Protein AF-0000000065801139 (afdb_homodimer)

Solvent-accessible surface area (backbone atoms only — not comparable to full-atom values): 31112 Å² total; per-residue (Å²): 131,78,81,72,72,74,62,71,79,53,75,41,52,56,83,49,60,64,67,59,56,49,51,43,27,70,64,25,24,33,31,35,28,40,57,59,39,54,60,68,57,45,52,52,33,53,59,47,43,43,70,64,56,70,70,56,74,75,40,83,67,88,73,74,47,72,51,33,28,30,46,73,48,43,67,43,68,84,55,16,67,52,39,49,72,45,62,74,63,41,61,66,60,52,52,54,46,43,65,66,33,47,36,91,90,69,46,72,41,59,27,50,25,43,46,33,36,40,31,39,26,46,61,15,62,54,37,70,64,43,41,66,39,49,82,46,55,74,57,50,74,50,39,46,82,40,78,75,59,32,43,33,37,41,25,25,66,30,63,28,35,73,56,42,17,16,43,26,33,28,69,39,40,29,62,39,73,75,74,67,60,56,75,36,88,77,28,79,59,43,94,67,69,75,58,26,60,52,70,37,50,54,15,14,25,36,40,33,37,19,54,24,37,30,28,42,29,38,11,73,35,86,73,54,63,27,30,31,42,33,41,32,32,25,35,54,62,44,43,33,37,41,36,44,62,79,70,54,52,64,79,59,52,70,70,39,53,67,68,54,28,37,30,47,58,52,34,41,47,76,43,80,44,99,67,44,74,42,43,36,30,9,52,77,77,34,56,30,19,61,78,71,68,45,78,77,71,127,130,76,80,72,72,76,60,73,78,52,75,40,54,55,84,51,60,65,66,60,56,48,50,42,26,70,65,24,22,32,30,36,27,41,58,59,39,52,60,68,58,46,53,53,33,53,59,48,45,43,70,65,55,70,70,56,73,74,40,84,66,87,73,74,46,73,51,33,28,30,46,74,50,43,66,44,68,83,56,16,68,51,40,49,72,44,62,73,63,41,61,65,61,52,52,53,47,44,65,65,33,48,36,90,89,68,47,72,41,58,26,50,25,43,47,33,37,41,30,38,27,47,61,15,64,55,37,70,65,43,40,65,42,50,82,46,56,72,57,47,76,50,38,47,83,42,79,73,59,32,43,34,37,43,26,24,65,30,63,28,35,72,55,42,17,15,42,25,33,26,70,37,41,30,63,38,73,72,72,69,59,58,76,36,88,79,30,77,59,43,94,67,70,73,57,26,60,52,69,36,48,53,14,14,25,36,40,34,36,20,54,24,38,28,27,42,30,38,10,72,35,88,74,55,62,27,30,32,42,34,41,32,31,25,35,54,61,43,42,33,37,42,36,44,63,80,69,54,52,64,79,58,53,70,71,40,52,64,66,55,27,36,29,46,56,53,35,40,46,75,43,81,44,98,65,46,75,43,42,37,30,8,50,76,78,33,54,31,20,62,79,71,67,46,76,78,71,126

Sequence (596 aa):
MGSATPPRLQKFPATAPADDIYAAFKQDGCVIIEGFVPPDQMARFSQEIQPAMEKIQVQVTNDGNSNDRVKRFSKLVTTSPTFRHEILENDLMHELLQRVFSKPGEGLGYHFNDTMVIEVQPGAPAQRLHRDQELYPWWNSMGPNAPECLVNFFCAVTPFTAENGATRLVPGSNRWPELTLINAAECPQYGNIESAPAIMQPGDCYMMSGKVIHGAGHNATLSDQRRALAFSTIRRELRPVQAFPLWIPMKIARELSPRTQAMFGFRSSTQHCDVDTVHFWGNDGKDIGEHLGLMSSAMGSATPPRLQKFPATAPADDIYAAFKQDGCVIIEGFVPPDQMARFSQEIQPAMEKIQVQVTNDGNSNDRVKRFSKLVTTSPTFRHEILENDLMHELLQRVFSKPGEGLGYHFNDTMVIEVQPGAPAQRLHRDQELYPWWNSMGPNAPECLVNFFCAVTPFTAENGATRLVPGSNRWPELTLINAAECPQYGNIESAPAIMQPGDCYMMSGKVIHGAGHNATLSDQRRALAFSTIRRELRPVQAFPLWIPMKIARELSPRTQAMFGFRSSTQHCDVDTVHFWGNDGKDIGEHLGLMSSA

Nearest PDB structures (foldseek):
  5ybm-assembly1_A  TM=9.740E-01  e=2.732E-53  Penicillium brasilianum
  5ybn-assembly1_A  TM=9.724E-01  e=1.398E-51  Penicillium brasilianum
  5ybo-assembly1_A  TM=9.684E-01  e=4.043E-51  Penicillium brasilianum
  5ybm-assembly1_B  TM=9.754E-01  e=9.695E-51  Penicillium brasilianum
  5ybn-assembly1_B  TM=9.610E-01  e=2.345E-49  Penicillium brasilianum

Radius of gyration: 25.39 Å; Cα contacts (8 Å, |Δi|>4): 1348; chains: 2; bounding box: 57×67×62 Å

pLDDT: mean 91.81, std 11.89, range [28.44, 98.94]

Structure (mmCIF, N/CA/C/O backbone):
data_AF-0000000065801139-model_v1
#
loop_
_entity.id
_entity.type
_entity.pdbx_description
1 polymer 'Multifunctional dioxygenase ausE'
#
loop_
_atom_site.group_PDB
_atom_site.id
_atom_site.type_symbol
_atom_site.label_atom_id
_atom_site.label_alt_id
_atom_site.label_comp_id
_atom_site.label_asym_id
_atom_site.label_entity_id
_atom_site.label_seq_id
_atom_site.pdbx_PDB_ins_code
_atom_site.Cartn_x
_atom_site.Cartn_y
_atom_site.Cartn_z
_atom_site.occupancy
_atom_site.B_iso_or_equiv
_atom_site.auth_seq_id
_atom_site.auth_comp_id
_atom_site.auth_asym_id
_atom_site.auth_atom_id
_atom_site.pdbx_PDB_model_num
ATOM 1 N N . MET A 1 1 ? 32.812 27.031 19.328 1 28.44 1 MET A N 1
ATOM 2 C CA . MET A 1 1 ? 31.438 26.656 19.625 1 28.44 1 MET A CA 1
ATOM 3 C C . MET A 1 1 ? 30.453 27.469 18.797 1 28.44 1 MET A C 1
ATOM 5 O O . MET A 1 1 ? 30.172 28.625 19.094 1 28.44 1 MET A O 1
ATOM 9 N N . GLY A 1 2 ? 30.516 27.469 17.469 1 35.88 2 GLY A N 1
ATOM 10 C CA . GLY A 1 2 ? 29.891 28.406 16.562 1 35.88 2 GLY A CA 1
ATOM 11 C C . GLY A 1 2 ? 28.391 28.516 16.766 1 35.88 2 GLY A C 1
ATOM 12 O O . GLY A 1 2 ? 27.719 27.531 17.062 1 35.88 2 GLY A O 1
ATOM 13 N N . SER A 1 3 ? 27.844 29.625 17.281 1 36.44 3 SER A N 1
ATOM 14 C CA . SER A 1 3 ? 26.453 29.922 17.578 1 36.44 3 SER A CA 1
ATOM 15 C C . SER A 1 3 ? 25.531 29.469 16.453 1 36.44 3 SER A C 1
ATOM 17 O O . SER A 1 3 ? 25.562 30.047 15.359 1 36.44 3 SER A O 1
ATOM 19 N N . ALA A 1 4 ? 25.375 28.141 16.172 1 47.44 4 ALA A N 1
ATOM 20 C CA . ALA A 1 4 ? 24.531 27.641 15.086 1 47.44 4 ALA A CA 1
ATOM 21 C C . ALA A 1 4 ? 23.188 28.359 15.055 1 47.44 4 ALA A C 1
ATOM 23 O O . ALA A 1 4 ? 22.5 28.438 16.062 1 47.44 4 ALA A O 1
ATOM 24 N N . THR A 1 5 ? 23.062 29.422 14.32 1 52.59 5 THR A N 1
ATOM 25 C CA . THR A 1 5 ? 21.781 30.062 14.062 1 52.59 5 THR A CA 1
ATOM 26 C C . THR A 1 5 ? 20.656 29.031 14.055 1 52.59 5 THR A C 1
ATOM 28 O O . THR A 1 5 ? 20.766 27.984 13.406 1 52.59 5 THR A O 1
ATOM 31 N N . PRO A 1 6 ? 19.641 29.312 14.953 1 61.38 6 PRO A N 1
ATOM 32 C CA . PRO A 1 6 ? 18.531 28.375 14.984 1 61.38 6 PRO A CA 1
ATOM 33 C C . PRO A 1 6 ? 17.938 28.094 13.602 1 61.38 6 PRO A C 1
ATOM 35 O O . PRO A 1 6 ? 17.938 28.984 12.742 1 61.38 6 PRO A O 1
ATOM 38 N N . PRO A 1 7 ? 17.656 26.859 13.328 1 74.06 7 PRO A N 1
ATOM 39 C CA . PRO A 1 7 ? 17.062 26.547 12.023 1 74.06 7 PRO A CA 1
ATOM 40 C C . PRO A 1 7 ? 15.828 27.391 11.734 1 74.06 7 PRO A C 1
ATOM 42 O O . PRO A 1 7 ? 15.117 27.797 12.664 1 74.06 7 PRO A O 1
ATOM 45 N N . ARG A 1 8 ? 15.758 27.953 10.586 1 87.19 8 ARG A N 1
ATOM 46 C CA . ARG A 1 8 ? 14.609 28.734 10.148 1 87.19 8 ARG A CA 1
ATOM 47 C C . ARG A 1 8 ? 13.828 28 9.062 1 87.19 8 ARG A C 1
ATOM 49 O O . ARG A 1 8 ? 14.422 27.359 8.195 1 87.19 8 ARG A O 1
ATOM 56 N N . LEU A 1 9 ? 12.5 28.141 9.172 1 96.69 9 LEU A N 1
ATOM 57 C CA . LEU A 1 9 ? 11.617 27.594 8.141 1 96.69 9 LEU A CA 1
ATOM 58 C C . LEU A 1 9 ? 11.383 28.625 7.039 1 96.69 9 LEU A C 1
ATOM 60 O O . LEU A 1 9 ? 10.992 29.766 7.32 1 96.69 9 LEU A O 1
ATOM 64 N N . GLN A 1 10 ? 11.711 28.266 5.836 1 98.06 10 GLN A N 1
ATOM 65 C CA . GLN A 1 10 ? 11.398 29.141 4.715 1 98.06 10 GLN A CA 1
ATOM 66 C C . GLN A 1 10 ? 9.891 29.312 4.555 1 98.06 10 GLN A C 1
ATOM 68 O O . GLN A 1 10 ? 9.125 28.406 4.844 1 98.06 10 GLN A O 1
ATOM 73 N N . LYS A 1 11 ? 9.508 30.547 4.098 1 98.38 11 LYS A N 1
ATOM 74 C CA . LYS A 1 11 ? 8.102 30.891 3.934 1 98.38 11 LYS A CA 1
ATOM 75 C C . LYS A 1 11 ? 7.84 31.5 2.562 1 98.38 11 LYS A C 1
ATOM 77 O O . LYS A 1 11 ? 8.648 32.281 2.07 1 98.38 11 LYS A O 1
ATOM 82 N N . PHE A 1 12 ? 6.77 31.047 1.952 1 98.75 12 PHE A N 1
ATOM 83 C CA . PHE A 1 12 ? 6.277 31.625 0.702 1 98.75 12 PHE A CA 1
ATOM 84 C C . PHE A 1 12 ? 4.77 31.859 0.77 1 98.75 12 PHE A C 1
ATOM 86 O O . PHE A 1 12 ? 4.047 31.078 1.398 1 98.75 12 PHE A O 1
ATOM 93 N N . PRO A 1 13 ? 4.266 32.938 0.161 1 98.69 13 PRO A N 1
ATOM 94 C CA . PRO A 1 13 ? 2.812 33.031 -0.015 1 98.69 13 PRO A CA 1
ATOM 95 C C . PRO A 1 13 ? 2.285 31.953 -0.972 1 98.69 13 PRO A C 1
ATOM 97 O O . PRO A 1 13 ? 3.018 31.484 -1.851 1 98.69 13 PRO A O 1
ATOM 100 N N . ALA A 1 14 ? 1.079 31.578 -0.823 1 98.5 14 ALA A N 1
ATOM 101 C CA . ALA A 1 14 ? 0.46 30.562 -1.683 1 98.5 14 ALA A CA 1
ATOM 102 C C . ALA A 1 14 ? 0.462 31.016 -3.141 1 98.5 14 ALA A C 1
ATOM 104 O O . ALA A 1 14 ? 0.29 30.203 -4.047 1 98.5 14 ALA A O 1
ATOM 105 N N . THR A 1 15 ? 0.668 32.281 -3.365 1 98.19 15 THR A N 1
ATOM 106 C CA . THR A 1 15 ? 0.65 32.844 -4.711 1 98.19 15 THR A CA 1
ATOM 107 C C . THR A 1 15 ? 2.035 32.75 -5.348 1 98.19 15 THR A C 1
ATOM 109 O O . THR A 1 15 ? 2.201 33.094 -6.527 1 98.19 15 THR A O 1
ATOM 112 N N . ALA A 1 16 ? 3.016 32.375 -4.559 1 98.56 16 ALA A N 1
ATOM 113 C CA . ALA A 1 16 ? 4.352 32.219 -5.133 1 98.56 16 ALA A CA 1
ATOM 114 C C . ALA A 1 16 ? 4.371 31.141 -6.195 1 98.56 16 ALA A C 1
ATOM 116 O O . ALA A 1 16 ? 3.537 30.219 -6.176 1 98.56 16 ALA A O 1
ATOM 117 N N . PRO A 1 17 ? 5.34 31.234 -7.152 1 98.06 17 PRO A N 1
ATOM 118 C CA . PRO A 1 17 ? 5.48 30.125 -8.102 1 98.06 17 PRO A CA 1
ATOM 119 C C . PRO A 1 17 ? 5.727 28.781 -7.418 1 98.06 17 PRO A C 1
ATOM 121 O O . PRO A 1 17 ? 6.527 28.703 -6.484 1 98.06 17 PRO A O 1
ATOM 124 N N . ALA A 1 18 ? 5.055 27.766 -7.836 1 98.25 18 ALA A N 1
ATOM 125 C CA . ALA A 1 18 ? 5.215 26.422 -7.277 1 98.25 18 ALA A CA 1
ATOM 126 C C . ALA A 1 18 ? 6.672 25.984 -7.336 1 98.25 18 ALA A C 1
ATOM 128 O O . ALA A 1 18 ? 7.145 25.266 -6.453 1 98.25 18 ALA A O 1
ATOM 129 N N . ASP A 1 19 ? 7.414 26.453 -8.328 1 98.12 19 ASP A N 1
ATOM 130 C CA . ASP A 1 19 ? 8.82 26.109 -8.484 1 98.12 19 ASP A CA 1
ATOM 131 C C . ASP A 1 19 ? 9.633 26.547 -7.266 1 98.12 19 ASP A C 1
ATOM 133 O O . ASP A 1 19 ? 10.5 25.797 -6.793 1 98.12 19 ASP A O 1
ATOM 137 N N . ASP A 1 20 ? 9.312 27.734 -6.789 1 98.69 20 ASP A N 1
ATOM 138 C CA . ASP A 1 20 ? 10.055 28.281 -5.648 1 98.69 20 ASP A CA 1
ATOM 139 C C . ASP A 1 20 ? 9.734 27.5 -4.371 1 98.69 20 ASP A C 1
ATOM 141 O O . ASP A 1 20 ? 10.633 27.156 -3.602 1 98.69 20 ASP A O 1
ATOM 145 N N . ILE A 1 21 ? 8.477 27.266 -4.191 1 98.81 21 ILE A N 1
ATOM 146 C CA . ILE A 1 21 ? 8.031 26.484 -3.031 1 98.81 21 ILE A CA 1
ATOM 147 C C . ILE A 1 21 ? 8.656 25.094 -3.068 1 98.81 21 ILE A C 1
ATOM 149 O O . ILE A 1 21 ? 9.203 24.625 -2.066 1 98.81 21 ILE A O 1
ATOM 153 N N . TYR A 1 22 ? 8.625 24.5 -4.227 1 98.5 22 TYR A N 1
ATOM 154 C CA . TYR A 1 22 ? 9.164 23.156 -4.406 1 98.5 22 TYR A CA 1
ATOM 155 C C . TYR A 1 22 ? 10.672 23.141 -4.176 1 98.5 22 TYR A C 1
ATOM 157 O O . TYR A 1 22 ? 11.203 22.188 -3.594 1 98.5 22 TYR A O 1
ATOM 165 N N . ALA A 1 23 ? 11.367 24.125 -4.629 1 98.31 23 ALA A N 1
ATOM 166 C CA . ALA A 1 23 ? 12.812 24.219 -4.418 1 98.31 23 ALA A CA 1
ATOM 167 C C . ALA A 1 23 ? 13.141 24.266 -2.928 1 98.31 23 ALA A C 1
ATOM 169 O O . ALA A 1 23 ? 14.094 23.625 -2.473 1 98.31 23 ALA A O 1
ATOM 170 N N . ALA A 1 24 ? 12.375 25.078 -2.205 1 98.44 24 ALA A N 1
ATOM 171 C CA . ALA A 1 24 ? 12.57 25.156 -0.76 1 98.44 24 ALA A CA 1
ATOM 172 C C . ALA A 1 24 ? 12.297 23.812 -0.098 1 98.44 24 ALA A C 1
ATOM 174 O O . ALA A 1 24 ? 13.055 23.375 0.78 1 98.44 24 ALA A O 1
ATOM 175 N N . PHE A 1 25 ? 11.281 23.141 -0.51 1 98.56 25 PHE A N 1
ATOM 176 C CA . PHE A 1 25 ? 10.938 21.812 -0.014 1 98.56 25 PHE A CA 1
ATOM 177 C C . PHE A 1 25 ? 12.062 20.828 -0.289 1 98.56 25 PHE A C 1
ATOM 179 O O . PHE A 1 25 ? 12.438 20.047 0.588 1 98.56 25 PHE A O 1
ATOM 186 N N . LYS A 1 26 ? 12.547 20.844 -1.477 1 96.94 26 LYS A N 1
ATOM 187 C CA . LYS A 1 26 ? 13.633 19.938 -1.84 1 96.94 26 LYS A CA 1
ATOM 188 C C . LYS A 1 26 ? 14.859 20.156 -0.965 1 96.94 26 LYS A C 1
ATOM 190 O O . LYS A 1 26 ? 15.531 19.203 -0.568 1 96.94 26 LYS A O 1
ATOM 195 N N . GLN A 1 27 ? 15.109 21.391 -0.696 1 96.56 27 GLN A N 1
ATOM 196 C CA . GLN A 1 27 ? 16.297 21.75 0.058 1 96.56 27 GLN A CA 1
ATOM 197 C C . GLN A 1 27 ? 16.156 21.391 1.534 1 96.56 27 GLN A C 1
ATOM 199 O O . GLN A 1 27 ? 17 20.719 2.105 1 96.56 27 GLN A O 1
ATOM 204 N N . ASP A 1 28 ? 15.031 21.797 2.139 1 97.69 28 ASP A N 1
ATOM 205 C CA . ASP A 1 28 ? 14.906 21.75 3.592 1 97.69 28 ASP A CA 1
ATOM 206 C C . ASP A 1 28 ? 14.016 20.578 4.023 1 97.69 28 ASP A C 1
ATOM 208 O O . ASP A 1 28 ? 13.953 20.25 5.211 1 97.69 28 ASP A O 1
ATOM 212 N N . GLY A 1 29 ? 13.289 19.953 3.115 1 97.94 29 GLY A N 1
ATOM 213 C CA . GLY A 1 29 ? 12.336 18.906 3.428 1 97.94 29 GLY A CA 1
ATOM 214 C C . GLY A 1 29 ? 11.023 19.438 3.967 1 97.94 29 GLY A C 1
ATOM 215 O O . GLY A 1 29 ? 10.078 18.672 4.191 1 97.94 29 GLY A O 1
ATOM 216 N N . CYS A 1 30 ? 10.992 20.781 4.215 1 98.69 30 CYS A N 1
ATOM 217 C CA . CYS A 1 30 ? 9.781 21.422 4.703 1 98.69 30 CYS A CA 1
ATOM 218 C C . CYS A 1 30 ? 9.75 22.891 4.309 1 98.69 30 CYS A C 1
ATOM 220 O O . CYS A 1 30 ? 10.797 23.484 4.035 1 98.69 30 CYS A O 1
ATOM 222 N N . VAL A 1 31 ? 8.57 23.469 4.27 1 98.88 31 VAL A N 1
ATOM 223 C CA . VAL A 1 31 ? 8.367 24.859 3.889 1 98.88 31 VAL A CA 1
ATOM 224 C C . VAL A 1 31 ? 6.988 25.312 4.344 1 98.88 31 VAL A C 1
ATOM 226 O O . VAL A 1 31 ? 6.02 24.562 4.285 1 98.88 31 VAL A O 1
ATOM 229 N N . ILE A 1 32 ? 6.887 26.531 4.809 1 98.88 32 ILE A N 1
ATOM 230 C CA . ILE A 1 32 ? 5.602 27.125 5.176 1 98.88 32 ILE A CA 1
ATOM 231 C C . ILE A 1 32 ? 5.012 27.859 3.977 1 98.88 32 ILE A C 1
ATOM 233 O O . ILE A 1 32 ? 5.715 28.594 3.287 1 98.88 32 ILE A O 1
ATOM 237 N N . ILE A 1 33 ? 3.801 27.625 3.725 1 98.94 33 ILE A N 1
ATOM 238 C CA . ILE A 1 33 ? 3.027 28.297 2.693 1 98.94 33 ILE A CA 1
ATOM 239 C C . ILE A 1 33 ? 1.943 29.156 3.342 1 98.94 33 ILE A C 1
ATOM 241 O O . ILE A 1 33 ? 0.976 28.625 3.896 1 98.94 33 ILE A O 1
ATOM 245 N N . GLU A 1 34 ? 2.043 30.453 3.242 1 98.75 34 GLU A N 1
ATOM 246 C CA . GLU A 1 34 ? 1.09 31.391 3.842 1 98.75 34 GLU A CA 1
ATOM 247 C C . GLU A 1 34 ? -0.163 31.531 2.98 1 98.75 34 GLU A C 1
ATOM 249 O O . GLU A 1 34 ? -0.071 31.641 1.758 1 98.75 34 GLU A O 1
ATOM 254 N N . GLY A 1 35 ? -1.272 31.438 3.637 1 98.56 35 GLY A N 1
ATOM 255 C CA . GLY A 1 35 ? -2.527 31.594 2.918 1 98.56 35 GLY A CA 1
ATOM 256 C C . GLY A 1 35 ? -2.861 30.406 2.035 1 98.56 35 GLY A C 1
ATOM 257 O O . GLY A 1 35 ? -3.412 30.578 0.945 1 98.56 35 GLY A O 1
ATOM 258 N N . PHE A 1 36 ? -2.457 29.266 2.4 1 98.75 36 PHE A N 1
ATOM 259 C CA . PHE A 1 36 ? -2.67 28.047 1.643 1 98.75 36 PHE A CA 1
ATOM 260 C C . PHE A 1 36 ? -4.156 27.734 1.525 1 98.75 36 PHE A C 1
ATOM 262 O O . PHE A 1 36 ? -4.633 27.344 0.457 1 98.75 36 PHE A O 1
ATOM 269 N N . VAL A 1 37 ? -4.879 27.797 2.584 1 98.75 37 VAL A N 1
ATOM 270 C CA . VAL A 1 37 ? -6.336 27.719 2.6 1 98.75 37 VAL A CA 1
ATOM 271 C C . VAL A 1 37 ? -6.93 29.094 2.877 1 98.75 37 VAL A C 1
ATOM 273 O O . VAL A 1 37 ? -6.578 29.75 3.869 1 98.75 37 VAL A O 1
ATOM 276 N N . PRO A 1 38 ? -7.797 29.531 2.07 1 97.94 38 PRO A N 1
ATOM 277 C CA . PRO A 1 38 ? -8.422 30.844 2.307 1 97.94 38 PRO A CA 1
ATOM 278 C C . PRO A 1 38 ? -9.125 30.922 3.656 1 97.94 38 PRO A C 1
ATOM 280 O O . PRO A 1 38 ? -9.75 29.938 4.09 1 97.94 38 PRO A O 1
ATOM 283 N N . PRO A 1 39 ? -9.086 32.125 4.227 1 95.88 39 PRO A N 1
ATOM 284 C CA . PRO A 1 39 ? -9.633 32.281 5.574 1 95.88 39 PRO A CA 1
ATOM 285 C C . PRO A 1 39 ? -11.109 31.906 5.664 1 95.88 39 PRO A C 1
ATOM 287 O O . PRO A 1 39 ? -11.539 31.328 6.664 1 95.88 39 PRO A O 1
ATOM 290 N N . ASP A 1 40 ? -11.844 32.25 4.711 1 97.44 40 ASP A N 1
ATOM 291 C CA . ASP A 1 40 ? -13.266 31.938 4.738 1 97.44 40 ASP A CA 1
ATOM 292 C C . ASP A 1 40 ? -13.508 30.422 4.699 1 97.44 40 ASP A C 1
ATOM 294 O O . ASP A 1 40 ? -14.391 29.906 5.398 1 97.44 40 ASP A O 1
ATOM 298 N N . GLN A 1 41 ? -12.797 29.688 3.873 1 98.31 41 GLN A N 1
ATOM 299 C CA . GLN A 1 41 ? -12.883 28.234 3.818 1 98.31 41 GLN A CA 1
ATOM 300 C C . GLN A 1 41 ? -12.5 27.609 5.156 1 98.31 41 GLN A C 1
ATOM 302 O O . GLN A 1 41 ? -13.188 26.703 5.648 1 98.31 41 GLN A O 1
ATOM 307 N N . MET A 1 42 ? -11.43 28.156 5.734 1 98.5 42 MET A N 1
ATOM 308 C CA . MET A 1 42 ? -10.945 27.609 7 1 98.5 42 MET A CA 1
ATOM 309 C C . MET A 1 42 ? -11.961 27.828 8.117 1 98.5 42 MET A C 1
ATOM 311 O O . MET A 1 42 ? -12.188 26.938 8.938 1 98.5 42 MET A O 1
ATOM 315 N N . ALA A 1 43 ? -12.57 28.984 8.117 1 98.19 43 ALA A N 1
ATOM 316 C CA . ALA A 1 43 ? -13.586 29.281 9.125 1 98.19 43 ALA A CA 1
ATOM 317 C C . ALA A 1 43 ? -14.789 28.359 8.992 1 98.19 43 ALA A C 1
ATOM 319 O O . ALA A 1 43 ? -15.273 27.812 9.984 1 98.19 43 ALA A O 1
ATOM 320 N N . ARG A 1 44 ? -15.305 28.172 7.773 1 98.69 44 ARG A N 1
ATOM 321 C CA . ARG A 1 44 ? -16.438 27.281 7.535 1 98.69 44 ARG A CA 1
ATOM 322 C C . ARG A 1 44 ? -16.094 25.844 7.902 1 98.69 44 ARG A C 1
ATOM 324 O O . ARG A 1 44 ? -16.875 25.172 8.57 1 98.69 44 ARG A O 1
ATOM 331 N N . PHE A 1 45 ? -14.969 25.438 7.48 1 98.81 45 PHE A N 1
ATOM 332 C CA . PHE A 1 45 ? -14.492 24.094 7.812 1 98.81 45 PHE A CA 1
ATOM 333 C C . PHE A 1 45 ? -14.469 23.891 9.32 1 98.81 45 PHE A C 1
ATOM 335 O O . PHE A 1 45 ? -14.984 22.891 9.828 1 98.81 45 PHE A O 1
ATOM 342 N N . SER A 1 46 ? -13.812 24.828 10 1 98.62 46 SER A N 1
ATOM 343 C CA . SER A 1 46 ? -13.695 24.75 11.453 1 98.62 46 SER A CA 1
ATOM 344 C C . SER A 1 46 ? -15.07 24.609 12.109 1 98.62 46 SER A C 1
ATOM 346 O O . SER A 1 46 ? -15.25 23.797 13.016 1 98.62 46 SER A O 1
ATOM 348 N N . GLN A 1 47 ? -16 25.344 11.656 1 98.62 47 GLN A N 1
ATOM 349 C CA . GLN A 1 47 ? -17.344 25.297 12.203 1 98.62 47 GLN A CA 1
ATOM 350 C C . GLN A 1 47 ? -18.016 23.953 11.906 1 98.62 47 GLN A C 1
ATOM 352 O O . GLN A 1 47 ? -18.703 23.391 12.766 1 98.62 47 GLN A O 1
ATOM 357 N N . GLU A 1 48 ? -17.828 23.438 10.789 1 98.81 48 GLU A N 1
ATOM 358 C CA . GLU A 1 48 ? -18.484 22.219 10.336 1 98.81 48 GLU A CA 1
ATOM 359 C C . GLU A 1 48 ? -18 21 11.141 1 98.81 48 GLU A C 1
ATOM 361 O O . GLU A 1 48 ? -18.766 20.062 11.375 1 98.81 48 GLU A O 1
ATOM 366 N N . ILE A 1 49 ? -16.766 21 11.617 1 98.5 49 ILE A N 1
ATOM 367 C CA . ILE A 1 49 ? -16.234 19.812 12.273 1 98.5 49 ILE A CA 1
ATOM 368 C C . ILE A 1 49 ? -16.391 19.938 13.789 1 98.5 49 ILE A C 1
ATOM 370 O O . ILE A 1 49 ? -16.203 18.969 14.531 1 98.5 49 ILE A O 1
ATOM 374 N N . GLN A 1 50 ? -16.734 21.172 14.258 1 98.56 50 GLN A N 1
ATOM 375 C CA . GLN A 1 50 ? -16.734 21.469 15.68 1 98.56 50 GLN A CA 1
ATOM 376 C C . GLN A 1 50 ? -17.625 20.5 16.453 1 98.56 50 GLN A C 1
ATOM 378 O O . GLN A 1 50 ? -17.219 19.984 17.5 1 98.56 50 GLN A O 1
ATOM 383 N N . PRO A 1 51 ? -18.844 20.156 16 1 98.62 51 PRO A N 1
ATOM 384 C CA . PRO A 1 51 ? -19.672 19.219 16.766 1 98.62 51 PRO A CA 1
ATOM 385 C C . PRO A 1 51 ? -19 17.859 16.953 1 98.62 51 PRO A C 1
ATOM 387 O O . PRO A 1 51 ? -19.125 17.25 18.016 1 98.62 51 PRO A O 1
ATOM 390 N N . ALA A 1 52 ? -18.328 17.344 15.922 1 98.19 52 ALA A N 1
ATOM 391 C CA . ALA A 1 52 ? -17.625 16.062 16.031 1 98.19 52 ALA A CA 1
ATOM 392 C C . ALA A 1 52 ? -16.469 16.156 17.031 1 98.19 52 ALA A C 1
ATOM 394 O O . ALA A 1 52 ? -16.25 15.242 17.812 1 98.19 52 ALA A O 1
ATOM 395 N N . MET A 1 53 ? -15.758 17.281 17.016 1 98.12 53 MET A N 1
ATOM 396 C CA . MET A 1 53 ? -14.625 17.484 17.922 1 98.12 53 MET A CA 1
ATOM 397 C C . MET A 1 53 ? -15.07 17.531 19.375 1 98.12 53 MET A C 1
ATOM 399 O O . MET A 1 53 ? -14.375 17.016 20.25 1 98.12 53 MET A O 1
ATOM 403 N N . GLU A 1 54 ? -16.188 18.094 19.594 1 97.75 54 GLU A N 1
ATOM 404 C CA . GLU A 1 54 ? -16.719 18.234 20.938 1 97.75 54 GLU A CA 1
ATOM 405 C C . GLU A 1 54 ? -17.047 16.875 21.547 1 97.75 54 GLU A C 1
ATOM 407 O O . GLU A 1 54 ? -17.031 16.703 22.766 1 97.75 54 GLU A O 1
ATOM 412 N N . LYS A 1 55 ? -17.297 15.914 20.734 1 97.44 55 LYS A N 1
ATOM 413 C CA . LYS A 1 55 ? -17.672 14.586 21.203 1 97.44 55 LYS A CA 1
ATOM 414 C C . LYS A 1 55 ? -16.453 13.766 21.609 1 97.44 55 LYS A C 1
ATOM 416 O O . LYS A 1 55 ? -16.562 12.734 22.266 1 97.44 55 LYS A O 1
ATOM 421 N N . ILE A 1 56 ? -15.328 14.164 21.188 1 97.38 56 ILE A N 1
ATOM 422 C CA . ILE A 1 56 ? -14.109 13.422 21.484 1 97.38 56 ILE A CA 1
ATOM 423 C C . ILE A 1 56 ? -13.609 13.766 22.875 1 97.38 56 ILE A C 1
ATOM 425 O O . ILE A 1 56 ? -13.391 14.938 23.203 1 97.38 56 ILE A O 1
ATOM 429 N N . GLN A 1 57 ? -13.414 12.75 23.672 1 96.44 57 GLN A N 1
ATOM 430 C CA . GLN A 1 57 ? -12.914 12.938 25.031 1 96.44 57 GLN A CA 1
ATOM 431 C C . GLN A 1 57 ? -11.391 13.047 25.031 1 96.44 57 GLN A C 1
ATOM 433 O O . GLN A 1 57 ? -10.703 12.289 24.344 1 96.44 57 GLN A O 1
ATOM 438 N N . VAL A 1 58 ? -10.969 14 25.781 1 96.31 58 VAL A N 1
ATOM 439 C CA . VAL A 1 58 ? -9.523 14.141 25.953 1 96.31 58 VAL A CA 1
ATOM 440 C C . VAL A 1 58 ? -8.992 13.008 26.828 1 96.31 58 VAL A C 1
ATOM 442 O O . VAL A 1 58 ? -9.516 12.758 27.922 1 96.31 58 VAL A O 1
ATOM 445 N N . GLN A 1 59 ? -8.008 12.344 26.312 1 94.12 59 GLN A N 1
ATOM 446 C CA . GLN A 1 59 ? -7.359 11.289 27.094 1 94.12 59 GLN A CA 1
ATOM 447 C C . GLN A 1 59 ? -6.078 11.789 27.75 1 94.12 59 GLN A C 1
ATOM 449 O O . GLN A 1 59 ? -5.258 12.445 27.109 1 94.12 59 GLN A O 1
ATOM 454 N N . VAL A 1 60 ? -5.977 11.539 29.016 1 94.75 60 VAL A N 1
ATOM 455 C CA . VAL A 1 60 ? -4.758 11.828 29.766 1 94.75 60 VAL A CA 1
ATOM 456 C C . VAL A 1 60 ? -4.039 10.523 30.094 1 94.75 60 VAL A C 1
ATOM 458 O O . VAL A 1 60 ? -4.465 9.773 30.984 1 94.75 60 VAL A O 1
ATOM 461 N N . THR A 1 61 ? -2.996 10.258 29.406 1 89.12 61 THR A N 1
ATOM 462 C CA . THR A 1 61 ? -2.355 8.961 29.562 1 89.12 61 THR A CA 1
ATOM 463 C C . THR A 1 61 ? -1.088 9.078 30.406 1 89.12 61 THR A C 1
ATOM 465 O O . THR A 1 61 ? -0.723 8.141 31.125 1 89.12 61 THR A O 1
ATOM 468 N N . ASN A 1 62 ? -0.29 10.078 30.266 1 89.75 62 ASN A N 1
ATOM 469 C CA . ASN A 1 62 ? 0.945 10.344 31 1 89.75 62 ASN A CA 1
ATOM 470 C C . ASN A 1 62 ? 1.993 9.266 30.75 1 89.75 62 ASN A C 1
ATOM 472 O O . ASN A 1 62 ? 2.713 8.867 31.656 1 89.75 62 ASN A O 1
ATOM 476 N N . ASP A 1 63 ? 1.984 8.695 29.609 1 84.88 63 ASP A N 1
ATOM 477 C CA . ASP A 1 63 ? 2.898 7.59 29.312 1 84.88 63 ASP A CA 1
ATOM 478 C C . ASP A 1 63 ? 3.768 7.91 28.094 1 84.88 63 ASP A C 1
ATOM 480 O O . ASP A 1 63 ? 4.434 7.023 27.562 1 84.88 63 ASP A O 1
ATOM 484 N N . GLY A 1 64 ? 3.668 9.109 27.641 1 80.75 64 GLY A N 1
ATOM 485 C CA . GLY A 1 64 ? 4.512 9.523 26.531 1 80.75 64 GLY A CA 1
ATOM 486 C C . GLY A 1 64 ? 3.906 9.234 25.172 1 80.75 64 GLY A C 1
ATOM 487 O O . GLY A 1 64 ? 4.496 9.547 24.141 1 80.75 64 GLY A O 1
ATOM 488 N N . ASN A 1 65 ? 2.779 8.719 25.203 1 82.19 65 ASN A N 1
ATOM 489 C CA . ASN A 1 65 ? 2.123 8.438 23.938 1 82.19 65 ASN A CA 1
ATOM 490 C C . ASN A 1 65 ? 1.682 9.727 23.25 1 82.19 65 ASN A C 1
ATOM 492 O O . ASN A 1 65 ? 1.431 10.734 23.906 1 82.19 65 ASN A O 1
ATOM 496 N N . SER A 1 66 ? 1.593 9.648 21.984 1 85.88 66 SER A N 1
ATOM 497 C CA . SER A 1 66 ? 1.311 10.836 21.172 1 85.88 66 SER A CA 1
ATOM 498 C C . SER A 1 66 ? -0.137 11.281 21.344 1 85.88 66 SER A C 1
ATOM 500 O O . SER A 1 66 ? -0.501 12.391 20.922 1 85.88 66 SER A O 1
ATOM 502 N N . ASN A 1 67 ? -0.921 10.508 21.969 1 87.19 67 ASN A N 1
ATOM 503 C CA . ASN A 1 67 ? -2.332 10.844 22.125 1 87.19 67 ASN A CA 1
ATOM 504 C C . ASN A 1 67 ? -2.609 11.492 23.484 1 87.19 67 ASN A C 1
ATOM 506 O O . ASN A 1 67 ? -3.754 11.828 23.781 1 87.19 67 ASN A O 1
ATOM 510 N N . ASP A 1 68 ? -1.554 11.648 24.281 1 94.25 68 ASP A N 1
ATOM 511 C CA . ASP A 1 68 ? -1.729 12.297 25.562 1 94.25 68 ASP A CA 1
ATOM 512 C C . ASP A 1 68 ? -2.205 13.742 25.406 1 94.25 68 ASP A C 1
ATOM 514 O O . ASP A 1 68 ? -1.424 14.617 25.031 1 94.25 68 ASP A O 1
ATOM 518 N N . ARG A 1 69 ? -3.518 14.016 25.688 1 97.5 69 ARG A N 1
ATOM 519 C CA . ARG A 1 69 ? -4.176 15.312 25.609 1 97.5 69 ARG A CA 1
ATOM 520 C C . ARG A 1 69 ? -4.203 15.828 24.172 1 97.5 69 ARG A C 1
ATOM 522 O O . ARG A 1 69 ? -3.986 17.016 23.922 1 97.5 69 ARG A O 1
ATOM 529 N N . VAL A 1 70 ? -4.398 14.906 23.297 1 97.19 70 VAL A N 1
ATOM 530 C CA . VAL A 1 70 ? -4.531 15.227 21.875 1 97.19 70 VAL A CA 1
ATOM 531 C C . VAL A 1 70 ? -5.793 14.578 21.312 1 97.19 70 VAL A C 1
ATOM 533 O O . VAL A 1 70 ? -6.051 13.398 21.547 1 97.19 70 VAL A O 1
ATOM 536 N N . LYS A 1 71 ? -6.633 15.406 20.672 1 97.56 71 LYS A N 1
ATOM 537 C CA . LYS A 1 71 ? -7.785 14.891 19.938 1 97.56 71 LYS A CA 1
ATOM 538 C C . LYS A 1 71 ? -7.453 14.68 18.453 1 97.56 71 LYS A C 1
ATOM 540 O O . LYS A 1 71 ? -6.754 15.492 17.859 1 97.56 71 LYS A O 1
ATOM 545 N N . ARG A 1 72 ? -7.934 13.609 17.906 1 96.5 72 ARG A N 1
ATOM 546 C CA . ARG A 1 72 ? -7.793 13.328 16.484 1 96.5 72 ARG A CA 1
ATOM 547 C C . ARG A 1 72 ? -9.133 12.953 15.859 1 96.5 72 ARG A C 1
ATOM 549 O O . ARG A 1 72 ? -9.945 12.266 16.484 1 96.5 72 ARG A O 1
ATOM 556 N N . PHE A 1 73 ? -9.391 13.414 14.672 1 97.88 73 PHE A N 1
ATOM 557 C CA . PHE A 1 73 ? -10.633 13.148 13.961 1 97.88 73 PHE A CA 1
ATOM 558 C C . PHE A 1 73 ? -10.391 13.055 12.461 1 97.88 73 PHE A C 1
ATOM 560 O O . PHE A 1 73 ? -10.016 14.039 11.828 1 97.88 73 PHE A O 1
ATOM 567 N N . SER A 1 74 ? -10.695 11.867 11.812 1 97.75 74 SER A N 1
ATOM 568 C CA . SER A 1 74 ? -10.289 11.625 10.43 1 97.75 74 SER A CA 1
ATOM 569 C C . SER A 1 74 ? -11.492 11.633 9.492 1 97.75 74 SER A C 1
ATOM 571 O O . SER A 1 74 ? -11.336 11.562 8.273 1 97.75 74 SER A O 1
ATOM 573 N N . LYS A 1 75 ? -12.695 11.758 9.992 1 98.12 75 LYS A N 1
ATOM 574 C CA . LYS A 1 75 ? -13.875 11.625 9.133 1 98.12 75 LYS A CA 1
ATOM 575 C C . LYS A 1 75 ? -14.297 12.977 8.562 1 98.12 75 LYS A C 1
ATOM 577 O O . LYS A 1 75 ? -15.469 13.344 8.617 1 98.12 75 LYS A O 1
ATOM 582 N N . LEU A 1 76 ? -13.383 13.609 7.996 1 98.75 76 LEU A N 1
ATOM 583 C CA . LEU A 1 76 ? -13.57 14.977 7.527 1 98.75 76 LEU A CA 1
ATOM 584 C C . LEU A 1 76 ? -14.422 15.008 6.262 1 98.75 76 LEU A C 1
ATOM 586 O O . LEU A 1 76 ? -15.32 15.844 6.129 1 98.75 76 LEU A O 1
ATOM 590 N N . VAL A 1 77 ? -14.133 14.094 5.293 1 98.62 77 VAL A N 1
ATOM 591 C CA . VAL A 1 77 ? -14.781 14.109 3.984 1 98.62 77 VAL A CA 1
ATOM 592 C C . VAL A 1 77 ? -16.281 13.867 4.145 1 98.62 77 VAL A C 1
ATOM 594 O O . VAL A 1 77 ? -17.078 14.375 3.359 1 98.62 77 VAL A O 1
ATOM 597 N N . THR A 1 78 ? -16.656 13.172 5.188 1 98.12 78 THR A N 1
ATOM 598 C CA . THR A 1 78 ? -18.078 12.883 5.41 1 98.12 78 THR A CA 1
ATOM 599 C C . THR A 1 78 ? -18.719 13.984 6.242 1 98.12 78 THR A C 1
ATOM 601 O O . THR A 1 78 ? -19.938 14.18 6.184 1 98.12 78 THR A O 1
ATOM 604 N N . THR A 1 79 ? -17.984 14.781 6.973 1 98.5 79 THR A N 1
ATOM 605 C CA . THR A 1 79 ? -18.516 15.703 7.969 1 98.5 79 THR A CA 1
ATOM 606 C C . THR A 1 79 ? -18.562 17.125 7.426 1 98.5 79 THR A C 1
ATOM 608 O O . THR A 1 79 ? -19.469 17.891 7.758 1 98.5 79 THR A O 1
ATOM 611 N N . SER A 1 80 ? -17.625 17.469 6.59 1 98.75 80 SER A N 1
ATOM 612 C CA . SER A 1 80 ? -17.484 18.859 6.18 1 98.75 80 SER A CA 1
ATOM 613 C C . SER A 1 80 ? -17.672 19.016 4.672 1 98.75 80 SER A C 1
ATOM 615 O O . SER A 1 80 ? -16.812 18.625 3.893 1 98.75 80 SER A O 1
ATOM 617 N N . PRO A 1 81 ? -18.734 19.656 4.227 1 98.31 81 PRO A N 1
ATOM 618 C CA . PRO A 1 81 ? -18.891 19.969 2.805 1 98.31 81 PRO A CA 1
ATOM 619 C C . PRO A 1 81 ? -17.781 20.875 2.271 1 98.31 81 PRO A C 1
ATOM 621 O O . PRO A 1 81 ? -17.359 20.719 1.127 1 98.31 81 PRO A O 1
ATOM 624 N N . THR A 1 82 ? -17.312 21.828 3.084 1 98.81 82 THR A N 1
ATOM 625 C CA . THR A 1 82 ? -16.234 22.703 2.67 1 98.81 82 THR A CA 1
ATOM 626 C C . THR A 1 82 ? -14.969 21.891 2.371 1 98.81 82 THR A C 1
ATOM 628 O O . THR A 1 82 ? -14.305 22.125 1.359 1 98.81 82 THR A O 1
ATOM 631 N N . PHE A 1 83 ? -14.695 20.953 3.279 1 98.75 83 PHE A N 1
ATOM 632 C CA . PHE A 1 83 ? -13.547 20.078 3.053 1 98.75 83 PHE A CA 1
ATOM 633 C C . PHE A 1 83 ? -13.727 19.266 1.768 1 98.75 83 PHE A C 1
ATOM 635 O O . PHE A 1 83 ? -12.852 19.281 0.903 1 98.75 83 PHE A O 1
ATOM 642 N N . ARG A 1 84 ? -14.852 18.703 1.623 1 97.31 84 ARG A N 1
ATOM 643 C CA . ARG A 1 84 ? -15.195 17.75 0.568 1 97.31 84 ARG A CA 1
ATOM 644 C C . ARG A 1 84 ? -15.156 18.422 -0.803 1 97.31 84 ARG A C 1
ATOM 646 O O . ARG A 1 84 ? -14.617 17.859 -1.757 1 97.31 84 ARG A O 1
ATOM 653 N N . HIS A 1 85 ? -15.594 19.656 -0.91 1 97.19 85 HIS A N 1
ATOM 654 C CA . HIS A 1 85 ? -15.852 20.234 -2.225 1 97.19 85 HIS A CA 1
ATOM 655 C C . HIS A 1 85 ? -14.852 21.344 -2.543 1 97.19 85 HIS A C 1
ATOM 657 O O . HIS A 1 85 ? -14.75 21.781 -3.693 1 97.19 85 HIS A O 1
ATOM 663 N N . GLU A 1 86 ? -14.117 21.766 -1.574 1 98.44 86 GLU A N 1
ATOM 664 C CA . GLU A 1 86 ? -13.258 22.922 -1.818 1 98.44 86 GLU A CA 1
ATOM 665 C C . GLU A 1 86 ? -11.82 22.641 -1.396 1 98.44 86 GLU A C 1
ATOM 667 O O . GLU A 1 86 ? -10.922 22.594 -2.236 1 98.44 86 GLU A O 1
ATOM 672 N N . ILE A 1 87 ? -11.594 22.297 -0.157 1 98.62 87 ILE A N 1
ATOM 673 C CA . ILE A 1 87 ? -10.242 22.219 0.386 1 98.62 87 ILE A CA 1
ATOM 674 C C . ILE A 1 87 ? -9.492 21.062 -0.275 1 98.62 87 ILE A C 1
ATOM 676 O O . ILE A 1 87 ? -8.305 21.188 -0.59 1 98.62 87 ILE A O 1
ATOM 680 N N . LEU A 1 88 ? -10.203 19.938 -0.539 1 98.31 88 LEU A N 1
ATOM 681 C CA . LEU A 1 88 ? -9.586 18.781 -1.17 1 98.31 88 LEU A CA 1
ATOM 682 C C . LEU A 1 88 ? -9.141 19.109 -2.592 1 98.31 88 LEU A C 1
ATOM 684 O O . LEU A 1 88 ? -8.281 18.422 -3.148 1 98.31 88 LEU A O 1
ATOM 688 N N . GLU A 1 89 ? -9.695 20.141 -3.158 1 97.38 89 GLU A N 1
ATOM 689 C CA . GLU A 1 89 ? -9.438 20.484 -4.555 1 97.38 89 GLU A CA 1
ATOM 690 C C . GLU A 1 89 ? -8.359 21.562 -4.672 1 97.38 89 GLU A C 1
ATOM 692 O O . GLU A 1 89 ? -8.258 22.234 -5.699 1 97.38 89 GLU A O 1
ATOM 697 N N . ASN A 1 90 ? -7.602 21.766 -3.646 1 98.06 90 ASN A N 1
ATOM 698 C CA . ASN A 1 90 ? -6.531 22.766 -3.65 1 98.06 90 ASN A CA 1
ATOM 699 C C . ASN A 1 90 ? -5.52 22.484 -4.758 1 98.06 90 ASN A C 1
ATOM 701 O O . ASN A 1 90 ? -4.738 21.531 -4.672 1 98.06 90 ASN A O 1
ATOM 705 N N . ASP A 1 91 ? -5.43 23.344 -5.777 1 97.62 91 ASP A N 1
ATOM 706 C CA . ASP A 1 91 ? -4.613 23.125 -6.965 1 97.62 91 ASP A CA 1
ATOM 707 C C . ASP A 1 91 ? -3.125 23.172 -6.625 1 97.62 91 ASP A C 1
ATOM 709 O O . ASP A 1 91 ? -2.328 22.422 -7.195 1 97.62 91 ASP A O 1
ATOM 713 N N . LEU A 1 92 ? -2.754 24.031 -5.742 1 98.62 92 LEU A N 1
ATOM 714 C CA . LEU A 1 92 ? -1.348 24.125 -5.371 1 98.62 92 LEU A CA 1
ATOM 715 C C . LEU A 1 92 ? -0.881 22.844 -4.691 1 98.62 92 LEU A C 1
ATOM 717 O O . LEU A 1 92 ? 0.201 22.328 -4.992 1 98.62 92 LEU A O 1
ATOM 721 N N . MET A 1 93 ? -1.705 22.312 -3.791 1 98.56 93 MET A N 1
ATOM 722 C CA . MET A 1 93 ? -1.381 21.047 -3.141 1 98.56 93 MET A CA 1
ATOM 723 C C . MET A 1 93 ? -1.119 19.953 -4.176 1 98.56 93 MET A C 1
ATOM 725 O O . MET A 1 93 ? -0.085 19.281 -4.129 1 98.56 93 MET A O 1
ATOM 729 N N . HIS A 1 94 ? -1.989 19.844 -5.121 1 97.62 94 HIS A N 1
ATOM 730 C CA . HIS A 1 94 ? -1.895 18.766 -6.098 1 97.62 94 HIS A CA 1
ATOM 731 C C . HIS A 1 94 ? -0.739 18.984 -7.066 1 97.62 94 HIS A C 1
ATOM 733 O O . HIS A 1 94 ? -0.096 18.031 -7.516 1 97.62 94 HIS A O 1
ATOM 739 N N . GLU A 1 95 ? -0.497 20.234 -7.371 1 97.81 95 GLU A N 1
ATOM 740 C CA . GLU A 1 95 ? 0.655 20.516 -8.219 1 97.81 95 GLU A CA 1
ATOM 741 C C . GLU A 1 95 ? 1.959 20.109 -7.539 1 97.81 95 GLU A C 1
ATOM 743 O O . GLU A 1 95 ? 2.824 19.5 -8.156 1 97.81 95 GLU A O 1
ATOM 748 N N . LEU A 1 96 ? 2.08 20.484 -6.301 1 98.44 96 LEU A N 1
ATOM 749 C CA . LEU A 1 96 ? 3.291 20.156 -5.555 1 98.44 96 LEU A CA 1
ATOM 750 C C . LEU A 1 96 ? 3.426 18.656 -5.383 1 98.44 96 LEU A C 1
ATOM 752 O O . LEU A 1 96 ? 4.52 18.094 -5.523 1 98.44 96 LEU A O 1
ATOM 756 N N . LEU A 1 97 ? 2.352 17.969 -5.121 1 97.75 97 LEU A N 1
ATOM 757 C CA . LEU A 1 97 ? 2.367 16.531 -4.961 1 97.75 97 LEU A CA 1
ATOM 758 C C . LEU A 1 97 ? 2.75 15.844 -6.27 1 97.75 97 LEU A C 1
ATOM 760 O O . LEU A 1 97 ? 3.486 14.852 -6.266 1 97.75 97 LEU A O 1
ATOM 764 N N . GLN A 1 98 ? 2.248 16.328 -7.348 1 95.38 98 GLN A N 1
ATOM 765 C CA . GLN A 1 98 ? 2.611 15.781 -8.648 1 95.38 98 GLN A CA 1
ATOM 766 C C . GLN A 1 98 ? 4.113 15.883 -8.891 1 95.38 98 GLN A C 1
ATOM 768 O O . GLN A 1 98 ? 4.734 14.953 -9.414 1 95.38 98 GLN A O 1
ATOM 773 N N . ARG A 1 99 ? 4.664 16.953 -8.516 1 95.12 99 ARG A N 1
ATOM 774 C CA . ARG A 1 99 ? 6.098 17.156 -8.688 1 95.12 99 ARG A CA 1
ATOM 775 C C . ARG A 1 99 ? 6.895 16.156 -7.852 1 95.12 99 ARG A C 1
ATOM 777 O O . ARG A 1 99 ? 7.953 15.695 -8.273 1 95.12 99 ARG A O 1
ATOM 784 N N . VAL A 1 100 ? 6.348 15.867 -6.738 1 96.25 100 VAL A N 1
ATOM 785 C CA . VAL A 1 100 ? 7.066 14.992 -5.816 1 96.25 100 VAL A CA 1
ATOM 786 C C . VAL A 1 100 ? 6.914 13.539 -6.254 1 96.25 100 VAL A C 1
ATOM 788 O O . VAL A 1 100 ? 7.895 12.797 -6.312 1 96.25 100 VAL A O 1
ATOM 791 N N . PHE A 1 101 ? 5.684 13.117 -6.621 1 94.25 101 PHE A N 1
ATOM 792 C CA . PHE A 1 101 ? 5.352 11.703 -6.719 1 94.25 101 PHE A CA 1
ATOM 793 C C . PHE A 1 101 ? 5.348 11.242 -8.172 1 94.25 101 PHE A C 1
ATOM 795 O O . PHE A 1 101 ? 5.18 10.055 -8.453 1 94.25 101 PHE A O 1
ATOM 802 N N . SER A 1 102 ? 5.508 12.094 -9.07 1 85.62 102 SER A N 1
ATOM 803 C CA . SER A 1 102 ? 5.414 11.703 -10.477 1 85.62 102 SER A CA 1
ATOM 804 C C . SER A 1 102 ? 6.695 12.039 -11.227 1 85.62 102 SER A C 1
ATOM 806 O O . SER A 1 102 ? 6.738 13.008 -11.992 1 85.62 102 SER A O 1
ATOM 808 N N . LYS A 1 103 ? 7.637 11.391 -10.93 1 79.88 103 LYS A N 1
ATOM 809 C CA . LYS A 1 103 ? 8.914 11.531 -11.625 1 79.88 103 LYS A CA 1
ATOM 810 C C . LYS A 1 103 ? 9.242 10.273 -12.43 1 79.88 103 LYS A C 1
ATOM 812 O O . LYS A 1 103 ? 8.945 9.156 -11.992 1 79.88 103 LYS A O 1
ATOM 817 N N . PRO A 1 104 ? 9.773 10.57 -13.562 1 68.94 104 PRO A N 1
ATOM 818 C CA . PRO A 1 104 ? 10.172 9.406 -14.352 1 68.94 104 PRO A CA 1
ATOM 819 C C . PRO A 1 104 ? 11.062 8.438 -13.578 1 68.94 104 PRO A C 1
ATOM 821 O O . PRO A 1 104 ? 11.992 8.867 -12.891 1 68.94 104 PRO A O 1
ATOM 824 N N . GLY A 1 105 ? 10.711 7.262 -13.578 1 65.31 105 GLY A N 1
ATOM 825 C CA . GLY A 1 105 ? 11.547 6.238 -12.969 1 65.31 105 GLY A CA 1
ATOM 826 C C . GLY A 1 105 ? 11.203 5.969 -11.516 1 65.31 105 GLY A C 1
ATOM 827 O O . GLY A 1 105 ? 11.68 4.996 -10.93 1 65.31 105 GLY A O 1
ATOM 828 N N . GLU A 1 106 ? 10.438 6.883 -10.898 1 67 106 GLU A N 1
ATOM 829 C CA . GLU A 1 106 ? 10.164 6.719 -9.469 1 67 106 GLU A CA 1
ATOM 830 C C . GLU A 1 106 ? 8.727 6.258 -9.234 1 67 106 GLU A C 1
ATOM 832 O O . GLU A 1 106 ? 8.32 6.016 -8.094 1 67 106 GLU A O 1
ATOM 837 N N . GLY A 1 107 ? 8.102 5.977 -10.297 1 65.56 107 GLY A N 1
ATOM 838 C CA . GLY A 1 107 ? 6.688 5.668 -10.156 1 65.56 107 GLY A CA 1
ATOM 839 C C . GLY A 1 107 ? 5.797 6.891 -10.281 1 65.56 107 GLY A C 1
ATOM 840 O O . GLY A 1 107 ? 6.277 8.023 -10.242 1 65.56 107 GLY A O 1
ATOM 841 N N . LEU A 1 108 ? 4.453 6.539 -10.438 1 75.12 108 LEU A N 1
ATOM 842 C CA . LEU A 1 108 ? 3.553 7.652 -10.719 1 75.12 108 LEU A CA 1
ATOM 843 C C . LEU A 1 108 ? 2.322 7.598 -9.82 1 75.12 108 LEU A C 1
ATOM 845 O O . LEU A 1 108 ? 1.722 6.535 -9.648 1 75.12 108 LEU A O 1
ATOM 849 N N . GLY A 1 109 ? 2.203 8.75 -9.156 1 89.94 109 GLY A N 1
ATOM 850 C CA . GLY A 1 109 ? 0.906 8.969 -8.539 1 89.94 109 GLY A CA 1
ATOM 851 C C . GLY A 1 109 ? 0.955 8.922 -7.02 1 89.94 109 GLY A C 1
ATOM 852 O O . GLY A 1 109 ? 1.964 8.523 -6.438 1 89.94 109 GLY A O 1
ATOM 853 N N . TYR A 1 110 ? -0.101 9.375 -6.434 1 95.5 110 TYR A N 1
ATOM 854 C CA . TYR A 1 110 ? -0.255 9.508 -4.992 1 95.5 110 TYR A CA 1
ATOM 855 C C . TYR A 1 110 ? -1.723 9.43 -4.59 1 95.5 110 TYR A C 1
ATOM 857 O O . TYR A 1 110 ? -2.611 9.539 -5.438 1 95.5 110 TYR A O 1
ATOM 865 N N . HIS A 1 111 ? -1.924 9.102 -3.354 1 96.94 111 HIS A N 1
ATOM 866 C CA . HIS A 1 111 ? -3.256 9.164 -2.762 1 96.94 111 HIS A CA 1
ATOM 867 C C . HIS A 1 111 ? -3.182 9.469 -1.27 1 96.94 111 HIS A C 1
ATOM 869 O O . HIS A 1 111 ? -2.092 9.648 -0.722 1 96.94 111 HIS A O 1
ATOM 875 N N . PHE A 1 112 ? -4.293 9.656 -0.635 1 98.38 112 PHE A N 1
ATOM 876 C CA . PHE A 1 112 ? -4.312 10.023 0.775 1 98.38 112 PHE A CA 1
ATOM 877 C C . PHE A 1 112 ? -3.979 8.828 1.656 1 98.38 112 PHE A C 1
ATOM 879 O O . PHE A 1 112 ? -4.523 7.738 1.466 1 98.38 112 PHE A O 1
ATOM 886 N N . ASN 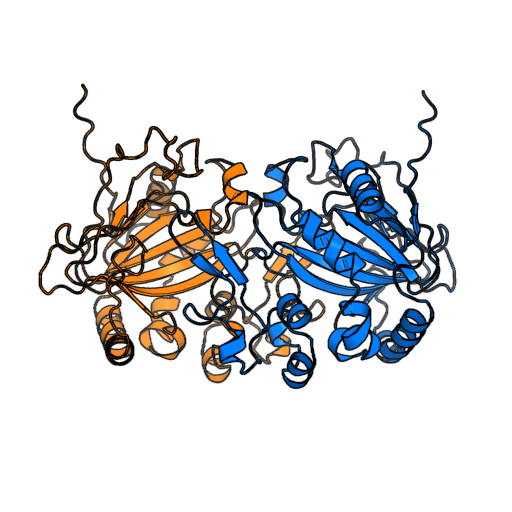A 1 113 ? -3.033 9.008 2.5 1 97.94 113 ASN A N 1
ATOM 887 C CA . ASN A 1 113 ? -2.785 8.117 3.629 1 97.94 113 ASN A CA 1
ATOM 888 C C . ASN A 1 113 ? -3.801 8.336 4.746 1 97.94 113 ASN A C 1
ATOM 890 O O . ASN A 1 113 ? -4.375 7.375 5.266 1 97.94 113 ASN A O 1
ATOM 894 N N . ASP A 1 114 ? -3.99 9.578 5.062 1 97.81 114 ASP A N 1
ATOM 895 C CA . ASP A 1 114 ? -4.941 10.039 6.07 1 97.81 114 ASP A CA 1
ATOM 896 C C . ASP A 1 114 ? -5.266 11.523 5.883 1 97.81 114 ASP A C 1
ATOM 898 O O . ASP A 1 114 ? -4.449 12.281 5.352 1 97.81 114 ASP A O 1
ATOM 902 N N . THR A 1 115 ? -6.469 11.891 6.18 1 98.5 115 THR A N 1
ATOM 903 C CA . THR A 1 115 ? -6.891 13.266 6.391 1 98.5 115 THR A CA 1
ATOM 904 C C . THR A 1 115 ? -7.469 13.453 7.793 1 98.5 115 THR A C 1
ATOM 906 O O . THR A 1 115 ? -8.398 12.742 8.18 1 98.5 115 THR A O 1
ATOM 909 N N . MET A 1 116 ? -6.922 14.367 8.562 1 98.06 116 MET A N 1
ATOM 910 C CA . MET A 1 116 ? -7.359 14.383 9.953 1 98.06 116 MET A CA 1
ATOM 911 C C . MET A 1 116 ? -7.172 15.766 10.562 1 98.06 116 MET A C 1
ATOM 913 O O . MET A 1 116 ? -6.348 16.562 10.094 1 98.06 116 MET A O 1
ATOM 917 N N . VAL A 1 117 ? -7.945 16.031 11.5 1 98.69 117 VAL A N 1
ATOM 918 C CA . VAL A 1 117 ? -7.711 17.141 12.414 1 98.69 117 VAL A CA 1
ATOM 919 C C . VAL A 1 117 ? -7.023 16.625 13.68 1 98.69 117 VAL A C 1
ATOM 921 O O . VAL A 1 117 ? -7.391 15.586 14.219 1 98.69 117 VAL A O 1
ATOM 924 N N . ILE A 1 118 ? -6.008 17.312 14.07 1 98.38 118 ILE A N 1
ATOM 925 C CA . ILE A 1 118 ? -5.273 17.047 15.305 1 98.38 118 ILE A CA 1
ATOM 926 C C . ILE A 1 118 ? -5.344 18.281 16.203 1 98.38 118 ILE A C 1
ATOM 928 O O . ILE A 1 118 ? -4.961 19.375 15.805 1 98.38 118 ILE A O 1
ATOM 932 N N . GLU A 1 119 ? -5.816 18.094 17.328 1 98.69 119 GLU A N 1
ATOM 933 C CA . GLU A 1 119 ? -5.957 19.188 18.281 1 98.69 119 GLU A CA 1
ATOM 934 C C . GLU A 1 119 ? -5.145 18.922 19.547 1 98.69 119 GLU A C 1
ATOM 936 O O . GLU A 1 119 ? -5.457 18.016 20.328 1 98.69 119 GLU A O 1
ATOM 941 N N . VAL A 1 120 ? -4.145 19.688 19.719 1 98.56 120 VAL A N 1
ATOM 942 C CA . VAL A 1 120 ? -3.285 19.594 20.891 1 98.56 120 VAL A CA 1
ATOM 943 C C . VAL A 1 120 ? -3.873 20.438 22.031 1 98.56 120 VAL A C 1
ATOM 945 O O . VAL A 1 120 ? -3.959 21.672 21.922 1 98.56 120 VAL A O 1
ATOM 948 N N . GLN A 1 121 ? -4.191 19.781 23.125 1 98.62 121 GLN A N 1
ATOM 949 C CA . GLN A 1 121 ? -4.906 20.422 24.219 1 98.62 121 GLN A CA 1
ATOM 950 C C . GLN A 1 121 ? -3.943 21.141 25.172 1 98.62 121 GLN A C 1
ATOM 952 O O . GLN A 1 121 ? -2.744 20.844 25.172 1 98.62 121 GLN A O 1
ATOM 957 N N . PRO A 1 122 ? -4.523 22.109 25.938 1 98.12 122 PRO A N 1
ATOM 958 C CA . PRO A 1 122 ? -3.691 22.719 26.969 1 98.12 122 PRO A CA 1
ATOM 959 C C . PRO A 1 122 ? -3.01 21.703 27.875 1 98.12 122 PRO A C 1
ATOM 961 O O . PRO A 1 122 ? -3.639 20.719 28.281 1 98.12 122 PRO A O 1
ATOM 964 N N . GLY A 1 123 ? -1.719 21.906 28.047 1 97.62 123 GLY A N 1
ATOM 965 C CA . GLY A 1 123 ? -0.982 21.031 28.938 1 97.62 123 GLY A CA 1
ATOM 966 C C . GLY A 1 123 ? -0.39 19.812 28.25 1 97.62 123 GLY A C 1
ATOM 967 O O . GLY A 1 123 ? 0.396 19.078 28.828 1 97.62 123 GLY A O 1
ATOM 968 N N . ALA A 1 124 ? -0.778 19.531 26.984 1 98.06 124 ALA A N 1
ATOM 969 C CA . ALA A 1 124 ? -0.219 18.391 26.266 1 98.06 124 ALA A CA 1
ATOM 970 C C . ALA A 1 124 ? 1.306 18.438 26.266 1 98.06 124 ALA A C 1
ATOM 972 O O . ALA A 1 124 ? 1.896 19.5 26 1 98.06 124 ALA A O 1
ATOM 973 N N . PRO A 1 125 ? 1.959 17.359 26.625 1 96.44 125 PRO A N 1
ATOM 974 C CA . PRO A 1 125 ? 3.418 17.328 26.5 1 96.44 125 PRO A CA 1
ATOM 975 C C . PRO A 1 125 ? 3.893 17.391 25.047 1 96.44 125 PRO A C 1
ATOM 977 O O . PRO A 1 125 ? 3.102 17.172 24.125 1 96.44 125 PRO A O 1
ATOM 980 N N . ALA A 1 126 ? 5.176 17.766 24.891 1 95 126 ALA A N 1
ATOM 981 C CA . ALA A 1 126 ? 5.773 17.703 23.562 1 95 126 ALA A CA 1
ATOM 982 C C . ALA A 1 126 ? 5.785 16.266 23.047 1 95 126 ALA A C 1
ATOM 984 O O . ALA A 1 126 ? 6.059 15.328 23.797 1 95 126 ALA A O 1
ATOM 985 N N . GLN A 1 127 ? 5.4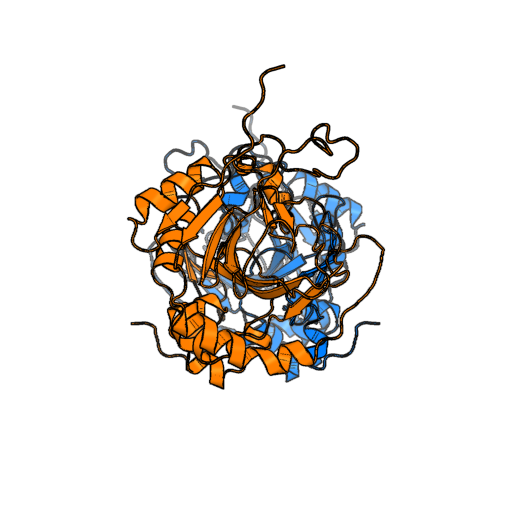1 16.141 21.812 1 93.38 127 GLN A N 1
ATOM 986 C CA . GLN A 1 127 ? 5.566 14.844 21.156 1 93.38 127 GLN A CA 1
ATOM 987 C C . GLN A 1 127 ? 7.039 14.508 20.953 1 93.38 127 GLN A C 1
ATOM 989 O O . GLN A 1 127 ? 7.84 15.383 20.594 1 93.38 127 GLN A O 1
ATOM 994 N N . ARG A 1 128 ? 7.359 13.25 21.141 1 89.12 128 ARG A N 1
ATOM 995 C CA . ARG A 1 128 ? 8.711 12.828 20.797 1 89.12 128 ARG A CA 1
ATOM 996 C C . ARG A 1 128 ? 9.016 13.094 19.328 1 89.12 128 ARG A C 1
ATOM 998 O O . ARG A 1 128 ? 8.172 12.852 18.453 1 89.12 128 ARG A O 1
ATOM 1005 N N . LEU A 1 129 ? 10.227 13.547 19.109 1 91.06 129 LEU A N 1
ATOM 1006 C CA . LEU A 1 129 ? 10.648 13.766 17.734 1 91.06 129 LEU A CA 1
ATOM 1007 C C . LEU A 1 129 ? 10.656 12.445 16.953 1 91.06 129 LEU A C 1
ATOM 1009 O O . LEU A 1 129 ? 11.055 11.414 17.484 1 91.06 129 LEU A O 1
ATOM 1013 N N . HIS A 1 130 ? 10.219 12.5 15.727 1 91.69 130 HIS A N 1
ATOM 1014 C CA . HIS A 1 130 ? 10.094 11.297 14.914 1 91.69 130 HIS A CA 1
ATOM 1015 C C . HIS A 1 130 ? 10.047 11.641 13.43 1 91.69 130 HIS A C 1
ATOM 1017 O O . HIS A 1 130 ? 10.062 12.812 13.055 1 91.69 130 HIS A O 1
ATOM 1023 N N . ARG A 1 131 ? 10.086 10.625 12.609 1 92.81 131 ARG A N 1
ATOM 1024 C CA . ARG A 1 131 ? 9.852 10.703 11.172 1 92.81 131 ARG A CA 1
ATOM 1025 C C . ARG A 1 131 ? 8.594 9.922 10.781 1 92.81 131 ARG A C 1
ATOM 1027 O O . ARG A 1 131 ? 8.438 8.758 11.164 1 92.81 131 ARG A O 1
ATOM 1034 N N . ASP A 1 132 ? 7.762 10.594 10.031 1 93.19 132 ASP A N 1
ATOM 1035 C CA . ASP A 1 132 ? 6.535 9.914 9.625 1 93.19 132 ASP A CA 1
ATOM 1036 C C . ASP A 1 132 ? 6.832 8.773 8.656 1 93.19 132 ASP A C 1
ATOM 1038 O O . ASP A 1 132 ? 6.062 7.812 8.57 1 93.19 132 ASP A O 1
ATOM 1042 N N . GLN A 1 133 ? 7.93 8.805 7.961 1 92.56 133 GLN A N 1
ATOM 1043 C CA . GLN A 1 133 ? 8.344 7.738 7.059 1 92.56 133 GLN A CA 1
ATOM 1044 C C . GLN A 1 133 ? 8.492 6.414 7.801 1 92.56 133 GLN A C 1
ATOM 1046 O O . GLN A 1 133 ? 8.477 5.348 7.188 1 92.56 133 GLN A O 1
ATOM 1051 N N . GLU A 1 134 ? 8.555 6.461 9.102 1 88 134 GLU A N 1
ATOM 1052 C CA . GLU A 1 134 ? 8.703 5.25 9.898 1 88 134 GLU A CA 1
ATOM 1053 C C . GLU A 1 134 ? 7.457 4.371 9.805 1 88 134 GLU A C 1
ATOM 1055 O O . GLU A 1 134 ? 7.488 3.199 10.188 1 88 134 GLU A O 1
ATOM 1060 N N . LEU A 1 135 ? 6.375 4.922 9.328 1 89.25 135 LEU A N 1
ATOM 1061 C CA . LEU A 1 135 ? 5.23 4.086 8.984 1 89.25 135 LEU A CA 1
ATOM 1062 C C . LEU A 1 135 ? 5.633 2.99 8 1 89.25 135 LEU A C 1
ATOM 1064 O O . LEU A 1 135 ? 5.031 1.914 7.984 1 89.25 135 LEU A O 1
ATOM 1068 N N . TYR A 1 136 ? 6.617 3.264 7.172 1 89.19 136 TYR A N 1
ATOM 1069 C CA . TYR A 1 136 ? 7.184 2.34 6.195 1 89.19 136 TYR A CA 1
ATOM 1070 C C . TYR A 1 136 ? 8.672 2.137 6.441 1 89.19 136 TYR A C 1
ATOM 1072 O O . TYR A 1 136 ? 9.508 2.545 5.625 1 89.19 136 TYR A O 1
ATOM 1080 N N . PRO A 1 137 ? 9.016 1.432 7.457 1 84.31 137 PRO A N 1
ATOM 1081 C CA . PRO A 1 137 ? 10.391 1.435 7.961 1 84.31 137 PRO A CA 1
ATOM 1082 C C . PRO A 1 137 ? 11.391 0.864 6.957 1 84.31 137 PRO A C 1
ATOM 1084 O O . PRO A 1 137 ? 12.555 1.273 6.938 1 84.31 137 PRO A O 1
ATOM 1087 N N . TRP A 1 138 ? 10.969 -0.121 6.164 1 86.31 138 TRP A N 1
ATOM 1088 C CA . TRP A 1 138 ? 11.875 -0.685 5.172 1 86.31 138 TRP A CA 1
ATOM 1089 C C . TRP A 1 138 ? 12.344 0.384 4.191 1 86.31 138 TRP A C 1
ATOM 1091 O O . TRP A 1 138 ? 13.414 0.26 3.588 1 86.31 138 TRP A O 1
ATOM 1101 N N . TRP A 1 139 ? 11.625 1.482 4.055 1 89.31 139 TRP A N 1
ATOM 1102 C CA . TRP A 1 139 ? 11.977 2.562 3.137 1 89.31 139 TRP A CA 1
ATOM 1103 C C . TRP A 1 139 ? 13.258 3.26 3.58 1 89.31 139 TRP A C 1
ATOM 1105 O O . TRP A 1 139 ? 13.992 3.799 2.752 1 89.31 139 TRP A O 1
ATOM 1115 N N . ASN A 1 140 ? 13.508 3.236 4.836 1 87.69 140 ASN A N 1
ATOM 1116 C CA . ASN A 1 140 ? 14.672 3.898 5.406 1 87.69 140 ASN A CA 1
ATOM 1117 C C . ASN A 1 140 ? 15.977 3.307 4.863 1 87.69 140 ASN A C 1
ATOM 1119 O O . ASN A 1 140 ? 16.984 4 4.781 1 87.69 140 ASN A O 1
ATOM 1123 N N . SER A 1 141 ? 15.922 2.096 4.469 1 86.25 141 SER A N 1
ATOM 1124 C CA . SER A 1 141 ? 17.125 1.422 3.982 1 86.25 141 SER A CA 1
ATOM 1125 C C . SER A 1 141 ? 17.578 2.004 2.648 1 86.25 141 SER A C 1
ATOM 1127 O O . SER A 1 141 ? 18.719 1.788 2.229 1 86.25 141 SER A O 1
ATOM 1129 N N . MET A 1 142 ? 16.75 2.758 2.004 1 89.06 142 MET A N 1
ATOM 1130 C CA . MET A 1 142 ? 17.094 3.342 0.71 1 89.06 142 MET A CA 1
ATOM 1131 C C . MET A 1 142 ? 17.859 4.648 0.887 1 89.06 142 MET A C 1
ATOM 1133 O O . MET A 1 142 ? 18.375 5.203 -0.082 1 89.06 142 MET A O 1
ATOM 1137 N N . GLY A 1 143 ? 17.891 5.168 2.119 1 89.31 143 GLY A N 1
ATOM 1138 C CA . GLY A 1 143 ? 18.719 6.32 2.428 1 89.31 143 GLY A CA 1
ATOM 1139 C C . GLY A 1 143 ? 18.062 7.645 2.092 1 89.31 143 GLY A C 1
ATOM 1140 O O . GLY A 1 143 ? 16.891 7.68 1.715 1 89.31 143 GLY A O 1
ATOM 1141 N N . PRO A 1 144 ? 18.797 8.727 2.268 1 91.19 144 PRO A N 1
ATOM 1142 C CA . PRO A 1 144 ? 18.219 10.062 2.15 1 91.19 144 PRO A CA 1
ATOM 1143 C C . PRO A 1 144 ? 17.875 10.438 0.71 1 91.19 144 PRO A C 1
ATOM 1145 O O . PRO A 1 144 ? 17.047 11.328 0.478 1 91.19 144 PRO A O 1
ATOM 1148 N N . ASN A 1 145 ? 18.484 9.75 -0.25 1 90.81 145 ASN A N 1
ATOM 1149 C CA . ASN A 1 145 ? 18.234 10.094 -1.647 1 90.81 145 ASN A CA 1
ATOM 1150 C C . ASN A 1 145 ? 17.078 9.289 -2.229 1 90.81 145 ASN A C 1
ATOM 1152 O O . ASN A 1 145 ? 16.75 9.43 -3.406 1 90.81 145 ASN A O 1
ATOM 1156 N N . ALA A 1 146 ? 16.484 8.453 -1.409 1 91.06 146 ALA A N 1
ATOM 1157 C CA . ALA A 1 146 ? 15.32 7.695 -1.862 1 91.06 146 ALA A CA 1
ATOM 1158 C C . ALA A 1 146 ? 14.203 8.625 -2.312 1 91.06 146 ALA A C 1
ATOM 1160 O O . ALA A 1 146 ? 14.078 9.75 -1.812 1 91.06 146 ALA A O 1
ATOM 1161 N N . PRO A 1 147 ? 13.383 8.117 -3.285 1 92.25 147 PRO A N 1
ATOM 1162 C CA . PRO A 1 147 ? 12.164 8.883 -3.553 1 92.25 147 PRO A CA 1
ATOM 1163 C C . PRO A 1 147 ? 11.312 9.102 -2.303 1 92.25 147 PRO A C 1
ATOM 1165 O O . PRO A 1 147 ? 11.414 8.32 -1.346 1 92.25 147 PRO A O 1
ATOM 1168 N N . GLU A 1 148 ? 10.516 10.148 -2.324 1 95.25 148 GLU A N 1
ATOM 1169 C CA . GLU A 1 148 ? 9.609 10.383 -1.198 1 95.25 148 GLU A CA 1
ATOM 1170 C C . GLU A 1 148 ? 8.523 9.312 -1.138 1 95.25 148 GLU A C 1
ATOM 1172 O O . GLU A 1 148 ? 7.902 8.992 -2.154 1 95.25 148 GLU A O 1
ATOM 1177 N N . CYS A 1 149 ? 8.32 8.742 0.017 1 94.5 149 CYS A N 1
ATOM 1178 C CA . CYS A 1 149 ? 7.211 7.809 0.149 1 94.5 149 CYS A CA 1
ATOM 1179 C C . CYS A 1 149 ? 5.98 8.5 0.729 1 94.5 149 CYS A C 1
ATOM 1181 O O . CYS A 1 149 ? 4.852 8.055 0.506 1 94.5 149 CYS A O 1
ATOM 1183 N N . LEU A 1 150 ? 6.242 9.609 1.468 1 97.31 150 LEU A N 1
ATOM 1184 C CA . LEU A 1 150 ? 5.199 10.281 2.234 1 97.31 150 LEU A CA 1
ATOM 1185 C C . LEU A 1 150 ? 5.445 11.789 2.289 1 97.31 150 LEU A C 1
ATOM 1187 O O . LEU A 1 150 ? 6.578 12.227 2.502 1 97.31 150 LEU A O 1
ATOM 1191 N N . VAL A 1 151 ? 4.391 12.562 2 1 98.62 151 VAL A N 1
ATOM 1192 C CA . VAL A 1 151 ? 4.414 14.016 2.125 1 98.62 151 VAL A CA 1
ATOM 1193 C C . VAL A 1 151 ? 3.168 14.484 2.873 1 98.62 151 VAL A C 1
ATOM 1195 O O . VAL A 1 151 ? 2.057 14.039 2.588 1 98.62 151 VAL A O 1
ATOM 1198 N N . ASN A 1 152 ? 3.395 15.391 3.764 1 98.69 152 ASN A N 1
ATOM 1199 C CA . ASN A 1 152 ? 2.303 15.906 4.586 1 98.69 152 ASN A CA 1
ATOM 1200 C C . ASN A 1 152 ? 2.098 17.406 4.375 1 98.69 152 ASN A C 1
ATOM 1202 O O . ASN A 1 152 ? 3.059 18.141 4.141 1 98.69 152 ASN A O 1
ATOM 1206 N N . PHE A 1 153 ? 0.893 17.797 4.445 1 98.88 153 PHE A N 1
ATOM 1207 C CA . PHE A 1 153 ? 0.49 19.172 4.633 1 98.88 153 PHE A CA 1
ATOM 1208 C C . PHE A 1 153 ? -0.245 19.359 5.957 1 98.88 153 PHE A C 1
ATOM 1210 O O . PHE A 1 153 ? -1.231 18.672 6.223 1 98.88 153 PHE A O 1
ATOM 1217 N N . PHE A 1 154 ? 0.242 20.25 6.777 1 98.81 154 PHE A N 1
ATOM 1218 C CA . PHE A 1 154 ? -0.424 20.594 8.023 1 98.81 154 PHE A CA 1
ATOM 1219 C C . PHE A 1 154 ? -0.878 22.047 8 1 98.81 154 PHE A C 1
ATOM 1221 O O . PHE A 1 154 ? -0.054 22.969 8.055 1 98.81 154 PHE A O 1
ATOM 1228 N N . CYS A 1 155 ? -2.141 22.219 7.977 1 98.88 155 CYS A N 1
ATOM 1229 C CA . CYS A 1 155 ? -2.717 23.562 7.941 1 98.88 155 CYS A CA 1
ATOM 1230 C C . CYS A 1 155 ? -3.166 24 9.328 1 98.88 155 CYS A C 1
ATOM 1232 O O . CYS A 1 155 ? -3.811 23.234 10.047 1 98.88 155 CYS A O 1
ATOM 1234 N N . ALA A 1 156 ? -2.834 25.219 9.625 1 98.88 156 ALA A N 1
ATOM 1235 C CA . ALA A 1 156 ? -3.316 25.75 10.891 1 98.88 156 ALA A CA 1
ATOM 1236 C C . ALA A 1 156 ? -4.805 26.078 10.82 1 98.88 156 ALA A C 1
ATOM 1238 O O . ALA A 1 156 ? -5.238 26.859 9.969 1 98.88 156 ALA A O 1
ATOM 1239 N N . VAL A 1 157 ? -5.562 25.453 11.672 1 98.81 157 VAL A N 1
ATOM 1240 C CA . VAL A 1 157 ? -6.973 25.797 11.836 1 98.81 157 VAL A CA 1
ATOM 1241 C C . VAL A 1 157 ? -7.117 26.922 12.867 1 98.81 157 VAL A C 1
ATOM 1243 O O . VAL A 1 157 ? -8.008 27.766 12.758 1 98.81 157 VAL A O 1
ATOM 1246 N N . THR A 1 158 ? -6.309 26.859 13.891 1 98.56 158 THR A N 1
ATOM 1247 C CA . THR A 1 158 ? -6.105 27.891 14.891 1 98.56 158 THR A CA 1
ATOM 1248 C C . THR A 1 158 ? -4.68 28.438 14.836 1 98.56 158 THR A C 1
ATOM 1250 O O . THR A 1 158 ? -3.822 27.859 14.156 1 98.56 158 THR A O 1
ATOM 1253 N N . PRO A 1 159 ? -4.426 29.562 15.539 1 98.56 159 PRO A N 1
ATOM 1254 C CA . PRO A 1 159 ? -3.051 30.062 15.523 1 98.56 159 PRO A CA 1
ATOM 1255 C C . PRO A 1 159 ? -2.053 29.078 16.125 1 98.56 159 PRO A C 1
ATOM 1257 O O . PRO A 1 159 ? -2.355 28.422 17.125 1 98.56 159 PRO A O 1
ATOM 1260 N N . PHE A 1 160 ? -0.926 28.906 15.422 1 98.81 160 PHE A N 1
ATOM 1261 C CA . PHE A 1 160 ? 0.222 28.172 15.945 1 98.81 160 PHE A CA 1
ATOM 1262 C C . PHE A 1 160 ? 1.257 29.125 16.531 1 98.81 160 PHE A C 1
ATOM 1264 O O . PHE A 1 160 ? 1.817 29.953 15.812 1 98.81 160 PHE A O 1
ATOM 1271 N N . THR A 1 161 ? 1.5 29.031 17.766 1 98.56 161 THR A N 1
ATOM 1272 C CA . THR A 1 161 ? 2.547 29.766 18.453 1 98.56 161 THR A CA 1
ATOM 1273 C C . THR A 1 161 ? 3.494 28.828 19.172 1 98.56 161 THR A C 1
ATOM 1275 O O . THR A 1 161 ? 3.164 27.656 19.406 1 98.56 161 THR A O 1
ATOM 1278 N N . ALA A 1 162 ? 4.652 29.359 19.469 1 97.44 162 ALA A N 1
ATOM 1279 C CA . ALA A 1 162 ? 5.594 28.531 20.234 1 97.44 162 ALA A CA 1
ATOM 1280 C C . ALA A 1 162 ? 4.988 28.109 21.578 1 97.44 162 ALA A C 1
ATOM 1282 O O . ALA A 1 162 ? 5.184 26.969 22.016 1 97.44 162 ALA A O 1
ATOM 1283 N N . GLU A 1 163 ? 4.203 28.922 22.156 1 98.25 163 GLU A N 1
ATOM 1284 C CA . GLU A 1 163 ? 3.654 28.703 23.5 1 98.25 163 GLU A CA 1
ATOM 1285 C C . GLU A 1 163 ? 2.549 27.656 23.469 1 98.25 163 GLU A C 1
ATOM 1287 O O . GLU A 1 163 ? 2.367 26.922 24.438 1 98.25 163 GLU A O 1
ATOM 1292 N N . ASN A 1 164 ? 1.83 27.594 22.328 1 98.56 164 ASN A N 1
ATOM 1293 C CA . ASN A 1 164 ? 0.685 26.703 22.359 1 98.56 164 ASN A CA 1
ATOM 1294 C C . ASN A 1 164 ? 0.987 25.391 21.641 1 98.56 164 ASN A C 1
ATOM 1296 O O . ASN A 1 164 ? 0.07 24.672 21.234 1 98.56 164 ASN A O 1
ATOM 1300 N N . GLY A 1 165 ? 2.27 25.109 21.391 1 98.25 165 GLY A N 1
ATOM 1301 C CA . GLY A 1 165 ? 2.658 23.781 20.953 1 98.25 165 GLY A CA 1
ATOM 1302 C C . GLY A 1 165 ? 2.793 23.672 19.453 1 98.25 165 GLY A C 1
ATOM 1303 O O . GLY A 1 165 ? 2.58 22.609 18.875 1 98.25 165 GLY A O 1
ATOM 1304 N N . ALA A 1 166 ? 3.154 24.75 18.781 1 98.69 166 ALA A N 1
ATOM 1305 C CA . ALA A 1 166 ? 3.453 24.672 17.344 1 98.69 166 ALA A CA 1
ATOM 1306 C C . ALA A 1 166 ? 4.414 23.531 17.047 1 98.69 166 ALA A C 1
ATOM 1308 O O . ALA A 1 166 ? 5.367 23.297 17.797 1 98.69 166 ALA A O 1
ATOM 1309 N N . THR A 1 167 ? 4.051 22.812 15.953 1 98.44 167 THR A N 1
ATOM 1310 C CA . THR A 1 167 ? 4.922 21.719 15.555 1 98.44 167 THR A CA 1
ATOM 1311 C C . THR A 1 167 ? 6.355 22.203 15.359 1 98.44 167 THR A C 1
ATOM 1313 O O . THR A 1 167 ? 6.582 23.266 14.781 1 98.44 167 THR A O 1
ATOM 1316 N N . ARG A 1 168 ? 7.227 21.469 15.875 1 97 168 ARG A N 1
ATOM 1317 C CA . ARG A 1 168 ? 8.648 21.75 15.688 1 97 168 ARG A CA 1
ATOM 1318 C C . ARG A 1 168 ? 9.242 20.859 14.602 1 97 168 ARG A C 1
ATOM 1320 O O . ARG A 1 168 ? 8.977 19.656 14.562 1 97 168 ARG A O 1
ATOM 1327 N N . LEU A 1 169 ? 9.992 21.453 13.703 1 97.31 169 LEU A N 1
ATOM 1328 C CA . LEU A 1 169 ? 10.617 20.75 12.586 1 97.31 169 LEU A CA 1
ATOM 1329 C C . LEU A 1 169 ? 12.133 20.953 12.602 1 97.31 169 LEU A C 1
ATOM 1331 O O . LEU A 1 169 ? 12.633 21.938 13.148 1 97.31 169 LEU A O 1
ATOM 1335 N N . VAL A 1 170 ? 12.805 20.047 12.055 1 94.75 170 VAL A N 1
ATOM 1336 C CA . VAL A 1 170 ? 14.25 20.141 11.852 1 94.75 170 VAL A CA 1
ATOM 1337 C C . VAL A 1 170 ? 14.562 20.234 10.359 1 94.75 170 VAL A C 1
ATOM 1339 O O . VAL A 1 170 ? 14.891 19.234 9.719 1 94.75 170 VAL A O 1
ATOM 1342 N N . PRO A 1 171 ? 14.555 21.484 9.844 1 96.38 171 PRO A N 1
ATOM 1343 C CA . PRO A 1 171 ? 14.844 21.625 8.414 1 96.38 171 PRO A CA 1
ATOM 1344 C C . PRO A 1 171 ? 16.188 21.031 8.016 1 96.38 171 PRO A C 1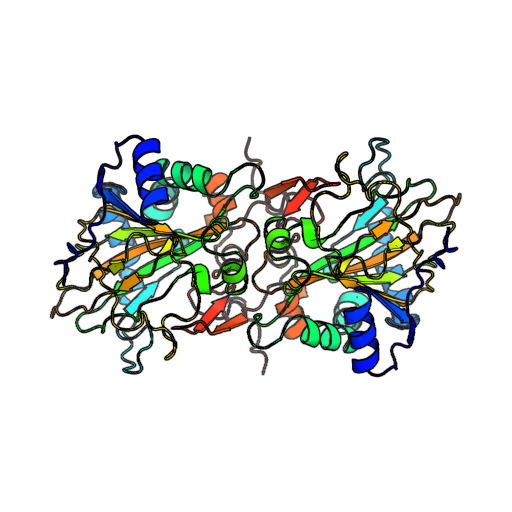
ATOM 1346 O O . PRO A 1 171 ? 17.172 21.172 8.75 1 96.38 171 PRO A O 1
ATOM 1349 N N . GLY A 1 172 ? 16.172 20.297 6.891 1 94.88 172 GLY A N 1
ATOM 1350 C CA . GLY A 1 172 ? 17.391 19.703 6.387 1 94.88 172 GLY A CA 1
ATOM 1351 C C . GLY A 1 172 ? 17.578 18.266 6.855 1 94.88 172 GLY A C 1
ATOM 1352 O O . GLY A 1 172 ? 18.406 17.531 6.312 1 94.88 172 GLY A O 1
ATOM 1353 N N . SER A 1 173 ? 16.812 17.844 7.824 1 93.44 173 SER A N 1
ATOM 1354 C CA . SER A 1 173 ? 17.016 16.5 8.375 1 93.44 173 SER A CA 1
ATOM 1355 C C . SER A 1 173 ? 16.609 15.43 7.371 1 93.44 173 SER A C 1
ATOM 1357 O O . SER A 1 173 ? 16.953 14.258 7.543 1 93.44 173 SER A O 1
ATOM 1359 N N . ASN A 1 174 ? 15.867 15.75 6.328 1 94.12 174 ASN A N 1
ATOM 1360 C CA . ASN A 1 174 ? 15.523 14.805 5.266 1 94.12 174 ASN A CA 1
ATOM 1361 C C . ASN A 1 174 ? 16.781 14.289 4.555 1 94.12 174 ASN A C 1
ATOM 1363 O O . ASN A 1 174 ? 16.734 13.258 3.889 1 94.12 174 ASN A O 1
ATOM 1367 N N . ARG A 1 175 ? 17.844 14.977 4.75 1 93.31 175 ARG A N 1
ATOM 1368 C CA . ARG A 1 175 ? 19.078 14.617 4.035 1 93.31 175 ARG A CA 1
ATOM 1369 C C . ARG A 1 175 ? 20.062 13.922 4.965 1 93.31 175 ARG A C 1
ATOM 1371 O O . ARG A 1 175 ? 21.156 13.555 4.547 1 93.31 175 ARG A O 1
ATOM 1378 N N . TRP A 1 176 ? 19.656 13.805 6.223 1 89.62 176 TRP A N 1
ATOM 1379 C CA . TRP A 1 176 ? 20.547 13.109 7.145 1 89.62 176 TRP A CA 1
ATOM 1380 C C . TRP A 1 176 ? 20.719 11.648 6.746 1 89.62 176 TRP A C 1
ATOM 1382 O O . TRP A 1 176 ? 19.75 11 6.32 1 89.62 176 TRP A O 1
ATOM 1392 N N . PRO A 1 177 ? 21.875 11.102 6.867 1 82.75 177 PRO A N 1
ATOM 1393 C CA . PRO A 1 177 ? 22.141 9.734 6.406 1 82.75 177 PRO A CA 1
ATOM 1394 C C . PRO A 1 177 ? 21.406 8.68 7.223 1 82.75 177 PRO A C 1
ATOM 1396 O O . PRO A 1 177 ? 21.016 7.637 6.691 1 82.75 177 PRO A O 1
ATOM 1399 N N . GLU A 1 178 ? 21.297 8.859 8.508 1 77.69 178 GLU A N 1
ATOM 1400 C CA . GLU A 1 178 ? 20.609 7.879 9.344 1 77.69 178 GLU A CA 1
ATOM 1401 C C . GLU A 1 178 ? 19.156 8.266 9.562 1 77.69 178 GLU A C 1
ATOM 1403 O O . GLU A 1 178 ? 18.859 9.297 10.172 1 77.69 178 GLU A O 1
ATOM 1408 N N . LEU A 1 179 ? 18.266 7.449 9.039 1 70.88 179 LEU A N 1
ATOM 1409 C CA . LEU A 1 179 ? 16.859 7.777 9.109 1 70.88 179 LEU A CA 1
ATOM 1410 C C . LEU A 1 179 ? 16.172 6.992 10.227 1 70.88 179 LEU A C 1
ATOM 1412 O O . LEU A 1 179 ? 15.008 7.254 10.555 1 70.88 179 LEU A O 1
ATOM 1416 N N . THR A 1 180 ? 16.938 6.074 10.867 1 64.56 180 THR A N 1
ATOM 1417 C CA . THR A 1 180 ? 16.25 5.168 11.773 1 64.56 180 THR A CA 1
ATOM 1418 C C . THR A 1 180 ? 16.469 5.586 13.227 1 64.56 180 THR A C 1
ATOM 1420 O O . THR A 1 180 ? 17.469 6.219 13.547 1 64.56 180 THR A O 1
ATOM 1423 N N . LEU A 1 181 ? 15.461 5.254 14.016 1 63.53 181 LEU A N 1
ATOM 1424 C CA . LEU A 1 181 ? 15.32 5.145 15.461 1 63.53 181 LEU A CA 1
ATOM 1425 C C . LEU A 1 181 ? 16.062 6.273 16.172 1 63.53 181 LEU A C 1
ATOM 1427 O O . LEU A 1 181 ? 17 6.02 16.938 1 63.53 181 LEU A O 1
ATOM 1431 N N . ILE A 1 182 ? 15.508 7.527 15.898 1 66.25 182 ILE A N 1
ATOM 1432 C CA . ILE A 1 182 ? 16.188 8.688 16.469 1 66.25 182 ILE A CA 1
ATOM 1433 C C . ILE A 1 182 ? 15.984 8.719 17.984 1 66.25 182 ILE A C 1
ATOM 1435 O O . ILE A 1 182 ? 16.719 9.406 18.688 1 66.25 182 ILE A O 1
ATOM 1439 N N . ASN A 1 183 ? 15.008 7.824 18.281 1 67.81 183 ASN A N 1
ATOM 1440 C CA . ASN A 1 183 ? 14.734 7.816 19.703 1 67.81 183 ASN A CA 1
ATOM 1441 C C . ASN A 1 183 ? 15.453 6.668 20.406 1 67.81 183 ASN A C 1
ATOM 1443 O O . ASN A 1 183 ? 15.305 6.48 21.625 1 67.81 183 ASN A O 1
ATOM 1447 N N . ALA A 1 184 ? 16.156 6.012 19.609 1 68.56 184 ALA A N 1
ATOM 1448 C CA . ALA A 1 184 ? 16.969 4.957 20.219 1 68.56 184 ALA A CA 1
ATOM 1449 C C . ALA A 1 184 ? 18.125 5.543 21.016 1 68.56 184 ALA A C 1
ATOM 1451 O O . ALA A 1 184 ? 18.688 6.578 20.641 1 68.56 184 ALA A O 1
ATOM 1452 N N . ALA A 1 185 ? 18.391 4.902 22.047 1 63.44 185 ALA A N 1
ATOM 1453 C CA . ALA A 1 185 ? 19.438 5.352 22.984 1 63.44 185 ALA A CA 1
ATOM 1454 C C . ALA A 1 185 ? 20.766 5.566 22.25 1 63.44 185 ALA A C 1
ATOM 1456 O O . ALA A 1 185 ? 21.547 6.449 22.625 1 63.44 185 ALA A O 1
ATOM 1457 N N . GLU A 1 186 ? 20.828 4.895 21.219 1 64.31 186 GLU A N 1
ATOM 1458 C CA . GLU A 1 186 ? 22.109 4.895 20.531 1 64.31 186 GLU A CA 1
ATOM 1459 C C . GLU A 1 186 ? 22.203 6.051 19.547 1 64.31 186 GLU A C 1
ATOM 1461 O O . GLU A 1 186 ? 23.281 6.32 18.984 1 64.31 186 GLU A O 1
ATOM 1466 N N . CYS A 1 187 ? 21.141 6.699 19.375 1 68.81 187 CYS A N 1
ATOM 1467 C CA . CYS A 1 187 ? 21.172 7.793 18.422 1 68.81 187 CYS A CA 1
ATOM 1468 C C . CYS A 1 187 ? 21.875 9.008 19 1 68.81 187 CYS A C 1
ATOM 1470 O O . CYS A 1 187 ? 21.375 9.625 19.938 1 68.81 187 CYS A O 1
ATOM 1472 N N . PRO A 1 188 ? 23.094 9.227 18.609 1 65.38 188 PRO A N 1
ATOM 1473 C CA . PRO A 1 188 ? 23.859 10.344 19.156 1 65.38 188 PRO A CA 1
ATOM 1474 C C . PRO A 1 188 ? 23.141 11.68 19.047 1 65.38 188 PRO A C 1
ATOM 1476 O O . PRO A 1 188 ? 23.359 12.57 19.875 1 65.38 188 PRO A O 1
ATOM 1479 N N . GLN A 1 189 ? 22.375 11.727 18 1 67.56 189 GLN A N 1
ATOM 1480 C CA . GLN A 1 189 ? 21.719 13.008 17.781 1 67.56 189 GLN A CA 1
ATOM 1481 C C . GLN A 1 189 ? 20.531 13.188 18.734 1 67.56 189 GLN A C 1
ATOM 1483 O O . GLN A 1 189 ? 20.047 14.297 18.922 1 67.56 189 GLN A O 1
ATOM 1488 N N . TYR A 1 190 ? 20.266 12.086 19.344 1 63.47 190 TYR A N 1
ATOM 1489 C CA . TYR A 1 190 ? 19.109 12.125 20.25 1 63.47 190 TYR A CA 1
ATOM 1490 C C . TYR A 1 190 ? 19.328 13.133 21.359 1 63.47 190 TYR A C 1
ATOM 1492 O O . TYR A 1 190 ? 20.406 13.172 21.969 1 63.47 190 TYR A O 1
ATOM 1500 N N . GLY A 1 191 ? 18.406 14.008 21.594 1 67.81 191 GLY A N 1
ATOM 1501 C CA . GLY A 1 191 ? 18.453 14.992 22.672 1 67.81 191 GLY A CA 1
ATOM 1502 C C . GLY A 1 191 ? 19.219 16.25 22.281 1 67.81 191 GLY A C 1
ATOM 1503 O O . GLY A 1 191 ? 19.203 17.234 23.031 1 67.81 191 GLY A O 1
ATOM 1504 N N . ASN A 1 192 ? 19.844 16.219 21.188 1 78.06 192 ASN A N 1
ATOM 1505 C CA . ASN A 1 192 ? 20.656 17.359 20.781 1 78.06 192 ASN A CA 1
ATOM 1506 C C . ASN A 1 192 ? 20.188 17.938 19.453 1 78.06 192 ASN A C 1
ATOM 1508 O O . ASN A 1 192 ? 20.969 18.516 18.703 1 78.06 192 ASN A O 1
ATOM 1512 N N . ILE A 1 193 ? 18.922 17.812 19.297 1 85.75 193 ILE A N 1
ATOM 1513 C CA . ILE A 1 193 ? 18.391 18.266 18.016 1 85.75 193 ILE A CA 1
ATOM 1514 C C . ILE A 1 193 ? 17.734 19.625 18.172 1 85.75 193 ILE A C 1
ATOM 1516 O O . ILE A 1 193 ? 16.875 19.812 19.016 1 85.75 193 ILE A O 1
ATOM 1520 N N . GLU A 1 194 ? 18.266 20.578 17.422 1 89.06 194 GLU A N 1
ATOM 1521 C CA . GLU A 1 194 ? 17.625 21.891 17.359 1 89.06 194 GLU A CA 1
ATOM 1522 C C . GLU A 1 194 ? 16.484 21.891 16.359 1 89.06 194 GLU A C 1
ATOM 1524 O O . GLU A 1 194 ? 16.641 21.453 15.219 1 89.06 194 GLU A O 1
ATOM 1529 N N . SER A 1 195 ? 15.359 22.328 16.812 1 93.69 195 SER A N 1
ATOM 1530 C CA . SER A 1 195 ? 14.172 22.391 15.961 1 93.69 195 SER A CA 1
ATOM 1531 C C . SER A 1 195 ? 13.586 23.797 15.922 1 93.69 195 SER A C 1
ATOM 1533 O O . SER A 1 195 ? 13.961 24.656 16.719 1 93.69 195 SER A O 1
ATOM 1535 N N . ALA A 1 196 ? 12.852 24.125 14.93 1 96.44 196 ALA A N 1
ATOM 1536 C CA . ALA A 1 196 ? 12.148 25.391 14.781 1 96.44 196 ALA A CA 1
ATOM 1537 C C . ALA A 1 196 ? 10.633 25.188 14.82 1 96.44 196 ALA A C 1
ATOM 1539 O O . ALA A 1 196 ? 10.109 24.266 14.188 1 96.44 196 ALA A O 1
ATOM 1540 N N . PRO A 1 197 ? 9.938 26.047 15.609 1 97.56 197 PRO A N 1
ATOM 1541 C CA . PRO A 1 197 ? 8.477 25.953 15.617 1 97.56 197 PRO A CA 1
ATOM 1542 C C . PRO A 1 197 ? 7.836 26.484 14.344 1 97.56 197 PRO A C 1
ATOM 1544 O O . PRO A 1 197 ? 8.297 27.5 13.797 1 97.56 197 PRO A O 1
ATOM 1547 N N . ALA A 1 198 ? 6.828 25.859 13.805 1 98.56 198 ALA A N 1
ATOM 1548 C CA . ALA A 1 198 ? 6.035 26.359 12.68 1 98.56 198 ALA A CA 1
ATOM 1549 C C . ALA A 1 198 ? 5.016 27.391 13.141 1 98.56 198 ALA A C 1
ATOM 1551 O O . ALA A 1 198 ? 3.854 27.062 13.391 1 98.56 198 ALA A O 1
ATOM 1552 N N . ILE A 1 199 ? 5.473 28.625 13.203 1 98.5 199 ILE A N 1
ATOM 1553 C CA . ILE A 1 199 ? 4.578 29.719 13.586 1 98.5 199 ILE A CA 1
ATOM 1554 C C . ILE A 1 199 ? 3.676 30.078 12.406 1 98.5 199 ILE A C 1
ATOM 1556 O O . ILE A 1 199 ? 4.16 30.453 11.344 1 98.5 199 ILE A O 1
ATOM 1560 N N . MET A 1 200 ? 2.344 29.953 12.641 1 98.62 200 MET A N 1
ATOM 1561 C CA . MET A 1 200 ? 1.401 30.062 11.531 1 98.62 200 MET A CA 1
ATOM 1562 C C . MET A 1 200 ? 0.098 30.703 11.984 1 98.62 200 MET A C 1
ATOM 1564 O O . MET A 1 200 ? -0.273 30.609 13.156 1 98.62 200 MET A O 1
ATOM 1568 N N . GLN A 1 201 ? -0.525 31.391 11.055 1 98.38 201 GLN A N 1
ATOM 1569 C CA . GLN A 1 201 ? -1.901 31.859 11.211 1 98.38 201 GLN A CA 1
ATOM 1570 C C . GLN A 1 201 ? -2.881 30.891 10.555 1 98.38 201 GLN A C 1
ATOM 1572 O O . GLN A 1 201 ? -2.504 30.125 9.664 1 98.38 201 GLN A O 1
ATOM 1577 N N . PRO A 1 202 ? -4.141 30.922 11.039 1 98.62 202 PRO A N 1
ATOM 1578 C CA . PRO A 1 202 ? -5.121 30.062 10.375 1 98.62 202 PRO A CA 1
ATOM 1579 C C . PRO A 1 202 ? -5.117 30.219 8.859 1 98.62 202 PRO A C 1
ATOM 1581 O O . PRO A 1 202 ? -5.121 31.344 8.359 1 98.62 202 PRO A O 1
ATOM 1584 N N . GLY A 1 203 ? -5.047 29.094 8.164 1 98.56 203 GLY A N 1
ATOM 1585 C CA . GLY A 1 203 ? -4.973 29.109 6.715 1 98.56 203 GLY A CA 1
ATOM 1586 C C . GLY A 1 203 ? -3.574 28.859 6.184 1 98.56 203 GLY A C 1
ATOM 1587 O O . GLY A 1 203 ? -3.406 28.422 5.043 1 98.56 203 GLY A O 1
ATOM 1588 N N . ASP A 1 204 ? -2.531 29.172 7.016 1 98.81 204 ASP A N 1
ATOM 1589 C CA . ASP A 1 204 ? -1.166 28.797 6.656 1 98.81 204 ASP A CA 1
ATOM 1590 C C . ASP A 1 204 ? -0.974 27.281 6.738 1 98.81 204 ASP A C 1
ATOM 1592 O O . ASP A 1 204 ? -1.74 26.594 7.41 1 98.81 204 ASP A O 1
ATOM 1596 N N . CYS A 1 205 ? 0.019 26.781 6.012 1 98.88 205 CYS A N 1
ATOM 1597 C CA . CYS A 1 205 ? 0.303 25.359 5.949 1 98.88 205 CYS A CA 1
ATOM 1598 C C . CYS A 1 205 ? 1.803 25.094 5.848 1 98.88 205 CYS A C 1
ATOM 1600 O O . CYS A 1 205 ? 2.521 25.859 5.188 1 98.88 205 CYS A O 1
ATOM 1602 N N . TYR A 1 206 ? 2.271 24.109 6.52 1 98.81 206 TYR A N 1
ATOM 1603 C CA . TYR A 1 206 ? 3.6 23.656 6.125 1 98.81 206 TYR A CA 1
ATOM 1604 C C . TYR A 1 206 ? 3.521 22.344 5.367 1 98.81 206 TYR A C 1
ATOM 1606 O O . TYR A 1 206 ? 2.688 21.484 5.68 1 98.81 206 TYR A O 1
ATOM 1614 N N . MET A 1 207 ? 4.277 22.266 4.309 1 98.94 207 MET A N 1
ATOM 1615 C CA . MET A 1 207 ? 4.559 21.047 3.559 1 98.94 207 MET A CA 1
ATOM 1616 C C . MET A 1 207 ? 5.816 20.359 4.086 1 98.94 207 MET A C 1
ATOM 1618 O O . MET A 1 207 ? 6.828 21.016 4.336 1 98.94 207 MET A O 1
ATOM 1622 N N . MET A 1 208 ? 5.738 19 4.25 1 98.81 208 MET A N 1
ATOM 1623 C CA . MET A 1 208 ? 6.867 18.328 4.891 1 98.81 208 MET A CA 1
ATOM 1624 C C . MET A 1 208 ? 7.055 16.922 4.336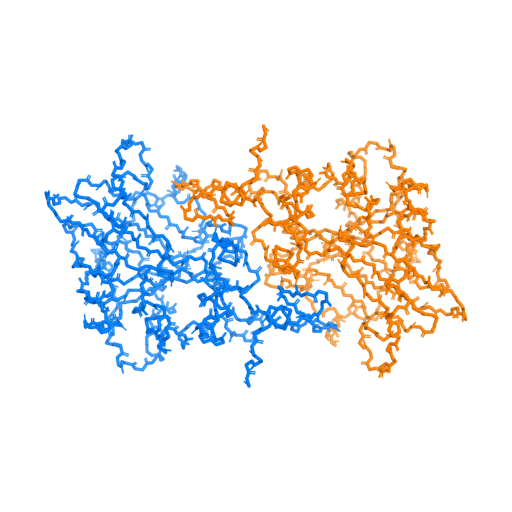 1 98.81 208 MET A C 1
ATOM 1626 O O . MET A 1 208 ? 6.086 16.172 4.199 1 98.81 208 MET A O 1
ATOM 1630 N N . SER A 1 209 ? 8.289 16.625 4.043 1 98.25 209 SER A N 1
ATOM 1631 C CA . SER A 1 209 ? 8.688 15.258 3.707 1 98.25 209 SER A CA 1
ATOM 1632 C C . SER A 1 209 ? 8.547 14.328 4.902 1 98.25 209 SER A C 1
ATOM 1634 O O . SER A 1 209 ? 8.789 14.727 6.043 1 98.25 209 SER A O 1
ATOM 1636 N N . GLY A 1 210 ? 8.219 13.086 4.621 1 96.88 210 GLY A N 1
ATOM 1637 C CA . GLY A 1 210 ? 8.188 12.078 5.676 1 96.88 210 GLY A CA 1
ATOM 1638 C C . GLY A 1 210 ? 9.547 11.836 6.305 1 96.88 210 GLY A C 1
ATOM 1639 O O . GLY A 1 210 ? 9.641 11.219 7.371 1 96.88 210 GLY A O 1
ATOM 1640 N N . LYS A 1 211 ? 10.586 12.367 5.758 1 95.94 211 LYS A N 1
ATOM 1641 C CA . LYS A 1 211 ? 11.953 12.18 6.234 1 95.94 211 LYS A CA 1
ATOM 1642 C C . LYS A 1 211 ? 12.32 13.227 7.277 1 95.94 211 LYS A C 1
ATOM 1644 O O . LYS A 1 211 ? 13.344 13.102 7.961 1 95.94 211 LYS A O 1
ATOM 1649 N N . VAL A 1 212 ? 11.539 14.203 7.395 1 96.12 212 VAL A N 1
ATOM 1650 C CA . VAL A 1 212 ? 11.883 15.312 8.273 1 96.12 212 VAL A CA 1
ATOM 1651 C C . VAL A 1 212 ? 11.555 14.953 9.719 1 96.12 212 VAL A C 1
ATOM 1653 O O . VAL A 1 212 ? 10.469 14.445 10.008 1 96.12 212 VAL A O 1
ATOM 1656 N N . ILE A 1 213 ? 12.492 15.203 10.578 1 94 213 ILE A N 1
ATOM 1657 C CA . ILE A 1 213 ? 12.258 15.055 12.008 1 94 213 ILE A CA 1
ATOM 1658 C C . ILE A 1 213 ? 11.336 16.156 12.5 1 94 213 ILE A C 1
ATOM 1660 O O . ILE A 1 213 ? 11.539 17.344 12.188 1 94 213 ILE A O 1
ATOM 1664 N N . HIS A 1 214 ? 10.344 15.773 13.266 1 95.62 214 HIS A N 1
ATOM 1665 C CA . HIS A 1 214 ? 9.367 16.75 13.75 1 95.62 214 HIS A CA 1
ATOM 1666 C C . HIS A 1 214 ? 8.617 16.219 14.969 1 95.62 214 HIS A C 1
ATOM 1668 O O . HIS A 1 214 ? 8.781 15.055 15.344 1 95.62 214 HIS A O 1
ATOM 1674 N N . GLY A 1 215 ? 7.891 17.078 15.555 1 95.31 215 GLY A N 1
ATOM 1675 C CA . GLY A 1 215 ? 6.973 16.75 16.625 1 95.31 215 GLY A CA 1
ATOM 1676 C C . GLY A 1 215 ? 6.18 17.938 17.141 1 95.31 215 GLY A C 1
ATOM 1677 O O . GLY A 1 215 ? 6.68 19.062 17.156 1 95.31 215 GLY A O 1
ATOM 1678 N N . ALA A 1 216 ? 4.953 17.641 17.578 1 97.25 216 ALA A N 1
ATOM 1679 C CA . ALA A 1 216 ? 4.184 18.703 18.203 1 97.25 216 ALA A CA 1
ATOM 1680 C C . ALA A 1 216 ? 4.906 19.266 19.422 1 97.25 216 ALA A C 1
ATOM 1682 O O . ALA A 1 216 ? 5.5 18.5 20.188 1 97.25 216 ALA A O 1
ATOM 1683 N N . GLY A 1 217 ? 4.855 20.562 19.594 1 97.12 217 GLY A N 1
ATOM 1684 C CA . GLY A 1 217 ? 5.422 21.156 20.797 1 97.12 217 GLY A CA 1
ATOM 1685 C C . GLY A 1 217 ? 4.531 21.016 22.016 1 97.12 217 GLY A C 1
ATOM 1686 O O . GLY A 1 217 ? 3.385 20.578 21.906 1 97.12 217 GLY A O 1
ATOM 1687 N N . HIS A 1 218 ? 5.137 21.344 23.125 1 97.75 218 HIS A N 1
ATOM 1688 C CA . HIS A 1 218 ? 4.375 21.422 24.359 1 97.75 218 HIS A CA 1
ATOM 1689 C C . HIS A 1 218 ? 3.396 22.578 24.344 1 97.75 218 HIS A C 1
ATOM 1691 O O . HIS A 1 218 ? 3.779 23.719 24.047 1 97.75 218 HIS A O 1
ATOM 1697 N N . ASN A 1 219 ? 2.148 22.219 24.562 1 98.62 219 ASN A N 1
ATOM 1698 C CA . ASN A 1 219 ? 1.187 23.297 24.75 1 98.62 219 ASN A CA 1
ATOM 1699 C C . ASN A 1 219 ? 1.204 23.812 26.188 1 98.62 219 ASN A C 1
ATOM 1701 O O . ASN A 1 219 ? 0.514 23.266 27.062 1 98.62 219 ASN A O 1
ATOM 1705 N N . ALA A 1 220 ? 1.832 24.891 26.391 1 98.38 220 ALA A N 1
ATOM 1706 C CA . ALA A 1 220 ? 2.049 25.422 27.734 1 98.38 220 ALA A CA 1
ATOM 1707 C C . ALA A 1 220 ? 0.923 26.375 28.125 1 98.38 220 ALA A C 1
ATOM 1709 O O . ALA A 1 220 ? 0.919 26.906 29.234 1 98.38 220 ALA A O 1
ATOM 1710 N N . THR A 1 221 ? 0.066 26.562 27.25 1 98.44 221 THR A N 1
ATOM 1711 C CA . THR A 1 221 ? -1.024 27.484 27.531 1 98.44 221 THR A CA 1
ATOM 1712 C C . THR A 1 221 ? -2.094 26.812 28.391 1 98.44 221 THR A C 1
ATOM 1714 O O . THR A 1 221 ? -2.096 25.594 28.547 1 98.44 221 THR A O 1
ATOM 1717 N N . LEU A 1 222 ? -2.994 27.641 28.938 1 97.38 222 LEU A N 1
ATOM 1718 C CA . LEU A 1 222 ? -4.027 27.156 29.844 1 97.38 222 LEU A CA 1
ATOM 1719 C C . LEU A 1 222 ? -5.328 26.891 29.094 1 97.38 222 LEU A C 1
ATOM 1721 O O . LEU A 1 222 ? -6.199 26.172 29.594 1 97.38 222 LEU A O 1
ATOM 1725 N N . SER A 1 223 ? -5.457 27.469 27.938 1 97.62 223 SER A N 1
ATOM 1726 C CA . SER A 1 223 ? -6.797 27.422 27.359 1 97.62 223 SER A CA 1
ATOM 1727 C C . SER A 1 223 ? -6.738 27.156 25.859 1 97.62 223 SER A C 1
ATOM 1729 O O . SER A 1 223 ? -7.742 26.797 25.25 1 97.62 223 SER A O 1
ATOM 1731 N N . ASP A 1 224 ? -5.637 27.375 25.188 1 98.06 224 ASP A N 1
ATOM 1732 C CA . ASP A 1 224 ? -5.566 27.266 23.734 1 98.06 224 ASP A CA 1
ATOM 1733 C C . ASP A 1 224 ? -5.672 25.812 23.281 1 98.06 224 ASP A C 1
ATOM 1735 O O . ASP A 1 224 ? -4.906 24.953 23.734 1 98.06 224 ASP A O 1
ATOM 1739 N N . GLN A 1 225 ? -6.609 25.516 22.484 1 98.44 225 GLN A N 1
ATOM 1740 C CA . GLN A 1 225 ? -6.66 24.266 21.734 1 98.44 225 GLN A CA 1
ATOM 1741 C C . GLN A 1 225 ? -6.055 24.422 20.344 1 98.44 225 GLN A C 1
ATOM 1743 O O . GLN A 1 225 ? -6.68 25 19.453 1 98.44 225 GLN A O 1
ATOM 1748 N N . ARG A 1 226 ? -4.863 24.031 20.172 1 98.69 226 ARG A N 1
ATOM 1749 C CA . ARG A 1 226 ? -4.168 24.219 18.906 1 98.69 226 ARG A CA 1
ATOM 1750 C C . ARG A 1 226 ? -4.57 23.141 17.891 1 98.69 226 ARG A C 1
ATOM 1752 O O . ARG A 1 226 ? -4.238 21.969 18.062 1 98.69 226 ARG A O 1
ATOM 1759 N N . ARG A 1 227 ? -5.191 23.562 16.828 1 98.69 227 ARG A N 1
ATOM 1760 C CA . ARG A 1 227 ? -5.812 22.641 15.891 1 98.69 227 ARG A CA 1
ATOM 1761 C C . ARG A 1 227 ? -5.152 22.719 14.516 1 98.69 227 ARG A C 1
ATOM 1763 O O . ARG A 1 227 ? -4.965 23.812 13.977 1 98.69 227 ARG A O 1
ATOM 1770 N N . ALA A 1 228 ? -4.797 21.547 13.992 1 98.81 228 ALA A N 1
ATOM 1771 C CA . ALA A 1 228 ? -4.246 21.438 12.648 1 98.81 228 ALA A CA 1
ATOM 1772 C C . ALA A 1 228 ? -5.129 20.547 11.766 1 98.81 228 ALA A C 1
ATOM 1774 O O . ALA A 1 228 ? -5.711 19.578 12.242 1 98.81 228 ALA A O 1
ATOM 1775 N N . LEU A 1 229 ? -5.293 20.938 10.547 1 98.88 229 LEU A N 1
ATOM 1776 C CA . LEU A 1 229 ? -5.785 20.062 9.484 1 98.88 229 LEU A CA 1
ATOM 1777 C C . LEU A 1 229 ? -4.629 19.422 8.727 1 98.88 229 LEU A C 1
ATOM 1779 O O . LEU A 1 229 ? -3.826 20.125 8.109 1 98.88 229 LEU A O 1
ATOM 1783 N N . ALA A 1 230 ? -4.578 18.141 8.758 1 98.62 230 ALA A N 1
ATOM 1784 C CA . ALA A 1 230 ? -3.457 17.422 8.156 1 98.62 230 ALA A CA 1
ATOM 1785 C C . ALA A 1 230 ? -3.908 16.625 6.93 1 98.62 230 ALA A C 1
ATOM 1787 O O . ALA A 1 230 ? -4.934 15.945 6.969 1 98.62 230 ALA A O 1
ATOM 1788 N N . PHE A 1 231 ? -3.184 16.75 5.852 1 98.5 231 PHE A N 1
ATOM 1789 C CA . PHE A 1 231 ? -3.199 15.852 4.699 1 98.5 231 PHE A CA 1
ATOM 1790 C C . PHE A 1 231 ? -1.943 14.984 4.672 1 98.5 231 PHE A C 1
ATOM 1792 O O . PHE A 1 231 ? -0.838 15.492 4.473 1 98.5 231 PHE A O 1
ATOM 1799 N N . SER A 1 232 ? -2.123 13.758 4.914 1 98.44 232 SER A N 1
ATOM 1800 C CA . SER A 1 232 ? -1.029 12.812 4.711 1 98.44 232 SER A CA 1
ATOM 1801 C C . SER A 1 232 ? -1.164 12.094 3.375 1 98.44 232 SER A C 1
ATOM 1803 O O . SER A 1 232 ? -2.193 11.477 3.1 1 98.44 232 SER A O 1
ATOM 1805 N N . THR A 1 233 ? -0.138 12.203 2.557 1 98.5 233 THR A N 1
ATOM 1806 C CA . THR A 1 233 ? -0.178 11.625 1.221 1 98.5 233 THR A CA 1
ATOM 1807 C C . THR A 1 233 ? 0.981 10.648 1.02 1 98.5 233 THR A C 1
ATOM 1809 O O . THR A 1 233 ? 2.074 10.859 1.548 1 98.5 233 THR A O 1
ATOM 1812 N N . ILE A 1 234 ? 0.709 9.617 0.264 1 97.25 234 ILE A N 1
ATOM 1813 C CA . ILE A 1 234 ? 1.716 8.586 0.031 1 97.25 234 ILE A CA 1
ATOM 1814 C C . ILE A 1 234 ? 1.715 8.188 -1.443 1 97.25 234 ILE A C 1
ATOM 1816 O O . ILE A 1 234 ? 0.796 8.539 -2.188 1 97.25 234 ILE A O 1
ATOM 1820 N N . ARG A 1 235 ? 2.77 7.492 -1.796 1 94.75 235 ARG A N 1
ATOM 1821 C CA . ARG A 1 235 ? 2.84 6.918 -3.137 1 94.75 235 ARG A CA 1
ATOM 1822 C C . ARG A 1 235 ? 1.695 5.938 -3.373 1 94.75 235 ARG A C 1
ATOM 1824 O O . ARG A 1 235 ? 1.269 5.238 -2.451 1 94.75 235 ARG A O 1
ATOM 1831 N N . ARG A 1 236 ? 1.329 5.836 -4.586 1 91.69 236 ARG A N 1
ATOM 1832 C CA . ARG A 1 236 ? 0.145 5.086 -4.992 1 91.69 236 ARG A CA 1
ATOM 1833 C C . ARG A 1 236 ? 0.296 3.604 -4.664 1 91.69 236 ARG A C 1
ATOM 1835 O O . ARG A 1 236 ? -0.697 2.906 -4.441 1 91.69 236 ARG A O 1
ATOM 1842 N N . GLU A 1 237 ? 1.516 3.072 -4.547 1 92.31 237 GLU A N 1
ATOM 1843 C CA . GLU A 1 237 ? 1.764 1.649 -4.336 1 92.31 237 GLU A CA 1
ATOM 1844 C C . GLU A 1 237 ? 1.73 1.296 -2.852 1 92.31 237 GLU A C 1
ATOM 1846 O O . GLU A 1 237 ? 1.824 0.123 -2.484 1 92.31 237 GLU A O 1
ATOM 1851 N N . LEU A 1 238 ? 1.57 2.279 -2.023 1 94.56 238 LEU A N 1
ATOM 1852 C CA . LEU A 1 238 ? 1.585 2.049 -0.583 1 94.56 238 LEU A CA 1
ATOM 1853 C C . LEU A 1 238 ? 0.166 1.996 -0.027 1 94.56 238 LEU A C 1
ATOM 1855 O O . LEU A 1 238 ? -0.725 2.693 -0.519 1 94.56 238 LEU A O 1
ATOM 1859 N N . ARG A 1 239 ? 0.006 1.186 0.962 1 94.38 239 ARG A N 1
ATOM 1860 C CA . ARG A 1 239 ? -1.281 1.047 1.636 1 94.38 239 ARG A CA 1
ATOM 1861 C C . ARG A 1 239 ? -1.5 2.178 2.635 1 94.38 239 ARG A C 1
ATOM 1863 O O . ARG A 1 239 ? -0.619 2.48 3.441 1 94.38 239 ARG A O 1
ATOM 1870 N N . PRO A 1 240 ? -2.672 2.807 2.586 1 96.44 240 PRO A N 1
ATOM 1871 C CA . PRO A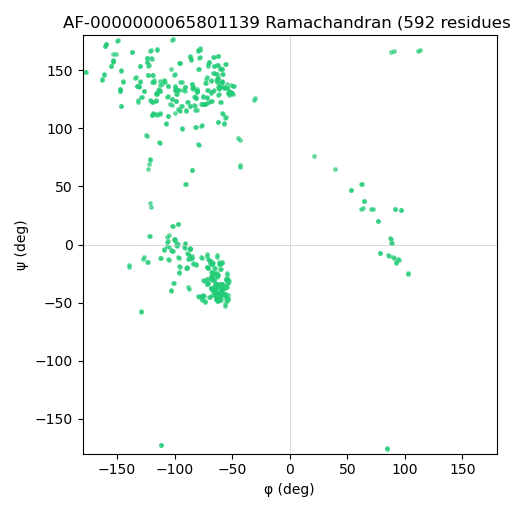 1 240 ? -2.943 3.896 3.525 1 96.44 240 PRO A CA 1
ATOM 1872 C C . PRO A 1 240 ? -3.316 3.396 4.918 1 96.44 240 PRO A C 1
ATOM 1874 O O . PRO A 1 240 ? -3.746 2.25 5.07 1 96.44 240 PRO A O 1
ATOM 1877 N N . VAL A 1 241 ? -3.205 4.242 5.906 1 95.62 241 VAL A N 1
ATOM 1878 C CA . VAL A 1 241 ? -3.594 3.939 7.281 1 95.62 241 VAL A CA 1
ATOM 1879 C C . VAL A 1 241 ? -5.117 3.885 7.387 1 95.62 241 VAL A C 1
ATOM 1881 O O . VAL A 1 241 ? -5.66 3.121 8.188 1 95.62 241 VAL A O 1
ATOM 1884 N N . GLN A 1 242 ? -5.793 4.648 6.555 1 97.38 242 GLN A N 1
ATOM 1885 C CA . GLN A 1 242 ? -7.25 4.656 6.57 1 97.38 242 GLN A CA 1
ATOM 1886 C C . GLN A 1 242 ? -7.816 3.768 5.469 1 97.38 242 GLN A C 1
ATOM 1888 O O . GLN A 1 242 ? -7.414 3.873 4.309 1 97.38 242 GLN A O 1
ATOM 1893 N N . ALA A 1 243 ? -8.773 2.969 5.84 1 97.75 243 ALA A N 1
ATOM 1894 C CA . ALA A 1 243 ? -9.523 2.203 4.848 1 97.75 243 ALA A CA 1
ATOM 1895 C C . ALA A 1 243 ? -10.672 3.025 4.27 1 97.75 243 ALA A C 1
ATOM 1897 O O . ALA A 1 243 ? -11.828 2.619 4.344 1 97.75 243 ALA A O 1
ATOM 1898 N N . PHE A 1 244 ? -10.414 4.09 3.592 1 98.12 244 PHE A N 1
ATOM 1899 C CA . PHE A 1 244 ? -11.367 5.094 3.143 1 98.12 244 PHE A CA 1
ATOM 1900 C C . PHE A 1 244 ? -12.508 4.445 2.369 1 98.12 244 PHE A C 1
ATOM 1902 O O . PHE A 1 244 ? -13.688 4.711 2.643 1 98.12 244 PHE A O 1
ATOM 1909 N N . PRO A 1 245 ? -12.203 3.545 1.427 1 96.88 245 PRO A N 1
ATOM 1910 C CA . PRO A 1 245 ? -13.297 3.049 0.59 1 96.88 245 PRO A CA 1
ATOM 1911 C C . PRO A 1 245 ? -14.297 2.195 1.368 1 96.88 245 PRO A C 1
ATOM 1913 O O . PRO A 1 245 ? -15.398 1.923 0.88 1 96.88 245 PRO A O 1
ATOM 1916 N N . LEU A 1 246 ? -13.898 1.736 2.52 1 97.62 246 LEU A N 1
ATOM 1917 C CA . LEU A 1 246 ? -14.773 0.848 3.279 1 97.62 246 LEU A CA 1
ATOM 1918 C C . LEU A 1 246 ? -15.688 1.645 4.199 1 97.62 246 LEU A C 1
ATOM 1920 O O . LEU A 1 246 ? -16.719 1.137 4.648 1 97.62 246 LEU A O 1
ATOM 1924 N N . TRP A 1 247 ? -15.312 2.891 4.496 1 97.19 247 TRP A N 1
ATOM 1925 C CA . TRP A 1 247 ? -16.172 3.559 5.469 1 97.19 247 TRP A CA 1
ATOM 1926 C C . TRP A 1 247 ? -16.719 4.863 4.902 1 97.19 247 TRP A C 1
ATOM 1928 O O . TRP A 1 247 ? -17.641 5.449 5.469 1 97.19 247 TRP A O 1
ATOM 1938 N N . ILE A 1 248 ? -16.203 5.418 3.822 1 98.12 248 ILE A N 1
ATOM 1939 C CA . ILE A 1 248 ? -16.844 6.527 3.135 1 98.12 248 ILE A CA 1
ATOM 1940 C C . ILE A 1 248 ? -18.062 6.02 2.375 1 98.12 248 ILE A C 1
ATOM 1942 O O . ILE A 1 248 ? -17.953 5.176 1.481 1 98.12 248 ILE A O 1
ATOM 1946 N N . PRO A 1 249 ? -19.234 6.516 2.666 1 97.44 249 PRO A N 1
ATOM 1947 C CA . PRO A 1 249 ? -20.422 6.07 1.935 1 97.44 249 PRO A CA 1
ATOM 1948 C C . PRO A 1 249 ? -20.359 6.402 0.445 1 97.44 249 PRO A C 1
ATOM 1950 O O . PRO A 1 249 ? -19.859 7.469 0.066 1 97.44 249 PRO A O 1
ATOM 1953 N N . MET A 1 250 ? -20.875 5.504 -0.361 1 96.31 250 MET A N 1
ATOM 1954 C CA . MET A 1 250 ? -20.859 5.695 -1.809 1 96.31 250 MET A CA 1
ATOM 1955 C C . MET A 1 250 ? -21.594 6.969 -2.205 1 96.31 250 MET A C 1
ATOM 1957 O O . MET A 1 250 ? -21.219 7.633 -3.176 1 96.31 250 MET A O 1
ATOM 1961 N N . LYS A 1 251 ? -22.656 7.312 -1.458 1 97.12 251 LYS A N 1
ATOM 1962 C CA . LYS A 1 251 ? -23.375 8.555 -1.742 1 97.12 251 LYS A CA 1
ATOM 1963 C C . LYS A 1 251 ? -22.438 9.75 -1.689 1 97.12 251 LYS A C 1
ATOM 1965 O O . LYS A 1 251 ? -22.562 10.672 -2.506 1 97.12 251 LYS A O 1
ATOM 1970 N N . ILE A 1 252 ? -21.5 9.742 -0.787 1 97.94 252 ILE A N 1
ATOM 1971 C CA . ILE A 1 252 ? -20.516 10.812 -0.664 1 97.94 252 ILE A CA 1
ATOM 1972 C C . ILE A 1 252 ? -19.469 10.672 -1.755 1 97.94 252 ILE A C 1
ATOM 1974 O O . ILE A 1 252 ? -19.109 11.656 -2.412 1 97.94 252 ILE A O 1
ATOM 1978 N N . ALA A 1 253 ? -19 9.453 -1.974 1 97.44 253 ALA A N 1
ATOM 1979 C CA . ALA A 1 253 ? -17.984 9.195 -2.994 1 97.44 253 ALA A CA 1
ATOM 1980 C C . ALA A 1 253 ? -18.438 9.719 -4.355 1 97.44 253 ALA A C 1
ATOM 1982 O O . ALA A 1 253 ? -17.625 10.273 -5.109 1 97.44 253 ALA A O 1
ATOM 1983 N N . ARG A 1 254 ? -19.703 9.617 -4.656 1 96.75 254 ARG A N 1
ATOM 1984 C CA . ARG A 1 254 ? -20.234 10 -5.953 1 96.75 254 ARG A CA 1
ATOM 1985 C C . ARG A 1 254 ? -20.234 11.516 -6.129 1 96.75 254 ARG A C 1
ATOM 1987 O O . ARG A 1 254 ? -20.281 12.016 -7.254 1 96.75 254 ARG A O 1
ATOM 1994 N N . GLU A 1 255 ? -20.156 12.195 -5.059 1 95.75 255 GLU A N 1
ATOM 1995 C CA . GLU A 1 255 ? -20.156 13.656 -5.113 1 95.75 255 GLU A CA 1
ATOM 1996 C C . GLU A 1 255 ? -18.75 14.188 -5.379 1 95.75 255 GLU A C 1
ATOM 1998 O O . GLU A 1 255 ? -18.594 15.367 -5.715 1 95.75 255 GLU A O 1
ATOM 2003 N N . LEU A 1 256 ? -17.828 13.383 -5.184 1 97.19 256 LEU A N 1
ATOM 2004 C CA . LEU A 1 256 ? -16.453 13.828 -5.285 1 97.19 256 LEU A CA 1
ATOM 2005 C C . LEU A 1 256 ? -16.016 13.93 -6.742 1 97.19 256 LEU A C 1
ATOM 2007 O O . LEU A 1 256 ? -16.562 13.242 -7.605 1 97.19 256 LEU A O 1
ATOM 2011 N N . SER A 1 257 ? -15.078 14.82 -7.035 1 96 257 SER A N 1
ATOM 2012 C CA . SER A 1 257 ? -14.461 14.852 -8.359 1 96 257 SER A CA 1
ATOM 2013 C C . SER A 1 257 ? -13.711 13.555 -8.656 1 96 257 SER A C 1
ATOM 2015 O O . SER A 1 257 ? -13.352 12.82 -7.734 1 96 257 SER A O 1
ATOM 2017 N N . PRO A 1 258 ? -13.398 13.258 -9.922 1 94.44 258 PRO A N 1
ATOM 2018 C CA . PRO A 1 258 ? -12.617 12.07 -10.258 1 94.44 258 PRO A CA 1
ATOM 2019 C C . PRO A 1 258 ? -11.25 12.047 -9.57 1 94.44 258 PRO A C 1
ATOM 2021 O O . PRO A 1 258 ? -10.797 11 -9.109 1 94.44 258 PRO A O 1
ATOM 2024 N N . ARG A 1 259 ? -10.633 13.195 -9.422 1 94.25 259 ARG A N 1
ATOM 2025 C CA . ARG A 1 259 ? -9.352 13.289 -8.727 1 94.25 259 ARG A CA 1
ATOM 2026 C C . ARG A 1 259 ? -9.492 12.883 -7.266 1 94.25 259 ARG A C 1
ATOM 2028 O O . ARG A 1 259 ? -8.703 12.07 -6.762 1 94.25 259 ARG A O 1
ATOM 2035 N N . THR A 1 260 ? -10.492 13.445 -6.645 1 96.81 260 THR A N 1
ATOM 2036 C CA . THR A 1 260 ? -10.664 13.164 -5.223 1 96.81 260 THR A CA 1
ATOM 2037 C C . THR A 1 260 ? -11.133 11.727 -5.008 1 96.81 260 THR A C 1
ATOM 2039 O O . THR A 1 260 ? -10.758 11.086 -4.023 1 96.81 260 THR A O 1
ATOM 2042 N N . GLN A 1 261 ? -11.938 11.18 -5.938 1 97.25 261 GLN A N 1
ATOM 2043 C CA . GLN A 1 261 ? -12.281 9.766 -5.891 1 97.25 261 GLN A CA 1
ATOM 2044 C C . GLN A 1 261 ? -11.031 8.891 -5.906 1 97.25 261 GLN A C 1
ATOM 2046 O O . GLN A 1 261 ? -10.922 7.941 -5.133 1 97.25 261 GLN A O 1
ATOM 2051 N N . ALA A 1 262 ? -10.125 9.258 -6.734 1 95.56 262 ALA A N 1
ATOM 2052 C CA . ALA A 1 262 ? -8.867 8.516 -6.816 1 95.56 262 ALA A CA 1
ATOM 2053 C C . ALA A 1 262 ? -8.07 8.648 -5.523 1 95.56 262 ALA A C 1
ATOM 2055 O O . ALA A 1 262 ? -7.496 7.664 -5.039 1 95.56 262 ALA A O 1
ATOM 2056 N N . MET A 1 263 ? -8.102 9.812 -4.93 1 97.25 263 MET A N 1
ATOM 2057 C CA . MET A 1 263 ? -7.336 10.07 -3.713 1 97.25 263 MET A CA 1
ATOM 2058 C C . MET A 1 263 ? -7.848 9.219 -2.559 1 97.25 263 MET A C 1
ATOM 2060 O O . MET A 1 263 ? -7.078 8.828 -1.68 1 97.25 263 MET A O 1
ATOM 2064 N N . PHE A 1 264 ? -9.125 8.93 -2.58 1 98.12 264 PHE A N 1
ATOM 2065 C CA . PHE A 1 264 ? -9.727 8.18 -1.481 1 98.12 264 PHE A CA 1
ATOM 2066 C C . PHE A 1 264 ? -9.883 6.715 -1.852 1 98.12 264 PHE A C 1
ATOM 2068 O O . PHE A 1 264 ? -10.508 5.945 -1.113 1 98.12 264 PHE A O 1
ATOM 2075 N N . GLY A 1 265 ? -9.438 6.25 -2.965 1 96.81 265 GLY A N 1
ATOM 2076 C CA . GLY A 1 265 ? -9.359 4.836 -3.293 1 96.81 265 GLY A CA 1
ATOM 2077 C C . GLY A 1 265 ? -10.602 4.312 -3.99 1 96.81 265 GLY A C 1
ATOM 2078 O O . GLY A 1 265 ? -10.945 3.135 -3.859 1 96.81 265 GLY A O 1
ATOM 2079 N N . PHE A 1 266 ? -11.258 5.207 -4.754 1 97.5 266 PHE A N 1
ATOM 2080 C CA . PHE A 1 266 ? -12.445 4.754 -5.469 1 97.5 266 PHE A CA 1
ATOM 2081 C C . PHE A 1 266 ? -12.156 4.609 -6.961 1 97.5 266 PHE A C 1
ATOM 2083 O O . PHE A 1 266 ? -13.062 4.344 -7.75 1 97.5 266 PHE A O 1
ATOM 2090 N N . ARG A 1 267 ? -10.883 4.863 -7.352 1 95.38 267 ARG A N 1
ATOM 2091 C CA . ARG A 1 267 ? -10.414 4.672 -8.719 1 95.38 267 ARG A CA 1
ATOM 2092 C C . ARG A 1 267 ? -9.125 3.85 -8.742 1 95.38 267 ARG A C 1
ATOM 2094 O O . ARG A 1 267 ? -8.406 3.791 -7.75 1 95.38 267 ARG A O 1
ATOM 2101 N N . SER A 1 268 ? -8.953 3.189 -9.875 1 93.69 268 SER A N 1
ATOM 2102 C CA . SER A 1 268 ? -7.695 2.48 -10.102 1 93.69 268 SER A CA 1
ATOM 2103 C C . SER A 1 268 ? -6.645 3.4 -10.703 1 93.69 268 SER A C 1
ATOM 2105 O O . SER A 1 268 ? -6.945 4.531 -11.086 1 93.69 268 SER A O 1
ATOM 2107 N N . SER A 1 269 ? -5.484 2.99 -10.578 1 88.5 269 SER A N 1
ATOM 2108 C CA . SER A 1 269 ? -4.398 3.621 -11.328 1 88.5 269 SER A CA 1
ATOM 2109 C C . SER A 1 269 ? -3.713 2.621 -12.25 1 88.5 269 SER A C 1
ATOM 2111 O O . SER A 1 269 ? -3.869 1.41 -12.094 1 88.5 269 SER A O 1
ATOM 2113 N N . THR A 1 270 ? -3.062 3.133 -13.188 1 83.56 270 THR A N 1
ATOM 2114 C CA . THR A 1 270 ? -2.35 2.273 -14.125 1 83.56 270 THR A CA 1
ATOM 2115 C C . THR A 1 270 ? -0.841 2.424 -13.953 1 83.56 270 THR A C 1
ATOM 2117 O O . THR A 1 270 ? -0.346 3.525 -13.711 1 83.56 270 THR A O 1
ATOM 2120 N N . GLN A 1 271 ? -0.197 1.369 -14 1 78.75 271 GLN A N 1
ATOM 2121 C CA . GLN A 1 271 ? 1.261 1.345 -13.93 1 78.75 271 GLN A CA 1
ATOM 2122 C C . GLN A 1 271 ? 1.854 0.564 -15.102 1 78.75 271 GLN A C 1
ATOM 2124 O O . GLN A 1 271 ? 1.414 -0.548 -15.398 1 78.75 271 GLN A O 1
ATOM 2129 N N . HIS A 1 272 ? 2.822 1.201 -15.672 1 73.81 272 HIS A N 1
ATOM 2130 C CA . HIS A 1 272 ? 3.566 0.514 -16.719 1 73.81 272 HIS A CA 1
ATOM 2131 C C . HIS A 1 272 ? 4.762 -0.24 -16.141 1 73.81 272 HIS A C 1
ATOM 2133 O O . HIS A 1 272 ? 5.629 0.358 -15.5 1 73.81 272 HIS A O 1
ATOM 2139 N N . CYS A 1 273 ? 4.719 -1.483 -16.234 1 72.5 273 CYS A N 1
ATOM 2140 C CA . CYS A 1 273 ? 5.824 -2.334 -15.812 1 72.5 273 CYS A CA 1
ATOM 2141 C C . CYS A 1 273 ? 6.648 -2.799 -17 1 72.5 273 CYS A C 1
ATOM 2143 O O . CYS A 1 273 ? 6.402 -2.371 -18.141 1 72.5 273 CYS A O 1
ATOM 2145 N N . ASP A 1 274 ? 7.715 -3.523 -16.812 1 68.12 274 ASP A N 1
ATOM 2146 C CA . ASP A 1 274 ? 8.656 -3.965 -17.828 1 68.12 274 ASP A CA 1
ATOM 2147 C C . ASP A 1 274 ? 7.934 -4.699 -18.953 1 68.12 274 ASP A C 1
ATOM 2149 O O . ASP A 1 274 ? 8.258 -4.516 -20.141 1 68.12 274 ASP A O 1
ATOM 2153 N N . VAL A 1 275 ? 6.848 -5.41 -18.578 1 67.94 275 VAL A N 1
ATOM 2154 C CA . VAL A 1 275 ? 6.301 -6.27 -19.625 1 67.94 275 VAL A CA 1
ATOM 2155 C C . VAL A 1 275 ? 4.809 -5.988 -19.797 1 67.94 275 VAL A C 1
ATOM 2157 O O . VAL A 1 275 ? 4.188 -6.457 -20.75 1 67.94 275 VAL A O 1
ATOM 2160 N N . ASP A 1 276 ? 4.258 -5.238 -18.828 1 77.31 276 ASP A N 1
ATOM 2161 C CA . ASP A 1 276 ? 2.809 -5.07 -18.906 1 77.31 276 ASP A CA 1
ATOM 2162 C C . ASP A 1 276 ? 2.377 -3.742 -18.297 1 77.31 276 ASP A C 1
ATOM 2164 O O . ASP A 1 276 ? 3.197 -3.025 -17.703 1 77.31 276 ASP A O 1
ATOM 2168 N N . THR A 1 277 ? 1.167 -3.414 -18.641 1 79.81 277 THR A N 1
ATOM 2169 C CA . THR A 1 277 ? 0.454 -2.377 -17.906 1 79.81 277 THR A CA 1
ATOM 2170 C C . THR A 1 277 ? -0.559 -2.994 -16.938 1 79.81 277 THR A C 1
ATOM 2172 O O . THR A 1 277 ? -1.352 -3.854 -17.328 1 79.81 277 THR A O 1
ATOM 2175 N N . VAL A 1 278 ? -0.433 -2.637 -15.766 1 81.62 278 VAL A N 1
ATOM 2176 C CA . VAL A 1 278 ? -1.285 -3.248 -14.75 1 81.62 278 VAL A CA 1
ATOM 2177 C C . VAL A 1 278 ? -2.156 -2.18 -14.094 1 81.62 278 VAL A C 1
ATOM 2179 O O . VAL A 1 278 ? -1.716 -1.043 -13.906 1 81.62 278 VAL A O 1
ATOM 2182 N N . HIS A 1 279 ? -3.375 -2.547 -13.82 1 81.56 279 HIS A N 1
ATOM 2183 C CA . HIS A 1 279 ? -4.211 -1.722 -12.953 1 81.56 279 HIS A CA 1
ATOM 2184 C C . HIS A 1 279 ? -3.934 -2.008 -11.484 1 81.56 279 HIS A C 1
ATOM 2186 O O . HIS A 1 279 ? -4.031 -3.154 -11.039 1 81.56 279 HIS A O 1
ATOM 2192 N N . PHE A 1 280 ? -3.51 -0.982 -10.766 1 88.56 280 PHE A N 1
ATOM 2193 C CA . PHE A 1 280 ? -3.486 -1.101 -9.312 1 88.56 280 PHE A CA 1
ATOM 2194 C C . PHE A 1 280 ? -4.848 -0.768 -8.719 1 88.56 280 PHE A C 1
ATOM 2196 O O . PHE A 1 280 ? -5.504 0.181 -9.148 1 88.56 280 PHE A O 1
ATOM 2203 N N . TRP A 1 281 ? -5.156 -1.599 -7.766 1 95.75 281 TRP A N 1
ATOM 2204 C CA . TRP A 1 281 ? -6.414 -1.361 -7.059 1 95.75 281 TRP A CA 1
ATOM 2205 C C . TRP A 1 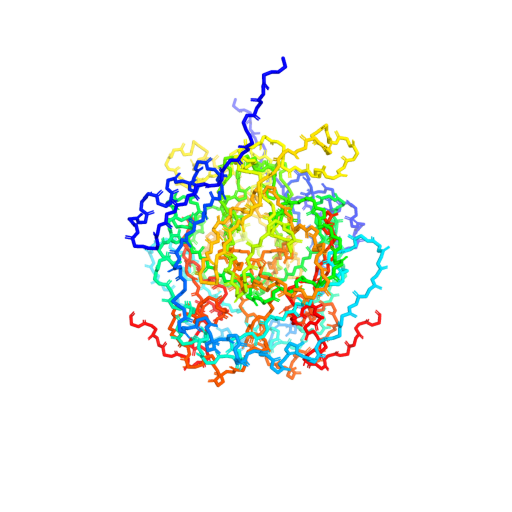281 ? -7.602 -1.461 -8.008 1 95.75 281 TRP A C 1
ATOM 2207 O O . TRP A 1 281 ? -8.406 -0.534 -8.102 1 95.75 281 TRP A O 1
ATOM 2217 N N . GLY A 1 282 ? -7.586 -2.582 -8.68 1 95.62 282 GLY A N 1
ATOM 2218 C CA . GLY A 1 282 ? -8.602 -2.797 -9.703 1 95.62 282 GLY A CA 1
ATOM 2219 C C . GLY A 1 282 ? -9.586 -3.893 -9.344 1 95.62 282 GLY A C 1
ATOM 2220 O O . GLY A 1 282 ? -9.656 -4.312 -8.188 1 95.62 282 GLY A O 1
ATOM 2221 N N . ASN A 1 283 ? -10.398 -4.203 -10.297 1 95.69 283 ASN A N 1
ATOM 2222 C CA . ASN A 1 283 ? -11.375 -5.285 -10.297 1 95.69 283 ASN A CA 1
ATOM 2223 C C . ASN A 1 283 ? -11.172 -6.223 -11.484 1 95.69 283 ASN A C 1
ATOM 2225 O O . ASN A 1 283 ? -11.719 -5.996 -12.562 1 95.69 283 ASN A O 1
ATOM 2229 N N . ASP A 1 284 ? -10.375 -7.305 -11.18 1 93.44 284 ASP A N 1
ATOM 2230 C CA . ASP A 1 284 ? -10.109 -8.305 -12.211 1 93.44 284 ASP A CA 1
ATOM 2231 C C . ASP A 1 284 ? -9.562 -7.652 -13.477 1 93.44 284 ASP A C 1
ATOM 2233 O O . ASP A 1 284 ? -10.086 -7.867 -14.57 1 93.44 284 ASP A O 1
ATOM 2237 N N . GLY A 1 285 ? -8.602 -6.789 -13.305 1 88.94 285 GLY A N 1
ATOM 2238 C CA . GLY A 1 285 ? -7.871 -6.188 -14.406 1 88.94 285 GLY A CA 1
ATOM 2239 C C . GLY A 1 285 ? -8.539 -4.938 -14.953 1 88.94 285 GLY A C 1
ATOM 2240 O O . GLY A 1 285 ? -8.078 -4.359 -15.938 1 88.94 285 GLY A O 1
ATOM 2241 N N . LYS A 1 286 ? -9.547 -4.484 -14.375 1 91.38 286 LYS A N 1
ATOM 2242 C CA . LYS A 1 286 ? -10.281 -3.305 -14.82 1 91.38 286 LYS A CA 1
ATOM 2243 C C . LYS A 1 286 ? -10.312 -2.229 -13.742 1 91.38 286 LYS A C 1
ATOM 2245 O O . LYS A 1 286 ? -10.016 -2.506 -12.578 1 91.38 286 LYS A O 1
ATOM 2250 N N . ASP A 1 287 ? -10.719 -1.032 -14.211 1 92.25 287 ASP A N 1
ATOM 2251 C CA . ASP A 1 287 ? -10.844 0.065 -13.25 1 92.25 287 ASP A CA 1
ATOM 2252 C C . ASP A 1 287 ? -11.961 -0.212 -12.242 1 92.25 287 ASP A C 1
ATOM 2254 O O . ASP A 1 287 ? -13.086 -0.519 -12.625 1 92.25 287 ASP A O 1
ATOM 2258 N N . ILE A 1 288 ? -11.695 -0.022 -11.016 1 96.38 288 ILE A N 1
ATOM 2259 C CA . ILE A 1 288 ? -12.656 -0.307 -9.953 1 96.38 288 ILE A CA 1
ATOM 2260 C C . ILE A 1 288 ? -13.812 0.685 -10.023 1 96.38 288 ILE A C 1
ATOM 2262 O O . ILE A 1 288 ? -14.945 0.359 -9.648 1 96.38 288 ILE A O 1
ATOM 2266 N N . GLY A 1 289 ? -13.516 1.877 -10.562 1 95.5 289 GLY A N 1
ATOM 2267 C CA . GLY A 1 289 ? -14.57 2.863 -10.727 1 95.5 289 GLY A CA 1
ATOM 2268 C C . GLY A 1 289 ? -15.703 2.381 -11.602 1 95.5 289 GLY A C 1
ATOM 2269 O O . GLY A 1 289 ? -16.875 2.688 -11.344 1 95.5 289 GLY A O 1
ATOM 2270 N N . GLU A 1 290 ? -15.344 1.626 -12.617 1 93.88 290 GLU A N 1
ATOM 2271 C CA . GLU A 1 290 ? -16.375 1.058 -13.484 1 93.88 290 GLU A CA 1
ATOM 2272 C C . GLU A 1 290 ? -17.297 0.118 -12.711 1 93.88 290 GLU A C 1
ATOM 2274 O O . GLU A 1 290 ? -18.516 0.185 -12.852 1 93.88 290 GLU A O 1
ATOM 2279 N N . HIS A 1 291 ? -16.719 -0.662 -11.922 1 95.25 291 HIS A N 1
ATOM 2280 C CA . HIS A 1 291 ? -17.469 -1.591 -11.094 1 95.25 291 HIS A CA 1
ATOM 2281 C C . HIS A 1 291 ? -18.391 -0.845 -10.133 1 95.25 291 HIS A C 1
ATOM 2283 O O . HIS A 1 291 ? -19.516 -1.283 -9.867 1 95.25 291 HIS A O 1
ATOM 2289 N N . LEU A 1 292 ? -17.953 0.31 -9.672 1 96.5 292 LEU A N 1
ATOM 2290 C CA . LEU A 1 292 ? -18.672 1.081 -8.672 1 96.5 292 LEU A CA 1
ATOM 2291 C C . LEU A 1 292 ? -19.703 1.992 -9.328 1 96.5 292 LEU A C 1
ATOM 2293 O O . LEU A 1 292 ? -20.453 2.689 -8.641 1 96.5 292 LEU A O 1
ATOM 2297 N N . GLY A 1 293 ? -19.703 1.979 -10.641 1 94.88 293 GLY A N 1
ATOM 2298 C CA . GLY A 1 293 ? -20.656 2.807 -11.367 1 94.88 293 GLY A CA 1
ATOM 2299 C C . GLY A 1 293 ? -20.266 4.273 -11.398 1 94.88 293 GLY A C 1
ATOM 2300 O O . GLY A 1 293 ? -21.125 5.148 -11.508 1 94.88 293 GLY A O 1
ATOM 2301 N N . LEU A 1 294 ? -19.062 4.504 -11.172 1 93.19 294 LEU A N 1
ATOM 2302 C CA . LEU A 1 294 ? -18.594 5.883 -11.203 1 93.19 294 LEU A CA 1
ATOM 2303 C C . LEU A 1 294 ? -18.266 6.309 -12.633 1 93.19 294 LEU A C 1
ATOM 2305 O O . LEU A 1 294 ? -17.766 5.508 -13.422 1 93.19 294 LEU A O 1
ATOM 2309 N N . MET A 1 295 ? -18.703 7.441 -13.008 1 76.94 295 MET A N 1
ATOM 2310 C CA . MET A 1 295 ? -18.516 7.938 -14.367 1 76.94 295 MET A CA 1
ATOM 2311 C C . MET A 1 295 ? -17.031 8.062 -14.695 1 76.94 295 MET A C 1
ATOM 2313 O O . MET A 1 295 ? -16.219 8.375 -13.828 1 76.94 295 MET A O 1
ATOM 2317 N N . SER A 1 296 ? -16.766 7.594 -15.938 1 67.25 296 SER A N 1
ATOM 2318 C CA . SER A 1 296 ? -15.391 7.645 -16.406 1 67.25 296 SER A CA 1
ATOM 2319 C C . SER A 1 296 ? -14.867 9.078 -16.438 1 67.25 296 SER A C 1
ATOM 2321 O O . SER A 1 296 ? -15.625 10.016 -16.688 1 67.25 296 SER A O 1
ATOM 2323 N N . SER A 1 297 ? -13.75 9.234 -15.672 1 53.78 297 SER A N 1
ATOM 2324 C CA . SER A 1 297 ? -13.109 10.539 -15.789 1 53.78 297 SER A CA 1
ATOM 2325 C C . SER A 1 297 ? -12.727 10.844 -17.234 1 53.78 297 SER A C 1
ATOM 2327 O O . SER A 1 297 ? -12.18 9.984 -17.922 1 53.78 297 SER A O 1
ATOM 2329 N N . ALA A 1 298 ? -13.406 11.688 -17.969 1 39.44 298 ALA A N 1
ATOM 2330 C CA . ALA A 1 298 ? -13.031 12.039 -19.344 1 39.44 298 ALA A CA 1
ATOM 2331 C C . ALA A 1 298 ? -11.523 12.211 -19.469 1 39.44 298 ALA A C 1
ATOM 2333 O O . ALA A 1 298 ? -10.852 12.594 -18.5 1 39.44 298 ALA A O 1
ATOM 2334 N N . MET B 1 1 ? 34.812 -23.781 -21.031 1 28.7 1 MET B N 1
ATOM 2335 C CA . MET B 1 1 ? 33.406 -23.578 -21.328 1 28.7 1 MET B CA 1
ATOM 2336 C C . MET B 1 1 ? 32.531 -24.438 -20.438 1 28.7 1 MET B C 1
ATOM 2338 O O . MET B 1 1 ? 32.344 -25.641 -20.703 1 28.7 1 MET B O 1
ATOM 2342 N N . GLY B 1 2 ? 32.625 -24.406 -19.125 1 35.88 2 GLY B N 1
ATOM 2343 C CA . GLY B 1 2 ? 32.125 -25.406 -18.188 1 35.88 2 GLY B CA 1
ATOM 2344 C C . GLY B 1 2 ? 30.641 -25.672 -18.344 1 35.88 2 GLY B C 1
ATOM 2345 O O . GLY B 1 2 ? 29.859 -24.75 -18.594 1 35.88 2 GLY B O 1
ATOM 2346 N N . SER B 1 3 ? 30.219 -26.844 -18.875 1 36.09 3 SER B N 1
ATOM 2347 C CA . SER B 1 3 ? 28.844 -27.266 -19.141 1 36.09 3 SER B CA 1
ATOM 2348 C C . SER B 1 3 ? 27.922 -26.906 -17.984 1 36.09 3 SER B C 1
ATOM 2350 O O . SER B 1 3 ? 28.047 -27.453 -16.891 1 36.09 3 SER B O 1
ATOM 2352 N N . ALA B 1 4 ? 27.641 -25.594 -17.719 1 48.47 4 ALA B N 1
ATOM 2353 C CA . ALA B 1 4 ? 26.781 -25.172 -16.609 1 48.47 4 ALA B CA 1
ATOM 2354 C C . ALA B 1 4 ? 25.531 -26.062 -16.516 1 48.47 4 ALA B C 1
ATOM 2356 O O . ALA B 1 4 ? 24.828 -26.25 -17.516 1 48.47 4 ALA B O 1
ATOM 2357 N N . THR B 1 5 ? 25.562 -27.141 -15.789 1 52.5 5 THR B N 1
ATOM 2358 C CA . THR B 1 5 ? 24.359 -27.906 -15.484 1 52.5 5 THR B CA 1
ATOM 2359 C C . THR B 1 5 ? 23.125 -27 -15.43 1 52.5 5 THR B C 1
ATOM 2361 O O . THR B 1 5 ? 23.156 -25.953 -14.789 1 52.5 5 THR B O 1
ATOM 2364 N N . PRO B 1 6 ? 22.094 -27.422 -16.266 1 61.53 6 PRO B N 1
ATOM 2365 C CA . PRO B 1 6 ? 20.891 -26.594 -16.25 1 61.53 6 PRO B CA 1
ATOM 2366 C C . PRO B 1 6 ? 20.328 -26.391 -14.852 1 61.53 6 PRO B C 1
ATOM 2368 O O . PRO B 1 6 ? 20.469 -27.25 -13.984 1 61.53 6 PRO B O 1
ATOM 2371 N N . PRO B 1 7 ? 19.922 -25.188 -14.57 1 74.44 7 PRO B N 1
ATOM 2372 C CA . PRO B 1 7 ? 19.344 -24.938 -13.242 1 74.44 7 PRO B CA 1
ATOM 2373 C C . PRO B 1 7 ? 18.219 -25.922 -12.898 1 74.44 7 PRO B C 1
ATOM 2375 O O . PRO B 1 7 ? 17.531 -26.406 -13.797 1 74.44 7 PRO B O 1
ATOM 2378 N N . ARG B 1 8 ? 18.266 -26.484 -11.766 1 87.25 8 ARG B N 1
ATOM 2379 C CA . ARG B 1 8 ? 17.234 -27.391 -11.273 1 87.25 8 ARG B CA 1
ATOM 2380 C C . ARG B 1 8 ? 16.438 -26.75 -10.148 1 87.25 8 ARG B C 1
ATOM 2382 O O . ARG B 1 8 ? 17 -26.031 -9.312 1 87.25 8 ARG B O 1
ATOM 2389 N N . LEU B 1 9 ? 15.125 -27.031 -10.195 1 96.69 9 LEU B N 1
ATOM 2390 C CA . LEU B 1 9 ? 14.242 -26.594 -9.117 1 96.69 9 LEU B CA 1
ATOM 2391 C C . LEU B 1 9 ? 14.18 -27.641 -8.008 1 96.69 9 LEU B C 1
ATOM 2393 O O . LEU B 1 9 ? 13.898 -28.812 -8.273 1 96.69 9 LEU B O 1
ATOM 2397 N N . GLN B 1 10 ? 14.516 -27.234 -6.816 1 98 10 GLN B N 1
ATOM 2398 C CA . GLN B 1 10 ? 14.367 -28.141 -5.688 1 98 10 GLN B CA 1
ATOM 2399 C C . GLN B 1 10 ? 12.898 -28.484 -5.453 1 98 10 GLN B C 1
ATOM 2401 O O . GLN B 1 10 ? 12.016 -27.672 -5.695 1 98 10 GLN B O 1
ATOM 2406 N N . LYS B 1 11 ? 12.703 -29.75 -4.988 1 98.38 11 LYS B N 1
ATOM 2407 C CA . LYS B 1 11 ? 11.344 -30.25 -4.758 1 98.38 11 LYS B CA 1
ATOM 2408 C C . LYS B 1 11 ? 11.227 -30.891 -3.381 1 98.38 11 LYS B C 1
ATOM 2410 O O . LYS B 1 11 ? 12.133 -31.578 -2.934 1 98.38 11 LYS B O 1
ATOM 2415 N N . PHE B 1 12 ? 10.133 -30.578 -2.719 1 98.75 12 PHE B N 1
ATOM 2416 C CA . PHE B 1 12 ? 9.773 -31.188 -1.449 1 98.75 12 PHE B CA 1
ATOM 2417 C C . PHE B 1 12 ? 8.297 -31.594 -1.443 1 98.75 12 PHE B C 1
ATOM 2419 O O . PHE B 1 12 ? 7.461 -30.906 -2.029 1 98.75 12 PHE B O 1
ATOM 2426 N N . PRO B 1 13 ? 7.945 -32.719 -0.825 1 98.69 13 PRO B N 1
ATOM 2427 C CA . PRO B 1 13 ? 6.52 -32.969 -0.579 1 98.69 13 PRO B CA 1
ATOM 2428 C C . PRO B 1 13 ? 5.922 -31.953 0.41 1 98.69 13 PRO B C 1
ATOM 2430 O O . PRO B 1 13 ? 6.641 -31.406 1.253 1 98.69 13 PRO B O 1
ATOM 2433 N N . ALA B 1 14 ? 4.68 -31.719 0.325 1 98.5 14 ALA B N 1
ATOM 2434 C CA . ALA B 1 14 ? 3.994 -30.797 1.22 1 98.5 14 ALA B CA 1
ATOM 2435 C C . ALA B 1 14 ? 4.117 -31.25 2.674 1 98.5 14 ALA B C 1
ATOM 2437 O O . ALA B 1 14 ? 3.895 -30.453 3.594 1 98.5 14 ALA B O 1
ATOM 2438 N N . THR B 1 15 ? 4.469 -32.469 2.881 1 98.12 15 THR B N 1
ATOM 2439 C CA . THR B 1 15 ? 4.578 -33.031 4.223 1 98.12 15 THR B CA 1
ATOM 2440 C C . THR B 1 15 ? 5.977 -32.812 4.793 1 98.12 15 THR B C 1
ATOM 2442 O O . THR B 1 15 ? 6.234 -33.094 5.961 1 98.12 15 THR B O 1
ATOM 2445 N N . ALA B 1 16 ? 6.871 -32.312 3.959 1 98.56 16 ALA B N 1
ATOM 2446 C CA . ALA B 1 16 ? 8.203 -32 4.465 1 98.56 16 ALA B CA 1
ATOM 2447 C C . ALA B 1 16 ? 8.156 -30.922 5.531 1 98.56 16 ALA B C 1
ATOM 2449 O O . ALA B 1 16 ? 7.223 -30.109 5.562 1 98.56 16 ALA B O 1
ATOM 2450 N N . PRO B 1 17 ? 9.172 -30.906 6.445 1 98.06 17 PRO B N 1
ATOM 2451 C CA . PRO B 1 17 ? 9.234 -29.781 7.395 1 98.06 17 PRO B CA 1
ATOM 2452 C C . PRO B 1 17 ? 9.289 -28.422 6.703 1 98.06 17 PRO B C 1
ATOM 2454 O O . PRO B 1 17 ? 10.031 -28.25 5.727 1 98.06 17 PRO B O 1
ATOM 2457 N N . ALA B 1 18 ? 8.539 -27.5 7.152 1 98.25 18 ALA B N 1
ATOM 2458 C CA . ALA B 1 18 ? 8.516 -26.156 6.594 1 98.25 18 ALA B CA 1
ATOM 2459 C C . ALA B 1 18 ? 9.914 -25.531 6.582 1 98.25 18 ALA B C 1
ATOM 2461 O O . ALA B 1 18 ? 10.258 -24.766 5.68 1 98.25 18 ALA B O 1
ATOM 2462 N N . ASP B 1 19 ? 10.75 -25.922 7.531 1 98.12 19 ASP B N 1
ATOM 2463 C CA . ASP B 1 19 ? 12.117 -25.406 7.621 1 98.12 19 ASP B CA 1
ATOM 2464 C C . ASP B 1 19 ? 12.914 -25.75 6.363 1 98.12 19 ASP B C 1
ATOM 2466 O O . ASP B 1 19 ? 13.664 -24.922 5.852 1 98.12 19 ASP B O 1
ATOM 2470 N N . ASP B 1 20 ? 12.719 -26.969 5.895 1 98.69 20 ASP B N 1
ATOM 2471 C CA . ASP B 1 20 ? 13.453 -27.422 4.719 1 98.69 20 ASP B CA 1
ATOM 2472 C C . ASP B 1 20 ? 12.984 -26.688 3.463 1 98.69 20 ASP B C 1
ATOM 2474 O O . ASP B 1 20 ? 13.805 -26.25 2.652 1 98.69 20 ASP B O 1
ATOM 2478 N N . ILE B 1 21 ? 11.695 -26.594 3.344 1 98.81 21 ILE B N 1
ATOM 2479 C CA . ILE B 1 21 ? 11.117 -25.891 2.211 1 98.81 21 ILE B CA 1
ATOM 2480 C C . ILE B 1 21 ? 11.578 -24.438 2.227 1 98.81 21 ILE B C 1
ATOM 2482 O O . ILE B 1 21 ? 12.016 -23.906 1.202 1 98.81 21 ILE B O 1
ATOM 2486 N N . TYR B 1 22 ? 11.539 -23.844 3.387 1 98.44 22 TYR B N 1
ATOM 2487 C CA . TYR B 1 22 ? 11.93 -22.453 3.545 1 98.44 22 TYR B CA 1
ATOM 2488 C C . TYR B 1 22 ? 13.414 -22.266 3.244 1 98.44 22 TYR B C 1
ATOM 2490 O O . TYR B 1 22 ? 13.805 -21.25 2.645 1 98.44 22 TYR B O 1
ATOM 2498 N N . ALA B 1 23 ? 14.234 -23.172 3.656 1 98.31 23 ALA B N 1
ATOM 2499 C CA . ALA B 1 23 ? 15.664 -23.094 3.375 1 98.31 23 ALA B CA 1
ATOM 2500 C C . ALA B 1 23 ? 15.93 -23.109 1.872 1 98.31 23 ALA B C 1
ATOM 2502 O O . ALA B 1 23 ? 16.781 -22.359 1.377 1 98.31 23 ALA B O 1
ATOM 2503 N N . ALA B 1 24 ? 15.227 -23.984 1.176 1 98.44 24 ALA B N 1
ATOM 2504 C CA . ALA B 1 24 ? 15.359 -24.047 -0.278 1 98.44 24 ALA B CA 1
ATOM 2505 C C . ALA B 1 24 ? 14.906 -22.734 -0.919 1 98.44 24 ALA B C 1
ATOM 2507 O O . ALA B 1 24 ? 15.562 -22.219 -1.83 1 98.44 24 ALA B O 1
ATOM 2508 N N . PHE B 1 25 ? 13.828 -22.203 -0.452 1 98.56 25 PHE B N 1
ATOM 2509 C CA . PHE B 1 25 ? 13.312 -20.922 -0.923 1 98.56 25 PHE B CA 1
ATOM 2510 C C . PHE B 1 25 ? 14.336 -19.812 -0.7 1 98.56 25 PHE B C 1
ATOM 2512 O O . PHE B 1 25 ? 14.57 -18.984 -1.59 1 98.56 25 PHE B O 1
ATOM 2519 N N . LYS B 1 26 ? 14.875 -19.766 0.473 1 96.94 26 LYS B N 1
ATOM 2520 C CA . LYS B 1 26 ? 15.867 -18.734 0.789 1 96.94 26 LYS B CA 1
ATOM 2521 C C . LYS B 1 26 ? 17.062 -18.828 -0.144 1 96.94 26 LYS B C 1
ATOM 2523 O O . LYS B 1 26 ? 17.609 -17.797 -0.571 1 96.94 26 LYS B O 1
ATOM 2528 N N . GLN B 1 27 ? 17.438 -20.016 -0.426 1 96.56 27 GLN B N 1
ATOM 2529 C CA . GLN B 1 27 ? 18.625 -20.234 -1.238 1 96.56 27 GLN B CA 1
ATOM 2530 C C . GLN B 1 27 ? 18.375 -19.906 -2.703 1 96.56 27 GLN B C 1
ATOM 2532 O O . GLN B 1 27 ? 19.109 -19.141 -3.314 1 96.56 27 GLN B O 1
ATOM 2537 N N . ASP B 1 28 ? 17.281 -20.422 -3.254 1 97.69 28 ASP B N 1
ATOM 2538 C CA . ASP B 1 28 ? 17.078 -20.391 -4.699 1 97.69 28 ASP B CA 1
ATOM 2539 C C . ASP B 1 28 ? 16.031 -19.344 -5.082 1 97.69 28 ASP B C 1
ATOM 2541 O O . ASP B 1 28 ? 15.875 -19.016 -6.262 1 97.69 28 ASP B O 1
ATOM 2545 N N . GLY B 1 29 ? 15.289 -18.812 -4.137 1 98 29 GLY B N 1
ATOM 2546 C CA . GLY B 1 29 ? 14.203 -17.875 -4.398 1 98 29 GLY B CA 1
ATOM 2547 C C . GLY B 1 29 ? 12.93 -18.547 -4.875 1 98 29 GLY B C 1
ATOM 2548 O O . GLY B 1 29 ? 11.898 -17.906 -5.047 1 98 29 GLY B O 1
ATOM 2549 N N . CYS B 1 30 ? 13.047 -19.875 -5.133 1 98.69 30 CYS B N 1
ATOM 2550 C CA . CYS B 1 30 ? 11.898 -20.672 -5.566 1 98.69 30 CYS B CA 1
ATOM 2551 C C . CYS B 1 30 ? 12.055 -22.125 -5.176 1 98.69 30 CYS B C 1
ATOM 2553 O O . CYS B 1 30 ? 13.172 -22.609 -4.961 1 98.69 30 CYS B O 1
ATOM 2555 N N . VAL B 1 31 ? 10.945 -22.812 -5.082 1 98.88 31 VAL B N 1
ATOM 2556 C CA . VAL B 1 31 ? 10.922 -24.234 -4.699 1 98.88 31 VAL B CA 1
ATOM 2557 C C . VAL B 1 31 ? 9.578 -24.844 -5.09 1 98.88 31 VAL B C 1
ATOM 2559 O O . VAL B 1 31 ? 8.539 -24.203 -4.984 1 98.88 31 VAL B O 1
ATOM 2562 N N . ILE B 1 32 ? 9.602 -26.078 -5.547 1 98.88 32 ILE B N 1
ATOM 2563 C CA . ILE B 1 32 ? 8.375 -26.797 -5.859 1 98.88 32 ILE B CA 1
ATOM 2564 C C . ILE B 1 32 ? 7.926 -27.609 -4.637 1 98.88 32 ILE B C 1
ATOM 2566 O O . ILE B 1 32 ? 8.742 -28.266 -3.988 1 98.88 32 ILE B O 1
ATOM 2570 N N . ILE B 1 33 ? 6.707 -27.5 -4.332 1 98.94 33 ILE B N 1
ATOM 2571 C CA . ILE B 1 33 ? 6.066 -28.266 -3.27 1 98.94 33 ILE B CA 1
ATOM 2572 C C . ILE B 1 33 ? 5.059 -29.234 -3.869 1 98.94 33 ILE B C 1
ATOM 2574 O O . ILE B 1 33 ? 4.012 -28.828 -4.379 1 98.94 33 ILE B O 1
ATOM 2578 N N . GLU B 1 34 ? 5.309 -30.516 -3.777 1 98.75 34 GLU B N 1
ATOM 2579 C CA . GLU B 1 34 ? 4.438 -31.547 -4.332 1 98.75 34 GLU B CA 1
ATOM 2580 C C . GLU B 1 34 ? 3.254 -31.812 -3.414 1 98.75 34 GLU B C 1
ATOM 2582 O O . GLU B 1 34 ? 3.418 -31.938 -2.197 1 98.75 34 GLU B O 1
ATOM 2587 N N . GLY B 1 35 ? 2.111 -31.875 -4.023 1 98.56 35 GLY B N 1
ATOM 2588 C CA . GLY B 1 35 ? 0.917 -32.156 -3.246 1 98.56 35 GLY B CA 1
ATOM 2589 C C . GLY B 1 35 ? 0.497 -31.016 -2.34 1 98.56 35 GLY B C 1
ATOM 2590 O O . GLY B 1 35 ? 0.019 -31.25 -1.226 1 98.56 35 GLY B O 1
ATOM 2591 N N . PHE B 1 36 ? 0.758 -29.844 -2.719 1 98.75 36 PHE B N 1
ATOM 2592 C CA . PHE B 1 36 ? 0.446 -28.641 -1.944 1 98.75 36 PHE B CA 1
ATOM 2593 C C . PHE B 1 36 ? -1.06 -28.5 -1.751 1 98.75 36 PHE B C 1
ATOM 2595 O O . PHE B 1 36 ? -1.522 -28.172 -0.657 1 98.75 36 PHE B O 1
ATOM 2602 N N . VAL B 1 37 ? -1.835 -28.641 -2.756 1 98.75 37 VAL B N 1
ATOM 2603 C CA . VAL B 1 37 ? -3.291 -28.734 -2.697 1 98.75 37 VAL B CA 1
ATOM 2604 C C . VAL B 1 37 ? -3.736 -30.172 -2.949 1 98.75 37 VAL B C 1
ATOM 2606 O O . VAL B 1 37 ? -3.363 -30.766 -3.957 1 98.75 37 VAL B O 1
ATOM 2609 N N . PRO B 1 38 ? -4.508 -30.688 -2.115 1 97.94 38 PRO B N 1
ATOM 2610 C CA . PRO B 1 38 ? -4.992 -32.062 -2.324 1 97.94 38 PRO B CA 1
ATOM 2611 C C . PRO B 1 38 ? -5.754 -32.219 -3.641 1 97.94 38 PRO B C 1
ATOM 2613 O O . PRO B 1 38 ? -6.496 -31.312 -4.043 1 97.94 38 PRO B O 1
ATOM 2616 N N . PRO B 1 39 ? -5.602 -33.406 -4.207 1 95.94 39 PRO B N 1
ATOM 2617 C CA . PRO B 1 39 ? -6.188 -33.625 -5.531 1 95.94 39 PRO B CA 1
ATOM 2618 C C . PRO B 1 39 ? -7.699 -33.438 -5.551 1 95.94 39 PRO B C 1
ATOM 2620 O O . PRO B 1 39 ? -8.242 -32.906 -6.527 1 95.94 39 PRO B O 1
ATOM 2623 N N . ASP B 1 40 ? -8.352 -33.812 -4.57 1 97.44 40 ASP B N 1
ATOM 2624 C CA . ASP B 1 40 ? -9.805 -33.688 -4.523 1 97.44 40 ASP B CA 1
ATOM 2625 C C . ASP B 1 40 ? -10.203 -32.219 -4.469 1 97.44 40 ASP B C 1
ATOM 2627 O O . ASP B 1 40 ? -11.172 -31.797 -5.125 1 97.44 40 ASP B O 1
ATOM 2631 N N . GLN B 1 41 ? -9.539 -31.406 -3.678 1 98.31 41 GLN B N 1
ATOM 2632 C CA . GLN B 1 41 ? -9.781 -29.969 -3.611 1 98.31 41 GLN B CA 1
ATOM 2633 C C . GLN B 1 41 ? -9.539 -29.312 -4.965 1 98.31 41 GLN B C 1
ATOM 2635 O O . GLN B 1 41 ? -10.344 -28.5 -5.414 1 98.31 41 GLN B O 1
ATOM 2640 N N . MET B 1 42 ? -8.445 -29.734 -5.594 1 98.5 42 MET B N 1
ATOM 2641 C CA . MET B 1 42 ? -8.086 -29.141 -6.879 1 98.5 42 MET B CA 1
ATOM 2642 C C . MET B 1 42 ? -9.133 -29.469 -7.941 1 98.5 42 MET B C 1
ATOM 2644 O O . MET B 1 42 ? -9.5 -28.609 -8.742 1 98.5 42 MET B O 1
ATOM 2648 N N . ALA B 1 43 ? -9.602 -30.688 -7.926 1 98.19 43 ALA B N 1
ATOM 2649 C CA . ALA B 1 43 ? -10.617 -31.094 -8.891 1 98.19 43 ALA B CA 1
ATOM 2650 C C . ALA B 1 43 ? -11.914 -30.312 -8.688 1 98.19 43 ALA B C 1
ATOM 2652 O O . ALA B 1 43 ? -12.508 -29.828 -9.648 1 98.19 43 ALA B O 1
ATOM 2653 N N . ARG B 1 44 ? -12.391 -30.188 -7.449 1 98.75 44 ARG B N 1
ATOM 2654 C CA . ARG B 1 44 ? -13.609 -29.438 -7.148 1 98.75 44 ARG B CA 1
ATOM 2655 C C . ARG B 1 44 ? -13.445 -27.969 -7.523 1 98.75 44 ARG B C 1
ATOM 2657 O O . ARG B 1 44 ? -14.328 -27.391 -8.156 1 98.75 44 ARG B O 1
ATOM 2664 N N . PHE B 1 45 ? -12.336 -27.422 -7.16 1 98.81 45 PHE B N 1
ATOM 2665 C CA . PHE B 1 45 ? -12.031 -26.031 -7.512 1 98.81 45 PHE B CA 1
ATOM 2666 C C . PHE B 1 45 ? -12.102 -25.828 -9.016 1 98.81 45 PHE B C 1
ATOM 2668 O O . PHE B 1 45 ? -12.758 -24.891 -9.492 1 98.81 45 PHE B O 1
ATOM 2675 N N . SER B 1 46 ? -11.391 -26.703 -9.734 1 98.62 46 SER B N 1
ATOM 2676 C CA . SER B 1 46 ? -11.359 -26.609 -11.188 1 98.62 46 SER B CA 1
ATOM 2677 C C . SER B 1 46 ? -12.766 -26.625 -11.773 1 98.62 46 SER B C 1
ATOM 2679 O O . SER B 1 46 ? -13.078 -25.844 -12.672 1 98.62 46 SER B O 1
ATOM 2681 N N . GLN B 1 47 ? -13.586 -27.453 -11.281 1 98.62 47 GLN B N 1
ATOM 2682 C CA . GLN B 1 47 ? -14.961 -27.562 -11.758 1 98.62 47 GLN B CA 1
ATOM 2683 C C . GLN B 1 47 ? -15.758 -26.312 -11.43 1 98.62 47 GLN B C 1
ATOM 2685 O O . GLN B 1 47 ? -16.531 -25.828 -12.258 1 98.62 47 GLN B O 1
ATOM 2690 N N . GLU B 1 48 ? -15.57 -25.766 -10.32 1 98.81 48 GLU B N 1
ATOM 2691 C CA . GLU B 1 48 ? -16.344 -24.625 -9.836 1 98.81 48 GLU B CA 1
ATOM 2692 C C . GLU B 1 48 ? -16.031 -23.375 -10.648 1 98.81 48 GLU B C 1
ATOM 2694 O O . GLU B 1 48 ? -16.922 -22.531 -10.852 1 98.81 48 GLU B O 1
ATOM 2699 N N . ILE B 1 49 ? -14.82 -23.234 -11.188 1 98.56 49 ILE B N 1
ATOM 2700 C CA . ILE B 1 49 ? -14.461 -21.984 -11.859 1 98.56 49 ILE B CA 1
ATOM 2701 C C . ILE B 1 49 ? -14.672 -22.141 -13.367 1 98.56 49 ILE B C 1
ATOM 2703 O O . ILE B 1 49 ? -14.633 -21.156 -14.109 1 98.56 49 ILE B O 1
ATOM 2707 N N . GLN B 1 50 ? -14.906 -23.391 -13.82 1 98.56 50 GLN B N 1
ATOM 2708 C CA . GLN B 1 50 ? -14.945 -23.703 -15.25 1 98.56 50 GLN B CA 1
ATOM 2709 C C . GLN B 1 50 ? -15.961 -22.828 -15.969 1 98.56 50 GLN B C 1
ATOM 2711 O O . GLN B 1 50 ? -15.672 -22.281 -17.031 1 98.56 50 GLN B O 1
ATOM 2716 N N . PRO B 1 51 ? -17.203 -22.625 -15.461 1 98.62 51 PRO B N 1
ATOM 2717 C CA . PRO B 1 51 ? -18.172 -21.781 -16.172 1 98.62 51 PRO B CA 1
ATOM 2718 C C . PRO B 1 51 ? -17.672 -20.359 -16.391 1 98.62 51 PRO B C 1
ATOM 2720 O O . PRO B 1 51 ? -17.906 -19.766 -17.438 1 98.62 51 PRO B O 1
ATOM 2723 N N . ALA B 1 52 ? -17 -19.766 -15.391 1 98.19 52 ALA B N 1
ATOM 2724 C CA . ALA B 1 52 ? -16.438 -18.422 -15.523 1 98.19 52 ALA B CA 1
ATOM 2725 C C . ALA B 1 52 ? -15.336 -18.391 -16.578 1 98.19 52 ALA B C 1
ATOM 2727 O O . ALA B 1 52 ? -15.266 -17.453 -17.375 1 98.19 52 ALA B O 1
ATOM 2728 N N . MET B 1 53 ? -14.508 -19.422 -16.625 1 98.12 53 MET B N 1
ATOM 2729 C CA . MET B 1 53 ? -13.398 -19.5 -17.562 1 98.12 53 MET B CA 1
ATOM 2730 C C . MET B 1 53 ? -13.906 -19.594 -19 1 98.12 53 MET B C 1
ATOM 2732 O O . MET B 1 53 ? -13.312 -19 -19.906 1 98.12 53 MET B O 1
ATOM 2736 N N . GLU B 1 54 ? -14.961 -20.281 -19.172 1 97.75 54 GLU B N 1
ATOM 2737 C CA . GLU B 1 54 ? -15.539 -20.484 -20.5 1 97.75 54 GLU B CA 1
ATOM 2738 C C . GLU B 1 54 ? -16.047 -19.172 -21.078 1 97.75 54 GLU B C 1
ATOM 2740 O O . GLU B 1 54 ? -16.109 -19 -22.297 1 97.75 54 GLU B O 1
ATOM 2745 N N . LYS B 1 55 ? -16.375 -18.234 -20.25 1 97.44 55 LYS B N 1
ATOM 2746 C CA . LYS B 1 55 ? -16.922 -16.953 -20.703 1 97.44 55 LYS B CA 1
ATOM 2747 C C . LYS B 1 55 ? -15.812 -16 -21.156 1 97.44 55 LYS B C 1
ATOM 2749 O O . LYS B 1 55 ? -16.094 -14.992 -21.797 1 97.44 55 LYS B O 1
ATOM 2754 N N . ILE B 1 56 ? -14.633 -16.281 -20.797 1 97.38 56 ILE B N 1
ATOM 2755 C CA . ILE B 1 56 ? -13.523 -15.406 -21.125 1 97.38 56 ILE B CA 1
ATOM 2756 C C . ILE B 1 56 ? -13.062 -15.688 -22.562 1 97.38 56 ILE B C 1
ATOM 2758 O O . ILE B 1 56 ? -12.727 -16.828 -22.891 1 97.38 56 ILE B O 1
ATOM 2762 N N . GLN B 1 57 ? -13.016 -14.648 -23.344 1 96.44 57 GLN B N 1
ATOM 2763 C CA . GLN B 1 57 ? -12.555 -14.773 -24.719 1 96.44 57 GLN B CA 1
ATOM 2764 C C . GLN B 1 57 ? -11.031 -14.711 -24.797 1 96.44 57 GLN B C 1
ATOM 2766 O O . GLN B 1 57 ? -10.406 -13.891 -24.125 1 96.44 57 GLN B O 1
ATOM 2771 N N . VAL B 1 58 ? -10.539 -15.617 -25.578 1 96.38 58 VAL B N 1
ATOM 2772 C CA . VAL B 1 58 ? -9.102 -15.602 -25.828 1 96.38 58 VAL B CA 1
ATOM 2773 C C . VAL B 1 58 ? -8.734 -14.414 -26.719 1 96.38 58 VAL B C 1
ATOM 2775 O O . VAL B 1 58 ? -9.336 -14.219 -27.766 1 96.38 58 VAL B O 1
ATOM 2778 N N . GLN B 1 59 ? -7.809 -13.633 -26.25 1 94.25 59 GLN B N 1
ATOM 2779 C CA . GLN B 1 59 ? -7.32 -12.508 -27.047 1 94.25 59 GLN B CA 1
ATOM 2780 C C . GLN B 1 59 ? -6.027 -12.867 -27.766 1 94.25 59 GLN B C 1
ATOM 2782 O O . GLN B 1 59 ? -5.105 -13.422 -27.156 1 94.25 59 GLN B O 1
ATOM 2787 N N . VAL B 1 60 ? -6.008 -12.609 -29.031 1 94.88 60 VAL B N 1
ATOM 2788 C CA . VAL B 1 60 ? -4.805 -12.758 -29.844 1 94.88 60 VAL B CA 1
ATOM 2789 C C . VAL B 1 60 ? -4.254 -11.383 -30.203 1 94.88 60 VAL B C 1
ATOM 2791 O O . VAL B 1 60 ? -4.801 -10.695 -31.078 1 94.88 60 VAL B O 1
ATOM 2794 N N . THR B 1 61 ? -3.229 -11 -29.562 1 89.25 61 THR B N 1
ATOM 2795 C CA . THR B 1 61 ? -2.744 -9.633 -29.734 1 89.25 61 THR B CA 1
ATOM 2796 C C . THR B 1 61 ? -1.516 -9.609 -30.641 1 89.25 61 THR B C 1
ATOM 2798 O O . THR B 1 61 ? -1.293 -8.633 -31.375 1 89.25 61 THR B O 1
ATOM 2801 N N . ASN B 1 62 ? -0.615 -10.523 -30.562 1 89.94 62 ASN B N 1
ATOM 2802 C CA . ASN B 1 62 ? 0.606 -10.656 -31.344 1 89.94 62 ASN B CA 1
ATOM 2803 C C . ASN B 1 62 ? 1.538 -9.469 -31.125 1 89.94 62 ASN B C 1
ATOM 2805 O O . ASN B 1 62 ? 2.168 -8.984 -32.062 1 89.94 62 ASN B O 1
ATOM 2809 N N . ASP B 1 63 ? 1.515 -8.883 -30 1 85.19 63 ASP B N 1
ATOM 2810 C CA . ASP B 1 63 ? 2.314 -7.688 -29.75 1 85.19 63 ASP B CA 1
ATOM 2811 C C . ASP B 1 63 ? 3.273 -7.906 -28.578 1 85.19 63 ASP B C 1
ATOM 2813 O O . ASP B 1 63 ? 3.861 -6.953 -28.062 1 85.19 63 ASP B O 1
ATOM 2817 N N . GLY B 1 64 ? 3.324 -9.125 -28.109 1 80.88 64 GLY B N 1
ATOM 2818 C CA . GLY B 1 64 ? 4.27 -9.445 -27.062 1 80.88 64 GLY B CA 1
ATOM 2819 C C . GLY B 1 64 ? 3.711 -9.219 -25.672 1 80.88 64 GLY B C 1
ATOM 2820 O O . GLY B 1 64 ? 4.391 -9.469 -24.672 1 80.88 64 GLY B O 1
ATOM 2821 N N . ASN B 1 65 ? 2.535 -8.828 -25.641 1 82.5 65 ASN B N 1
ATOM 2822 C CA . ASN B 1 65 ? 1.934 -8.625 -24.312 1 82.5 65 ASN B CA 1
ATOM 2823 C C . ASN B 1 65 ? 1.669 -9.953 -23.609 1 82.5 65 ASN B C 1
ATOM 2825 O O . ASN B 1 65 ? 1.492 -10.984 -24.266 1 82.5 65 ASN B O 1
ATOM 2829 N N . SER B 1 66 ? 1.634 -9.891 -22.344 1 86.44 66 SER B N 1
ATOM 2830 C CA . SER B 1 66 ? 1.526 -11.094 -21.531 1 86.44 66 SER B CA 1
ATOM 2831 C C . SER B 1 66 ? 0.131 -11.703 -21.625 1 86.44 66 SER B C 1
ATOM 2833 O O . SER B 1 66 ? -0.088 -12.836 -21.203 1 86.44 66 SER B O 1
ATOM 2835 N N . ASN B 1 67 ? -0.753 -11.023 -22.234 1 87.5 67 ASN B N 1
ATOM 2836 C CA . ASN B 1 67 ? -2.125 -11.516 -22.312 1 87.5 67 ASN B CA 1
ATOM 2837 C C . ASN B 1 67 ? -2.398 -12.195 -23.656 1 87.5 67 ASN B C 1
ATOM 2839 O O . ASN B 1 67 ? -3.512 -12.664 -23.906 1 87.5 67 ASN B O 1
ATOM 2843 N N . ASP B 1 68 ? -1.391 -12.227 -24.5 1 94.31 68 ASP B N 1
ATOM 2844 C CA . ASP B 1 68 ? -1.561 -12.891 -25.797 1 94.31 68 ASP B CA 1
ATOM 2845 C C . ASP B 1 68 ? -1.862 -14.375 -25.609 1 94.31 68 ASP B C 1
ATOM 2847 O O . ASP B 1 68 ? -0.971 -15.156 -25.281 1 94.31 68 ASP B O 1
ATOM 2851 N N . ARG B 1 69 ? -3.15 -14.797 -25.828 1 97.5 69 ARG B N 1
ATOM 2852 C CA . ARG B 1 69 ? -3.652 -16.156 -25.734 1 97.5 69 ARG B CA 1
ATOM 2853 C C . ARG B 1 69 ? -3.553 -16.672 -24.297 1 97.5 69 ARG B C 1
ATOM 2855 O O . ARG B 1 69 ? -3.195 -17.828 -24.062 1 97.5 69 ARG B O 1
ATOM 2862 N N . VAL B 1 70 ? -3.807 -15.781 -23.406 1 97.19 70 VAL B N 1
ATOM 2863 C CA . VAL B 1 70 ? -3.832 -16.109 -21.984 1 97.19 70 VAL B CA 1
ATOM 2864 C C . VAL B 1 70 ? -5.133 -15.609 -21.359 1 97.19 70 VAL B C 1
ATOM 2866 O O . VAL B 1 70 ? -5.527 -14.469 -21.578 1 97.19 70 VAL B O 1
ATOM 2869 N N . LYS B 1 71 ? -5.836 -16.531 -20.672 1 97.56 71 LYS B N 1
ATOM 2870 C CA . LYS B 1 71 ? -7.004 -16.141 -19.891 1 97.56 71 LYS B CA 1
ATOM 2871 C C . LYS B 1 71 ? -6.629 -15.898 -18.422 1 97.56 71 LYS B C 1
ATOM 2873 O O . LYS B 1 71 ? -5.812 -16.625 -17.859 1 97.56 71 LYS B O 1
ATOM 2878 N N . ARG B 1 72 ? -7.199 -14.898 -17.844 1 96.5 72 ARG B N 1
ATOM 2879 C CA . ARG B 1 72 ? -7.023 -14.594 -16.438 1 96.5 72 ARG B CA 1
ATOM 2880 C C . ARG B 1 72 ? -8.367 -14.375 -15.75 1 96.5 72 ARG B C 1
ATOM 2882 O O . ARG B 1 72 ? -9.273 -13.781 -16.328 1 96.5 72 ARG B O 1
ATOM 2889 N N . PHE B 1 73 ? -8.516 -14.859 -14.555 1 97.88 73 PHE B N 1
ATOM 2890 C CA . PHE B 1 73 ? -9.742 -14.734 -13.789 1 97.88 73 PHE B CA 1
ATOM 2891 C C . PHE B 1 73 ? -9.438 -14.609 -12.297 1 97.88 73 PHE B C 1
ATOM 2893 O O . PHE B 1 73 ? -8.93 -15.547 -11.688 1 97.88 73 PHE B O 1
ATOM 2900 N N . SER B 1 74 ? -9.836 -13.469 -11.625 1 97.75 74 SER B N 1
ATOM 2901 C CA . SER B 1 74 ? -9.398 -13.18 -10.266 1 97.75 74 SER B CA 1
ATOM 2902 C C . SER B 1 74 ? -10.547 -13.328 -9.273 1 97.75 74 SER B C 1
ATOM 2904 O O . SER B 1 74 ? -10.344 -13.25 -8.055 1 97.75 74 SER B O 1
ATOM 2906 N N . LYS B 1 75 ? -11.758 -13.578 -9.711 1 98.12 75 LYS B N 1
ATOM 2907 C CA . LYS B 1 75 ? -12.898 -13.586 -8.797 1 98.12 75 LYS B CA 1
ATOM 2908 C C . LYS B 1 75 ? -13.133 -14.977 -8.211 1 98.12 75 LYS B C 1
ATOM 2910 O O . LYS B 1 75 ? -14.266 -15.469 -8.219 1 98.12 75 LYS B O 1
ATOM 2915 N N . LEU B 1 76 ? -12.133 -15.5 -7.695 1 98.75 76 LEU B N 1
ATOM 2916 C CA . LEU B 1 76 ? -12.141 -16.891 -7.227 1 98.75 76 LEU B CA 1
ATOM 2917 C C . LEU B 1 76 ? -12.914 -17.016 -5.922 1 98.75 76 LEU B C 1
ATOM 2919 O O . LEU B 1 76 ? -13.703 -17.938 -5.75 1 98.75 76 LEU B O 1
ATOM 2923 N N . VAL B 1 77 ? -12.688 -16.062 -4.961 1 98.62 77 VAL B N 1
ATOM 2924 C CA . VAL B 1 77 ? -13.266 -16.156 -3.625 1 98.62 77 VAL B CA 1
ATOM 2925 C C . VAL B 1 77 ? -14.789 -16.094 -3.711 1 98.62 77 VAL B C 1
ATOM 2927 O O . VAL B 1 77 ? -15.484 -16.688 -2.891 1 98.62 77 VAL B O 1
ATOM 2930 N N . THR B 1 78 ? -15.305 -15.438 -4.723 1 98.12 78 THR B N 1
ATOM 2931 C CA . THR B 1 78 ? -16.75 -15.312 -4.871 1 98.12 78 THR B CA 1
ATOM 2932 C C . THR B 1 78 ? -17.312 -16.484 -5.68 1 98.12 78 THR B C 1
ATOM 2934 O O . THR B 1 78 ? -18.5 -16.812 -5.566 1 98.12 78 THR B O 1
ATOM 2937 N N . THR B 1 79 ? -16.531 -17.188 -6.457 1 98.5 79 THR B N 1
ATOM 2938 C CA . THR B 1 79 ? -17 -18.156 -7.43 1 98.5 79 THR B CA 1
ATOM 2939 C C . THR B 1 79 ? -16.859 -19.578 -6.891 1 98.5 79 THR B C 1
ATOM 2941 O O . THR B 1 79 ? -17.688 -20.453 -7.188 1 98.5 79 THR B O 1
ATOM 2944 N N . SER B 1 80 ? -15.852 -19.812 -6.102 1 98.75 80 SER B N 1
ATOM 2945 C CA . SER B 1 80 ? -15.539 -21.172 -5.707 1 98.75 80 SER B CA 1
ATOM 2946 C C . SER B 1 80 ? -15.633 -21.344 -4.195 1 98.75 80 SER B C 1
ATOM 2948 O O . SER B 1 80 ? -14.781 -20.859 -3.453 1 98.75 80 SER B O 1
ATOM 2950 N N . PRO B 1 81 ? -16.578 -22.109 -3.695 1 98.31 81 PRO B N 1
ATOM 2951 C CA . PRO B 1 81 ? -16.641 -22.438 -2.268 1 98.31 81 PRO B CA 1
ATOM 2952 C C . PRO B 1 81 ? -15.406 -23.219 -1.793 1 98.31 81 PRO B C 1
ATOM 2954 O O . PRO B 1 81 ? -14.938 -23 -0.67 1 98.31 81 PRO B O 1
ATOM 2957 N N . THR B 1 82 ? -14.867 -24.109 -2.639 1 98.81 82 THR B N 1
ATOM 2958 C CA . THR B 1 82 ? -13.664 -24.859 -2.281 1 98.81 82 THR B CA 1
ATOM 2959 C C . THR B 1 82 ? -12.492 -23.922 -2.041 1 98.81 82 THR B C 1
ATOM 2961 O O . THR B 1 82 ? -11.758 -24.078 -1.065 1 98.81 82 THR B O 1
ATOM 2964 N N . PHE B 1 83 ? -12.375 -22.938 -2.949 1 98.75 83 PHE B N 1
ATOM 2965 C CA . PHE B 1 83 ? -11.336 -21.938 -2.775 1 98.75 83 PHE B CA 1
ATOM 2966 C C . PHE B 1 83 ? -11.539 -21.156 -1.481 1 98.75 83 PHE B C 1
ATOM 2968 O O . PHE B 1 83 ? -10.617 -21.062 -0.661 1 98.75 83 PHE B O 1
ATOM 2975 N N . ARG B 1 84 ? -12.703 -20.719 -1.291 1 97.31 84 ARG B N 1
ATOM 2976 C CA . ARG B 1 84 ? -13.102 -19.812 -0.218 1 97.31 84 ARG B CA 1
ATOM 2977 C C . ARG B 1 84 ? -12.922 -20.469 1.147 1 97.31 84 ARG B C 1
ATOM 2979 O O . ARG B 1 84 ? -12.398 -19.844 2.076 1 97.31 84 ARG B O 1
ATOM 2986 N N . HIS B 1 85 ? -13.211 -21.75 1.275 1 97.25 85 HIS B N 1
ATOM 2987 C CA . HIS B 1 85 ? -13.344 -22.344 2.6 1 97.25 85 HIS B CA 1
ATOM 2988 C C . HIS B 1 85 ? -12.211 -23.344 2.867 1 97.25 85 HIS B C 1
ATOM 2990 O O . HIS B 1 85 ? -12 -23.75 4.008 1 97.25 85 HIS B O 1
ATOM 2996 N N . GLU B 1 86 ? -11.484 -23.672 1.866 1 98.44 86 GLU B N 1
ATOM 2997 C CA . GLU B 1 86 ? -10.492 -24.734 2.066 1 98.44 86 GLU B CA 1
ATOM 2998 C C . GLU B 1 86 ? -9.109 -24.297 1.573 1 98.44 86 GLU B C 1
ATOM 3000 O O . GLU B 1 86 ? -8.188 -24.125 2.369 1 98.44 86 GLU B O 1
ATOM 3005 N N . ILE B 1 87 ? -8.992 -23.922 0.322 1 98.62 87 ILE B N 1
ATOM 3006 C CA . ILE B 1 87 ? -7.688 -23.703 -0.288 1 98.62 87 ILE B CA 1
ATOM 3007 C C . ILE B 1 87 ? -7.035 -22.469 0.34 1 98.62 87 ILE B C 1
ATOM 3009 O O . ILE B 1 87 ? -5.828 -22.453 0.594 1 98.62 87 ILE B O 1
ATOM 3013 N N . LEU B 1 88 ? -7.855 -21.438 0.646 1 98.31 88 LEU B N 1
ATOM 3014 C CA . LEU B 1 88 ? -7.34 -20.219 1.248 1 98.31 88 LEU B CA 1
ATOM 3015 C C . LEU B 1 88 ? -6.789 -20.484 2.645 1 98.31 88 LEU B C 1
ATOM 3017 O O . LEU B 1 88 ? -5.98 -19.703 3.158 1 98.31 88 LEU B O 1
ATOM 3021 N N . GLU B 1 89 ? -7.195 -21.562 3.234 1 97.44 89 GLU B N 1
ATOM 3022 C CA . GLU B 1 89 ? -6.832 -21.875 4.613 1 97.44 89 GLU B CA 1
ATOM 3023 C C . GLU B 1 89 ? -5.641 -22.828 4.676 1 97.44 89 GLU B C 1
ATOM 3025 O O . GLU B 1 89 ? -5.41 -23.469 5.695 1 97.44 89 GLU B O 1
ATOM 3030 N N . ASN B 1 90 ? -4.914 -22.953 3.611 1 98.06 90 ASN B N 1
ATOM 3031 C CA . ASN B 1 90 ? -3.742 -23.812 3.561 1 98.06 90 ASN B CA 1
ATOM 3032 C C . ASN B 1 90 ? -2.715 -23.422 4.621 1 98.06 90 ASN B C 1
ATOM 3034 O O . ASN B 1 90 ? -2.053 -22.391 4.5 1 98.06 90 ASN B O 1
ATOM 3038 N N . ASP B 1 91 ? -2.482 -24.266 5.633 1 97.62 91 ASP B N 1
ATOM 3039 C CA . ASP B 1 91 ? -1.639 -23.953 6.781 1 97.62 91 ASP B CA 1
ATOM 3040 C C . ASP B 1 91 ? -0.173 -23.844 6.371 1 97.62 91 ASP B C 1
ATOM 3042 O O . ASP B 1 91 ? 0.562 -23 6.906 1 97.62 91 ASP B O 1
ATOM 3046 N N . LEU B 1 92 ? 0.257 -24.656 5.469 1 98.62 92 LEU B N 1
ATOM 3047 C CA . LEU B 1 92 ? 1.646 -24.594 5.027 1 98.62 92 LEU B CA 1
ATOM 3048 C C . LEU B 1 92 ? 1.932 -23.266 4.336 1 98.62 92 LEU B C 1
ATOM 3050 O O . LEU B 1 92 ? 2.965 -22.641 4.582 1 98.62 92 LEU B O 1
ATOM 3054 N N . MET B 1 93 ? 1.007 -22.828 3.475 1 98.56 93 MET B N 1
ATOM 3055 C CA . MET B 1 93 ? 1.154 -21.531 2.816 1 98.56 93 MET B CA 1
ATOM 3056 C C . MET B 1 93 ? 1.344 -20.422 3.842 1 98.56 93 MET B C 1
ATOM 3058 O O . MET B 1 93 ? 2.293 -19.641 3.75 1 98.56 93 MET B O 1
ATOM 3062 N N . HIS B 1 94 ? 0.515 -20.406 4.832 1 97.62 94 HIS B N 1
ATOM 3063 C CA . HIS B 1 94 ? 0.536 -19.328 5.809 1 97.62 94 HIS B CA 1
ATOM 3064 C C . HIS B 1 94 ? 1.755 -19.422 6.719 1 97.62 94 HIS B C 1
ATOM 3066 O O . HIS B 1 94 ? 2.307 -18.406 7.141 1 97.62 94 HIS B O 1
ATOM 3072 N N . GLU B 1 95 ? 2.152 -20.625 7.004 1 97.81 95 GLU B N 1
ATOM 3073 C CA . GLU B 1 95 ? 3.369 -20.781 7.797 1 97.81 95 GLU B CA 1
ATOM 3074 C C . GLU B 1 95 ? 4.586 -20.25 7.055 1 97.81 95 GLU B C 1
ATOM 3076 O O . GLU B 1 95 ? 5.406 -19.531 7.637 1 97.81 95 GLU B O 1
ATOM 3081 N N . LEU B 1 96 ? 4.684 -20.594 5.812 1 98.44 96 LEU B N 1
ATOM 3082 C CA . LEU B 1 96 ? 5.812 -20.141 5.012 1 98.44 96 LEU B CA 1
ATOM 3083 C C . LEU B 1 96 ? 5.77 -18.625 4.84 1 98.44 96 LEU B C 1
ATOM 3085 O O . LEU B 1 96 ? 6.801 -17.953 4.934 1 98.44 96 LEU B O 1
ATOM 3089 N N . LEU B 1 97 ? 4.613 -18.078 4.629 1 97.69 97 LEU B N 1
ATOM 3090 C CA . LEU B 1 97 ? 4.457 -16.625 4.48 1 97.69 97 LEU B CA 1
ATOM 3091 C C . LEU B 1 97 ? 4.824 -15.906 5.773 1 97.69 97 LEU B C 1
ATOM 3093 O O . LEU B 1 97 ? 5.441 -14.844 5.738 1 97.69 97 LEU B O 1
ATOM 3097 N N . GLN B 1 98 ? 4.434 -16.453 6.875 1 95.31 98 GLN B N 1
ATOM 3098 C CA . GLN B 1 98 ? 4.797 -15.867 8.156 1 95.31 98 GLN B CA 1
ATOM 3099 C C . GLN B 1 98 ? 6.312 -15.805 8.328 1 95.31 98 GLN B C 1
ATOM 3101 O O . GLN B 1 98 ? 6.848 -14.805 8.82 1 95.31 98 GLN B O 1
ATOM 3106 N N . ARG B 1 99 ? 6.961 -16.797 7.914 1 95.12 99 ARG B N 1
ATOM 3107 C CA . ARG B 1 99 ? 8.414 -16.828 8.008 1 95.12 99 ARG B CA 1
ATOM 3108 C C . ARG B 1 99 ? 9.047 -15.75 7.145 1 95.12 99 ARG B C 1
ATOM 3110 O O . ARG B 1 99 ? 10.07 -15.164 7.52 1 95.12 99 ARG B O 1
ATOM 3117 N N . VAL B 1 100 ? 8.414 -15.516 6.066 1 96.19 100 VAL B N 1
ATOM 3118 C CA . VAL B 1 100 ? 8.984 -14.562 5.117 1 96.19 100 VAL B CA 1
ATOM 3119 C C . VAL B 1 100 ? 8.68 -13.141 5.574 1 96.19 100 VAL B C 1
ATOM 3121 O O . VAL B 1 100 ? 9.57 -12.281 5.582 1 96.19 100 VAL B O 1
ATOM 3124 N N . PHE B 1 101 ? 7.438 -12.867 6.008 1 94.25 101 PHE B N 1
ATOM 3125 C CA . PHE B 1 101 ? 6.945 -11.5 6.129 1 94.25 101 PHE B CA 1
ATOM 3126 C C . PHE B 1 101 ? 6.949 -11.047 7.582 1 94.25 101 PHE B C 1
ATOM 3128 O O . PHE B 1 101 ? 6.645 -9.891 7.883 1 94.25 101 PHE B O 1
ATOM 3135 N N . SER B 1 102 ? 7.258 -11.859 8.477 1 85.62 102 SER B N 1
ATOM 3136 C CA . SER B 1 102 ? 7.172 -11.484 9.891 1 85.62 102 SER B CA 1
ATOM 3137 C C . SER B 1 102 ? 8.516 -11.664 10.586 1 85.62 102 SER B C 1
ATOM 3139 O O . SER B 1 102 ? 8.688 -12.578 11.391 1 85.62 102 SER B O 1
ATOM 3141 N N . LYS B 1 103 ? 9.391 -10.953 10.211 1 79.75 103 LYS B N 1
ATOM 3142 C CA . LYS B 1 103 ? 10.703 -10.938 10.844 1 79.75 103 LYS B CA 1
ATOM 3143 C C . LYS B 1 103 ? 10.914 -9.648 11.641 1 79.75 103 LYS B C 1
ATOM 3145 O O . LYS B 1 103 ? 10.469 -8.578 11.219 1 79.75 103 LYS B O 1
ATOM 3150 N N . PRO B 1 104 ? 11.516 -9.883 12.758 1 68.5 104 PRO B N 1
ATOM 3151 C CA . PRO B 1 104 ? 11.805 -8.68 13.531 1 68.5 104 PRO B CA 1
ATOM 3152 C C . PRO B 1 104 ? 12.539 -7.617 12.719 1 68.5 104 PRO B C 1
ATOM 3154 O O . PRO B 1 104 ? 13.484 -7.938 11.992 1 68.5 104 PRO B O 1
ATOM 3157 N N . GLY B 1 105 ? 12.062 -6.48 12.742 1 64.88 105 GLY B N 1
ATOM 3158 C CA . GLY B 1 105 ? 12.75 -5.367 12.109 1 64.88 105 GLY B CA 1
ATOM 3159 C C . GLY B 1 105 ? 12.312 -5.141 10.672 1 64.88 105 GLY B C 1
ATOM 3160 O O . GLY B 1 105 ? 12.648 -4.121 10.062 1 64.88 105 GLY B O 1
ATOM 3161 N N . GLU B 1 106 ? 11.641 -6.145 10.086 1 66.75 106 GLU B N 1
ATOM 3162 C CA . GLU B 1 106 ? 11.281 -6.016 8.672 1 66.75 106 GLU B CA 1
ATOM 3163 C C . GLU B 1 106 ? 9.797 -5.715 8.508 1 66.75 106 GLU B C 1
ATOM 3165 O O . GLU B 1 106 ? 9.312 -5.543 7.383 1 66.75 106 GLU B O 1
ATOM 3170 N N . GLY B 1 107 ? 9.203 -5.477 9.586 1 65.25 107 GLY B N 1
ATOM 3171 C CA . GLY B 1 107 ? 7.758 -5.332 9.508 1 65.25 107 GLY B CA 1
ATOM 3172 C C . GLY B 1 107 ? 7.016 -6.645 9.656 1 65.25 107 GLY B C 1
ATOM 3173 O O . GLY B 1 107 ? 7.621 -7.719 9.562 1 65.25 107 GLY B O 1
ATOM 3174 N N . LEU B 1 108 ? 5.652 -6.438 9.898 1 75 108 LEU B N 1
ATOM 3175 C CA . LEU B 1 108 ? 4.91 -7.652 10.219 1 75 108 LEU B CA 1
ATOM 3176 C C . LEU B 1 108 ? 3.633 -7.746 9.391 1 75 108 LEU B C 1
ATOM 3178 O O . LEU B 1 108 ? 2.885 -6.773 9.289 1 75 108 LEU B O 1
ATOM 3182 N N . GLY B 1 109 ? 3.646 -8.891 8.695 1 90.12 109 GLY B N 1
ATOM 3183 C CA . GLY B 1 109 ? 2.355 -9.273 8.148 1 90.12 109 GLY B CA 1
ATOM 3184 C C . GLY B 1 109 ? 2.312 -9.227 6.633 1 90.12 109 GLY B C 1
ATOM 3185 O O . GLY B 1 109 ? 3.232 -8.703 5.996 1 90.12 109 GLY B O 1
ATOM 3186 N N . TYR B 1 110 ? 1.282 -9.797 6.105 1 95.56 110 TYR B N 1
ATOM 3187 C CA . TYR B 1 110 ? 1.073 -9.953 4.672 1 95.56 110 TYR B CA 1
ATOM 3188 C C . TYR B 1 110 ? -0.412 -10.039 4.34 1 95.56 110 TYR B C 1
ATOM 3190 O O . TYR B 1 110 ? -1.241 -10.242 5.23 1 95.56 110 TYR B O 1
ATOM 3198 N N . HIS B 1 111 ? -0.706 -9.734 3.115 1 97 111 HIS B N 1
ATOM 3199 C CA . HIS B 1 111 ? -2.049 -9.953 2.59 1 97 111 HIS B CA 1
ATOM 3200 C C . HIS B 1 111 ? -2.014 -10.25 1.094 1 97 111 HIS B C 1
ATOM 3202 O O . HIS B 1 111 ? -0.939 -10.305 0.492 1 97 111 HIS B O 1
ATOM 3208 N N . PHE B 1 112 ? -3.127 -10.547 0.511 1 98.38 112 PHE B N 1
ATOM 3209 C CA . PHE B 1 112 ? -3.176 -10.914 -0.898 1 98.38 112 PHE B CA 1
ATOM 3210 C C . PHE B 1 112 ? -3.02 -9.688 -1.786 1 98.38 112 PHE B C 1
ATOM 3212 O O . PHE B 1 112 ? -3.674 -8.664 -1.564 1 98.38 112 PHE B O 1
ATOM 3219 N N . ASN B 1 113 ? -2.107 -9.766 -2.678 1 98 113 ASN B N 1
ATOM 3220 C CA . ASN B 1 113 ? -2.018 -8.852 -3.812 1 98 113 ASN B CA 1
ATOM 3221 C C . ASN B 1 113 ? -3.055 -9.18 -4.883 1 98 113 ASN B C 1
ATOM 3223 O O . ASN B 1 113 ? -3.758 -8.297 -5.367 1 98 113 ASN B O 1
ATOM 3227 N N . ASP B 1 114 ? -3.125 -10.445 -5.191 1 97.88 114 ASP B N 1
ATOM 3228 C CA . ASP B 1 114 ? -4.066 -11.008 -6.152 1 97.88 114 ASP B CA 1
ATOM 3229 C C . ASP B 1 114 ? -4.215 -12.516 -5.957 1 97.88 114 ASP B C 1
ATOM 3231 O O . ASP B 1 114 ? -3.297 -13.18 -5.465 1 97.88 114 ASP B O 1
ATOM 3235 N N . THR B 1 115 ? -5.379 -13.016 -6.207 1 98.5 115 THR B N 1
ATOM 3236 C CA . THR B 1 115 ? -5.652 -14.438 -6.406 1 98.5 115 THR B CA 1
ATOM 3237 C C . THR B 1 115 ? -6.27 -14.68 -7.781 1 98.5 115 THR B C 1
ATOM 3239 O O . THR B 1 115 ? -7.289 -14.078 -8.125 1 98.5 115 THR B O 1
ATOM 3242 N N . MET B 1 116 ? -5.664 -15.531 -8.578 1 98.06 116 MET B N 1
ATOM 3243 C CA . MET B 1 116 ? -6.16 -15.602 -9.945 1 98.06 116 MET B CA 1
ATOM 3244 C C . MET B 1 116 ? -5.848 -16.953 -10.57 1 98.06 116 MET B C 1
ATOM 3246 O O . MET B 1 116 ? -4.926 -17.641 -10.141 1 98.06 116 MET B O 1
ATOM 3250 N N . VAL B 1 117 ? -6.637 -17.297 -11.469 1 98.69 117 VAL B N 1
ATOM 3251 C CA . VAL B 1 117 ? -6.32 -18.375 -12.398 1 98.69 117 VAL B CA 1
ATOM 3252 C C . VAL B 1 117 ? -5.75 -17.781 -13.688 1 98.69 117 VAL B C 1
ATOM 3254 O O . VAL B 1 117 ? -6.262 -16.797 -14.211 1 98.69 117 VAL B O 1
ATOM 3257 N N . ILE B 1 118 ? -4.688 -18.344 -14.125 1 98.38 118 ILE B N 1
ATOM 3258 C CA . ILE B 1 118 ? -4.047 -18.016 -15.391 1 98.38 118 ILE B CA 1
ATOM 3259 C C . ILE B 1 118 ? -4.023 -19.234 -16.297 1 98.38 118 ILE B C 1
ATOM 3261 O O . ILE B 1 118 ? -3.498 -20.281 -15.93 1 98.38 118 ILE B O 1
ATOM 3265 N N . GLU B 1 119 ? -4.566 -19.094 -17.406 1 98.69 119 GLU B N 1
ATOM 3266 C CA . GLU B 1 119 ? -4.633 -20.203 -18.359 1 98.69 119 GLU B CA 1
ATOM 3267 C C . GLU B 1 119 ? -3.918 -19.859 -19.656 1 98.69 119 GLU B C 1
ATOM 3269 O O . GLU B 1 119 ? -4.375 -18.984 -20.406 1 98.69 119 GLU B O 1
ATOM 3274 N N . VAL B 1 120 ? -2.846 -20.5 -19.891 1 98.56 120 VAL B N 1
ATOM 3275 C CA . VAL B 1 120 ? -2.059 -20.312 -21.094 1 98.56 120 VAL B CA 1
ATOM 3276 C C . VAL B 1 120 ? -2.605 -21.219 -22.203 1 98.56 120 VAL B C 1
ATOM 3278 O O . VAL B 1 120 ? -2.551 -22.438 -22.094 1 98.56 120 VAL B O 1
ATOM 3281 N N . GLN B 1 121 ? -3.053 -20.609 -23.281 1 98.62 121 GLN B N 1
ATOM 3282 C CA . GLN B 1 121 ? -3.744 -21.328 -24.344 1 98.62 121 GLN B CA 1
ATOM 3283 C C . GLN B 1 121 ? -2.752 -21.922 -25.344 1 98.62 121 GLN B C 1
ATOM 3285 O O . GLN B 1 121 ? -1.598 -21.5 -25.406 1 98.62 121 GLN B O 1
ATOM 3290 N N . PRO B 1 122 ? -3.246 -22.953 -26.078 1 98.19 122 PRO B N 1
ATOM 3291 C CA . PRO B 1 122 ? -2.4 -23.469 -27.156 1 98.19 122 PRO B CA 1
ATOM 3292 C C . PRO B 1 122 ? -1.882 -22.375 -28.094 1 98.19 122 PRO B C 1
ATOM 3294 O O . PRO B 1 122 ? -2.635 -21.469 -28.469 1 98.19 122 PRO B O 1
ATOM 3297 N N . GLY B 1 123 ? -0.585 -22.438 -28.328 1 97.62 123 GLY B N 1
ATOM 3298 C CA . GLY B 1 123 ? 0.006 -21.484 -29.25 1 97.62 123 GLY B CA 1
ATOM 3299 C C . GLY B 1 123 ? 0.49 -20.203 -28.578 1 97.62 123 GLY B C 1
ATOM 3300 O O . GLY B 1 123 ? 1.162 -19.391 -29.203 1 97.62 123 GLY B O 1
ATOM 3301 N N . ALA B 1 124 ? 0.132 -19.984 -27.297 1 98.12 124 ALA B N 1
ATOM 3302 C CA . ALA B 1 124 ? 0.591 -18.781 -26.594 1 98.12 124 ALA B CA 1
ATOM 3303 C C . ALA B 1 124 ? 2.111 -18.656 -26.672 1 98.12 124 ALA B C 1
ATOM 3305 O O . ALA B 1 124 ? 2.83 -19.641 -26.438 1 98.12 124 ALA B O 1
ATOM 3306 N N . PRO B 1 125 ? 2.613 -17.5 -27.047 1 96.56 125 PRO B N 1
ATOM 3307 C CA . PRO B 1 125 ? 4.062 -17.312 -27 1 96.56 125 PRO B CA 1
ATOM 3308 C C . PRO B 1 125 ? 4.609 -17.312 -25.578 1 96.56 125 PRO B C 1
ATOM 3310 O O . PRO B 1 125 ? 3.846 -17.188 -24.609 1 96.56 125 PRO B O 1
ATOM 3313 N N . ALA B 1 126 ? 5.934 -17.547 -25.484 1 95.06 126 ALA B N 1
ATOM 3314 C CA . ALA B 1 126 ? 6.582 -17.406 -24.188 1 95.06 126 ALA B CA 1
ATOM 3315 C C . ALA B 1 126 ? 6.457 -15.984 -23.656 1 95.06 126 ALA B C 1
ATOM 3317 O O . ALA B 1 126 ? 6.59 -15.023 -24.422 1 95.06 126 ALA B O 1
ATOM 3318 N N . GLN B 1 127 ? 6.133 -15.898 -22.406 1 93.5 127 GLN B N 1
ATOM 3319 C CA . GLN B 1 127 ? 6.176 -14.594 -21.75 1 93.5 127 GLN B CA 1
ATOM 3320 C C . GLN B 1 127 ? 7.609 -14.094 -21.609 1 93.5 127 GLN B C 1
ATOM 3322 O O . GLN B 1 127 ? 8.516 -14.867 -21.297 1 93.5 127 GLN B O 1
ATOM 3327 N N . ARG B 1 128 ? 7.77 -12.805 -21.812 1 89.38 128 ARG B N 1
ATOM 3328 C CA . ARG B 1 128 ? 9.086 -12.234 -21.531 1 89.38 128 ARG B CA 1
ATOM 3329 C C . ARG B 1 128 ? 9.484 -12.461 -20.078 1 89.38 128 ARG B C 1
ATOM 3331 O O . ARG B 1 128 ? 8.656 -12.32 -19.172 1 89.38 128 ARG B O 1
ATOM 3338 N N . LEU B 1 129 ? 10.758 -12.773 -19.938 1 91.12 129 LEU B N 1
ATOM 3339 C CA . LEU B 1 129 ? 11.273 -12.945 -18.578 1 91.12 129 LEU B CA 1
ATOM 3340 C C . LEU B 1 129 ? 11.164 -11.641 -17.797 1 91.12 129 LEU B C 1
ATOM 3342 O O . LEU B 1 129 ? 11.414 -10.562 -18.328 1 91.12 129 LEU B O 1
ATOM 3346 N N . HIS B 1 130 ? 10.789 -11.734 -16.547 1 91.75 130 HIS B N 1
ATOM 3347 C CA . HIS B 1 130 ? 10.562 -10.555 -15.719 1 91.75 130 HIS B CA 1
ATOM 3348 C C . HIS B 1 130 ? 10.625 -10.906 -14.234 1 91.75 130 HIS B C 1
ATOM 3350 O O . HIS B 1 130 ? 10.773 -12.078 -13.875 1 91.75 130 HIS B O 1
ATOM 3356 N N . ARG B 1 131 ? 10.594 -9.906 -13.414 1 92.81 131 ARG B N 1
ATOM 3357 C CA . ARG B 1 131 ? 10.438 -10.008 -11.961 1 92.81 131 ARG B CA 1
ATOM 3358 C C . ARG B 1 131 ? 9.125 -9.375 -11.508 1 92.81 131 ARG B C 1
ATOM 3360 O O . ARG B 1 131 ? 8.812 -8.242 -11.883 1 92.81 131 ARG B O 1
ATOM 3367 N N . ASP B 1 132 ? 8.406 -10.141 -10.734 1 93.19 132 ASP B N 1
ATOM 3368 C CA . ASP B 1 132 ? 7.129 -9.609 -10.266 1 93.19 132 ASP B CA 1
ATOM 3369 C C . ASP B 1 132 ? 7.344 -8.438 -9.305 1 93.19 132 ASP B C 1
ATOM 3371 O O . ASP B 1 132 ? 6.477 -7.566 -9.18 1 93.19 132 ASP B O 1
ATOM 3375 N N . GLN B 1 133 ? 8.469 -8.344 -8.656 1 92.5 133 GLN B N 1
ATOM 3376 C CA . GLN B 1 133 ? 8.805 -7.238 -7.77 1 92.5 133 GLN B CA 1
ATOM 3377 C C . GLN B 1 133 ? 8.773 -5.906 -8.516 1 92.5 133 GLN B C 1
ATOM 3379 O O . GLN B 1 133 ? 8.68 -4.844 -7.891 1 92.5 133 GLN B O 1
ATOM 3384 N N . GLU 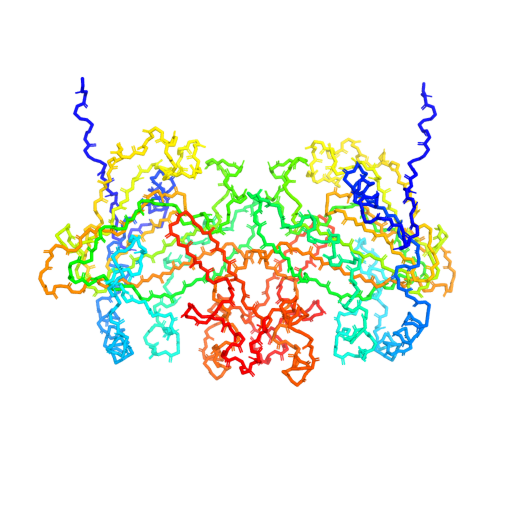B 1 134 ? 8.766 -5.941 -9.812 1 87.94 134 GLU B N 1
ATOM 3385 C CA . GLU B 1 134 ? 8.734 -4.723 -10.617 1 87.94 134 GLU B CA 1
ATOM 3386 C C . GLU B 1 134 ? 7.41 -3.986 -10.453 1 87.94 134 GLU B C 1
ATOM 3388 O O . GLU B 1 134 ? 7.285 -2.822 -10.836 1 87.94 134 GLU B O 1
ATOM 3393 N N . LEU B 1 135 ? 6.426 -4.648 -9.922 1 89.31 135 LEU B N 1
ATOM 3394 C CA . LEU B 1 135 ? 5.211 -3.945 -9.516 1 89.31 135 LEU B CA 1
ATOM 3395 C C . LEU B 1 135 ? 5.535 -2.814 -8.547 1 89.31 135 LEU B C 1
ATOM 3397 O O . LEU B 1 135 ? 4.816 -1.815 -8.484 1 89.31 135 LEU B O 1
ATOM 3401 N N . TYR B 1 136 ? 6.59 -2.971 -7.777 1 89.25 136 TYR B N 1
ATOM 3402 C CA . TYR B 1 136 ? 7.098 -1.991 -6.824 1 89.25 136 TYR B CA 1
ATOM 3403 C C . TYR B 1 136 ? 8.539 -1.62 -7.141 1 89.25 136 TYR B C 1
ATOM 3405 O O . TYR B 1 136 ? 9.453 -1.928 -6.367 1 89.25 136 TYR B O 1
ATOM 3413 N N . PRO B 1 137 ? 8.75 -0.87 -8.164 1 84.25 137 PRO B N 1
ATOM 3414 C CA . PRO B 1 137 ? 10.094 -0.72 -8.742 1 84.25 137 PRO B CA 1
ATOM 3415 C C . PRO B 1 137 ? 11.07 -0.042 -7.785 1 84.25 137 PRO B C 1
ATOM 3417 O O . PRO B 1 137 ? 12.273 -0.32 -7.824 1 84.25 137 PRO B O 1
ATOM 3420 N N . TRP B 1 138 ? 10.578 0.882 -6.957 1 86.44 138 TRP B N 1
ATOM 3421 C CA . TRP B 1 138 ? 11.469 1.543 -6.012 1 86.44 138 TRP B CA 1
ATOM 3422 C C . TRP B 1 138 ? 12.102 0.531 -5.062 1 86.44 138 TRP B C 1
ATOM 3424 O O . TRP B 1 138 ? 13.188 0.77 -4.52 1 86.44 138 TRP B O 1
ATOM 3434 N N . TRP B 1 139 ? 11.523 -0.639 -4.895 1 89.31 139 TRP B N 1
ATOM 3435 C CA . TRP B 1 139 ? 12.039 -1.674 -4.004 1 89.31 139 TRP B CA 1
ATOM 3436 C C . TRP B 1 139 ? 13.359 -2.23 -4.516 1 89.31 139 TRP B C 1
ATOM 3438 O O . TRP B 1 139 ? 14.195 -2.684 -3.732 1 89.31 139 TRP B O 1
ATOM 3448 N N . ASN B 1 140 ? 13.539 -2.18 -5.789 1 87.56 140 ASN B N 1
ATOM 3449 C CA . ASN B 1 140 ? 14.742 -2.719 -6.422 1 87.56 140 ASN B CA 1
ATOM 3450 C C . ASN B 1 140 ? 16 -1.995 -5.949 1 87.56 140 ASN B C 1
ATOM 3452 O O . ASN B 1 140 ? 17.078 -2.578 -5.922 1 87.56 140 ASN B O 1
ATOM 3456 N N . SER B 1 141 ? 15.844 -0.792 -5.539 1 86.06 141 SER B N 1
ATOM 3457 C CA . SER B 1 141 ? 16.984 0.004 -5.117 1 86.06 141 SER B CA 1
ATOM 3458 C C . SER B 1 141 ? 17.578 -0.526 -3.814 1 86.06 141 SER B C 1
ATOM 3460 O O . SER B 1 141 ? 18.703 -0.19 -3.457 1 86.06 141 SER B O 1
ATOM 3462 N N . MET B 1 142 ? 16.875 -1.374 -3.125 1 88.81 142 MET B N 1
ATOM 3463 C CA . MET B 1 142 ? 17.344 -1.91 -1.851 1 88.81 142 MET B CA 1
ATOM 3464 C C . MET B 1 142 ? 18.234 -3.123 -2.066 1 88.81 142 MET B C 1
ATOM 3466 O O . MET B 1 142 ? 18.875 -3.6 -1.13 1 88.81 142 MET B O 1
ATOM 3470 N N . GLY B 1 143 ? 18.266 -3.658 -3.289 1 88.81 143 GLY B N 1
ATOM 3471 C CA . GLY B 1 143 ? 19.203 -4.711 -3.639 1 88.81 143 GLY B CA 1
ATOM 3472 C C . GLY B 1 143 ? 18.719 -6.098 -3.256 1 88.81 143 GLY B 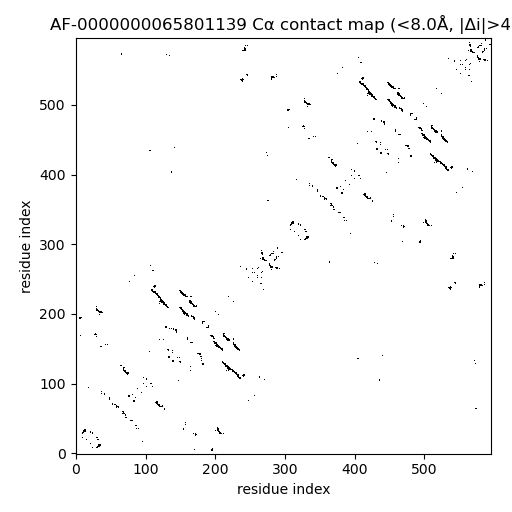C 1
ATOM 3473 O O . GLY B 1 143 ? 17.578 -6.266 -2.828 1 88.81 143 GLY B O 1
ATOM 3474 N N . PRO B 1 144 ? 19.562 -7.078 -3.453 1 90.88 144 PRO B N 1
ATOM 3475 C CA . PRO B 1 144 ? 19.156 -8.477 -3.299 1 90.88 144 PRO B CA 1
ATOM 3476 C C . PRO B 1 144 ? 18.922 -8.867 -1.842 1 90.88 144 PRO B C 1
ATOM 3478 O O . PRO B 1 144 ? 18.219 -9.844 -1.565 1 90.88 144 PRO B O 1
ATOM 3481 N N . ASN B 1 145 ? 19.484 -8.109 -0.916 1 90.56 145 ASN B N 1
ATOM 3482 C CA . ASN B 1 145 ? 19.344 -8.461 0.493 1 90.56 145 ASN B CA 1
ATOM 3483 C C . ASN B 1 145 ? 18.125 -7.797 1.119 1 90.56 145 ASN B C 1
ATOM 3485 O O . ASN B 1 145 ? 17.859 -7.969 2.311 1 90.56 145 ASN B O 1
ATOM 3489 N N . ALA B 1 146 ? 17.406 -7.039 0.316 1 90.69 146 ALA B N 1
ATOM 3490 C CA . ALA B 1 146 ? 16.188 -6.418 0.815 1 90.69 146 ALA B CA 1
ATOM 3491 C C . ALA B 1 146 ? 15.203 -7.473 1.312 1 90.69 146 ALA B C 1
ATOM 3493 O O . ALA B 1 146 ? 15.188 -8.602 0.816 1 90.69 146 ALA B O 1
ATOM 3494 N N . PRO B 1 147 ? 14.375 -7.043 2.322 1 92.12 147 PRO B N 1
ATOM 3495 C CA . PRO B 1 147 ? 13.258 -7.941 2.641 1 92.12 147 PRO B CA 1
ATOM 3496 C C . PRO B 1 147 ? 12.383 -8.25 1.429 1 92.12 147 PRO B C 1
ATOM 3498 O O . PRO B 1 147 ? 12.352 -7.473 0.473 1 92.12 147 PRO B O 1
ATOM 3501 N N . GLU B 1 148 ? 11.695 -9.391 1.484 1 95.19 148 GLU B N 1
ATOM 3502 C CA . GLU B 1 148 ? 10.773 -9.719 0.402 1 95.19 148 GLU B CA 1
ATOM 3503 C C . GLU B 1 148 ? 9.57 -8.781 0.402 1 95.19 148 GLU B C 1
ATOM 3505 O O . GLU B 1 148 ? 8.969 -8.539 1.45 1 95.19 148 GLU B O 1
ATOM 3510 N N . CYS B 1 149 ? 9.258 -8.234 -0.733 1 94.5 149 CYS B N 1
ATOM 3511 C CA . CYS B 1 149 ? 8.047 -7.43 -0.803 1 94.5 149 CYS B CA 1
ATOM 3512 C C . CYS B 1 149 ? 6.875 -8.25 -1.329 1 94.5 149 CYS B C 1
ATOM 3514 O O . CYS B 1 149 ? 5.719 -7.938 -1.05 1 94.5 149 CYS B O 1
ATOM 3516 N N . LEU B 1 150 ? 7.215 -9.328 -2.084 1 97.31 150 LEU B N 1
ATOM 3517 C CA . LEU B 1 150 ? 6.219 -10.109 -2.805 1 97.31 150 LEU B CA 1
ATOM 3518 C C . LEU B 1 150 ? 6.629 -11.578 -2.879 1 97.31 150 LEU B C 1
ATOM 3520 O O . LEU B 1 150 ? 7.793 -11.891 -3.148 1 97.31 150 LEU B O 1
ATOM 3524 N N . VAL B 1 151 ? 5.68 -12.461 -2.549 1 98.62 151 VAL B N 1
ATOM 3525 C CA . VAL B 1 151 ? 5.855 -13.898 -2.682 1 98.62 151 VAL B CA 1
ATOM 3526 C C . VAL B 1 151 ? 4.637 -14.508 -3.371 1 98.62 151 VAL B C 1
ATOM 3528 O O . VAL B 1 151 ? 3.496 -14.188 -3.029 1 98.62 151 VAL B O 1
ATOM 3531 N N . ASN B 1 152 ? 4.922 -15.383 -4.273 1 98.69 152 ASN B N 1
ATOM 3532 C CA . ASN B 1 152 ? 3.85 -16.016 -5.039 1 98.69 152 ASN B CA 1
ATOM 3533 C C . ASN B 1 152 ? 3.828 -17.531 -4.84 1 98.69 152 ASN B C 1
ATOM 3535 O O . ASN B 1 152 ? 4.875 -18.141 -4.66 1 98.69 152 ASN B O 1
ATOM 3539 N N . PHE B 1 153 ? 2.676 -18.047 -4.852 1 98.88 153 PHE B N 1
ATOM 3540 C CA . PHE B 1 153 ? 2.426 -19.469 -5.027 1 98.88 153 PHE B CA 1
ATOM 3541 C C . PHE B 1 153 ? 1.65 -19.734 -6.316 1 98.88 153 PHE B C 1
ATOM 3543 O O . PHE B 1 153 ? 0.578 -19.156 -6.527 1 98.88 153 PHE B O 1
ATOM 3550 N N . PHE B 1 154 ? 2.188 -20.562 -7.164 1 98.81 154 PHE B N 1
ATOM 3551 C CA . PHE B 1 154 ? 1.507 -21 -8.383 1 98.81 154 PHE B CA 1
ATOM 3552 C C . PHE B 1 154 ? 1.218 -22.484 -8.344 1 98.81 154 PHE B C 1
ATOM 3554 O O . PHE B 1 154 ? 2.137 -23.312 -8.43 1 98.81 154 PHE B O 1
ATOM 3561 N N . CYS B 1 155 ? 0.003 -22.781 -8.258 1 98.88 155 CYS B N 1
ATOM 3562 C CA . CYS B 1 155 ? -0.419 -24.188 -8.203 1 98.88 155 CYS B CA 1
ATOM 3563 C C . CYS B 1 155 ? -0.884 -24.656 -9.57 1 98.88 155 CYS B C 1
ATOM 3565 O O . CYS B 1 155 ? -1.647 -23.969 -10.25 1 98.88 155 CYS B O 1
ATOM 3567 N N . ALA B 1 156 ? -0.428 -25.859 -9.891 1 98.88 156 ALA B N 1
ATOM 3568 C CA . ALA B 1 156 ? -0.91 -26.438 -11.133 1 98.88 156 ALA B CA 1
ATOM 3569 C C . ALA B 1 156 ? -2.35 -26.922 -10.992 1 98.88 156 ALA B C 1
ATOM 3571 O O . ALA B 1 156 ? -2.65 -27.75 -10.117 1 98.88 156 ALA B O 1
ATOM 3572 N N . VAL B 1 157 ? -3.215 -26.391 -11.797 1 98.81 157 VAL B N 1
ATOM 3573 C CA . VAL B 1 157 ? -4.582 -26.891 -11.883 1 98.81 157 VAL B CA 1
ATOM 3574 C C . VAL B 1 157 ? -4.656 -28.016 -12.922 1 98.81 157 VAL B C 1
ATOM 3576 O O . VAL B 1 157 ? -5.438 -28.953 -12.766 1 98.81 157 VAL B O 1
ATOM 3579 N N . THR B 1 158 ? -3.91 -27.875 -13.984 1 98.56 158 THR B N 1
ATOM 3580 C CA . THR B 1 158 ? -3.643 -28.875 -15.008 1 98.56 158 THR B CA 1
ATOM 3581 C C . THR B 1 158 ? -2.164 -29.25 -15.023 1 98.56 158 THR B C 1
ATOM 3583 O O . THR B 1 158 ? -1.344 -28.594 -14.383 1 98.56 158 THR B O 1
ATOM 3586 N N . PRO B 1 159 ? -1.816 -30.344 -15.742 1 98.56 159 PRO B N 1
ATOM 3587 C CA . PRO B 1 159 ? -0.395 -30.703 -15.797 1 98.56 159 PRO B CA 1
ATOM 3588 C C . PRO B 1 159 ? 0.457 -29.609 -16.438 1 98.56 159 PRO B C 1
ATOM 3590 O O . PRO B 1 159 ? 0.034 -28.984 -17.406 1 98.56 159 PRO B O 1
ATOM 3593 N N . PHE B 1 160 ? 1.585 -29.297 -15.797 1 98.81 160 PHE B N 1
ATOM 3594 C CA . PHE B 1 160 ? 2.617 -28.438 -16.359 1 98.81 160 PHE B CA 1
ATOM 3595 C C . PHE B 1 160 ? 3.725 -29.266 -17 1 98.81 160 PHE B C 1
ATOM 3597 O O . PHE B 1 160 ? 4.41 -30.031 -16.312 1 98.81 160 PHE B O 1
ATOM 3604 N N . THR B 1 161 ? 3.896 -29.156 -18.234 1 98.56 161 THR B N 1
ATOM 3605 C CA . THR B 1 161 ? 4.988 -29.781 -18.984 1 98.56 161 THR B CA 1
ATOM 3606 C C . THR B 1 161 ? 5.789 -28.734 -19.75 1 98.56 161 THR B C 1
ATOM 3608 O O . THR B 1 161 ? 5.32 -27.609 -19.953 1 98.56 161 THR B O 1
ATOM 3611 N N . ALA B 1 162 ? 6.984 -29.125 -20.109 1 97.44 162 ALA B N 1
ATOM 3612 C CA . ALA B 1 162 ? 7.789 -28.203 -20.906 1 97.44 162 ALA B CA 1
ATOM 3613 C C . ALA B 1 162 ? 7.074 -27.844 -22.203 1 97.44 162 ALA B C 1
ATOM 3615 O O . ALA B 1 162 ? 7.121 -26.688 -22.656 1 97.44 162 ALA B O 1
ATOM 3616 N N . GLU B 1 163 ? 6.355 -28.75 -22.766 1 98.25 163 GLU B N 1
ATOM 3617 C CA . GLU B 1 163 ? 5.719 -28.578 -24.078 1 98.25 163 GLU B CA 1
ATOM 3618 C C . GLU B 1 163 ? 4.504 -27.656 -23.984 1 98.25 163 GLU B C 1
ATOM 3620 O O . GLU B 1 163 ? 4.191 -26.953 -24.938 1 98.25 163 GLU B O 1
ATOM 3625 N N . ASN B 1 164 ? 3.842 -27.688 -22.828 1 98.62 164 ASN B N 1
ATOM 3626 C CA . ASN B 1 164 ? 2.602 -26.922 -22.797 1 98.62 164 ASN B CA 1
ATOM 3627 C C . ASN B 1 164 ? 2.787 -25.578 -22.078 1 98.62 164 ASN B C 1
ATOM 3629 O O . ASN B 1 164 ? 1.816 -24.984 -21.625 1 98.62 164 ASN B O 1
ATOM 3633 N N . GLY B 1 165 ? 4.043 -25.172 -21.891 1 98.25 165 GLY B N 1
ATOM 3634 C CA . GLY B 1 165 ? 4.301 -23.812 -21.469 1 98.25 165 GLY B CA 1
ATOM 3635 C C . GLY B 1 165 ? 4.492 -23.688 -19.969 1 98.25 165 GLY B C 1
ATOM 3636 O O . GLY B 1 165 ? 4.191 -22.641 -19.375 1 98.25 165 GLY B O 1
ATOM 3637 N N . ALA B 1 166 ? 5.004 -24.719 -19.297 1 98.69 166 ALA B N 1
ATOM 3638 C CA . ALA B 1 166 ? 5.363 -24.609 -17.891 1 98.69 166 ALA B CA 1
ATOM 3639 C C . ALA B 1 166 ? 6.207 -23.359 -17.641 1 98.69 166 ALA B C 1
ATOM 3641 O O . ALA B 1 166 ? 7.086 -23.031 -18.422 1 98.69 166 ALA B O 1
ATOM 3642 N N . THR B 1 167 ? 5.82 -22.688 -16.531 1 98.44 167 THR B N 1
ATOM 3643 C CA . THR B 1 167 ? 6.578 -21.5 -16.172 1 98.44 167 THR B CA 1
ATOM 3644 C C . THR B 1 167 ? 8.062 -21.828 -16.047 1 98.44 167 THR B C 1
ATOM 3646 O O . THR B 1 167 ? 8.438 -22.859 -15.477 1 98.44 167 THR B O 1
ATOM 3649 N N . ARG B 1 168 ? 8.82 -21 -16.609 1 97.06 168 ARG B N 1
ATOM 3650 C CA . ARG B 1 168 ? 10.273 -21.125 -16.484 1 97.06 168 ARG B CA 1
ATOM 3651 C C . ARG B 1 168 ? 10.812 -20.172 -15.438 1 97.06 168 ARG B C 1
ATOM 3653 O O . ARG B 1 168 ? 10.422 -19 -15.383 1 97.06 168 ARG B O 1
ATOM 3660 N N . LEU B 1 169 ? 11.672 -20.688 -14.562 1 97.44 169 LEU B N 1
ATOM 3661 C CA . LEU B 1 169 ? 12.266 -19.906 -13.484 1 97.44 169 LEU B CA 1
ATOM 3662 C C . LEU B 1 169 ? 13.789 -19.938 -13.57 1 97.44 169 LEU B C 1
ATOM 3664 O O . LEU B 1 169 ? 14.367 -20.859 -14.141 1 97.44 169 LEU B O 1
ATOM 3668 N N . VAL B 1 170 ? 14.391 -18.953 -13.047 1 94.75 170 VAL B N 1
ATOM 3669 C CA . VAL B 1 170 ? 15.844 -18.891 -12.914 1 94.75 170 VAL B CA 1
ATOM 3670 C C . VAL B 1 170 ? 16.234 -18.938 -11.438 1 94.75 170 VAL B C 1
ATOM 3672 O O . VAL B 1 170 ? 16.469 -17.906 -10.812 1 94.75 170 VAL B O 1
ATOM 3675 N N . PRO B 1 171 ? 16.406 -20.188 -10.93 1 96.44 171 PRO B N 1
ATOM 3676 C CA . PRO B 1 171 ? 16.766 -20.312 -9.516 1 96.44 171 PRO B CA 1
ATOM 3677 C C . PRO B 1 171 ? 18.062 -19.562 -9.18 1 96.44 171 PRO B C 1
ATOM 3679 O O . PRO B 1 171 ? 19.016 -19.594 -9.961 1 96.44 171 PRO B O 1
ATOM 3682 N N . GLY B 1 172 ? 18 -18.844 -8.047 1 94.94 172 GLY B N 1
ATOM 3683 C CA . GLY B 1 172 ? 19.172 -18.109 -7.594 1 94.94 172 GLY B CA 1
ATOM 3684 C C . GLY B 1 172 ? 19.188 -16.656 -8.07 1 94.94 172 GLY B C 1
ATOM 3685 O O . GLY B 1 172 ? 19.953 -15.844 -7.559 1 94.94 172 GLY B O 1
ATOM 3686 N N . SER B 1 173 ? 18.328 -16.312 -9 1 93.38 173 SER B N 1
ATOM 3687 C CA . SER B 1 173 ? 18.344 -14.969 -9.555 1 93.38 173 SER B CA 1
ATOM 3688 C C . SER B 1 173 ? 17.891 -13.945 -8.523 1 93.38 173 SER B C 1
ATOM 3690 O O . SER B 1 173 ? 18.094 -12.742 -8.703 1 93.38 173 SER B O 1
ATOM 3692 N N . ASN B 1 174 ? 17.234 -14.352 -7.441 1 94.19 174 ASN B N 1
ATOM 3693 C CA . ASN B 1 174 ? 16.844 -13.453 -6.355 1 94.19 174 ASN B CA 1
ATOM 3694 C C . ASN B 1 174 ? 18.062 -12.82 -5.691 1 94.19 174 ASN B C 1
ATOM 3696 O O . ASN B 1 174 ? 17.953 -11.805 -5.004 1 94.19 174 ASN B O 1
ATOM 3700 N N . ARG B 1 175 ? 19.203 -13.375 -5.953 1 93.19 175 ARG B N 1
ATOM 3701 C CA . ARG B 1 175 ? 20.422 -12.891 -5.293 1 93.19 175 ARG B CA 1
ATOM 3702 C C . ARG B 1 175 ? 21.297 -12.102 -6.266 1 93.19 175 ARG B C 1
ATOM 3704 O O . ARG B 1 175 ? 22.375 -11.641 -5.898 1 93.19 175 ARG B O 1
ATOM 3711 N N . TRP B 1 176 ? 20.812 -12.031 -7.496 1 89.44 176 TRP B N 1
ATOM 3712 C CA . TRP B 1 176 ? 21.578 -11.242 -8.453 1 89.44 176 TRP B CA 1
ATOM 3713 C C . TRP B 1 176 ? 21.641 -9.781 -8.031 1 89.44 176 TRP B C 1
ATOM 3715 O O . TRP B 1 176 ? 20.672 -9.234 -7.508 1 89.44 176 TRP B O 1
ATOM 3725 N N . PRO B 1 177 ? 22.719 -9.133 -8.227 1 83.31 177 PRO B N 1
ATOM 3726 C CA . PRO B 1 177 ? 22.906 -7.766 -7.73 1 83.31 177 PRO B CA 1
ATOM 3727 C C . PRO B 1 177 ? 22 -6.762 -8.438 1 83.31 177 PRO B C 1
ATOM 3729 O O . PRO B 1 177 ? 21.578 -5.77 -7.836 1 83.31 177 PRO B O 1
ATOM 3732 N N . GLU B 1 178 ? 21.766 -6.91 -9.695 1 77.94 178 GLU B N 1
ATOM 3733 C CA . GLU B 1 178 ? 20.938 -5.969 -10.438 1 77.94 178 GLU B CA 1
ATOM 3734 C C . GLU B 1 178 ? 19.516 -6.508 -10.617 1 77.94 178 GLU B C 1
ATOM 3736 O O . GLU B 1 178 ? 19.328 -7.559 -11.227 1 77.94 178 GLU B O 1
ATOM 3741 N N . LEU B 1 179 ? 18.594 -5.867 -10 1 71.69 179 LEU B N 1
ATOM 3742 C CA . LEU B 1 179 ? 17.219 -6.316 -10.07 1 71.69 179 LEU B CA 1
ATOM 3743 C C . LEU B 1 179 ? 16.438 -5.535 -11.125 1 71.69 179 LEU B C 1
ATOM 3745 O O . LEU B 1 179 ? 15.297 -5.863 -11.43 1 71.69 179 LEU B O 1
ATOM 3749 N N . THR B 1 180 ? 17.188 -4.551 -11.758 1 64.75 180 THR B N 1
ATOM 3750 C CA . THR B 1 180 ? 16.438 -3.713 -12.695 1 64.75 180 THR B CA 1
ATOM 3751 C C . THR B 1 180 ? 16.578 -4.238 -14.117 1 64.75 180 THR B C 1
ATOM 3753 O O . THR B 1 180 ? 17.547 -4.926 -14.445 1 64.75 180 THR B O 1
ATOM 3756 N N . LEU B 1 181 ? 15.602 -3.914 -14.977 1 63.19 181 LEU B N 1
ATOM 3757 C CA . LEU B 1 181 ? 15.219 -3.961 -16.391 1 63.19 181 LEU B CA 1
ATOM 3758 C C . LEU B 1 181 ? 16.016 -5.02 -17.141 1 63.19 181 LEU B C 1
ATOM 3760 O O . LEU B 1 181 ? 16.922 -4.691 -17.906 1 63.19 181 LEU B O 1
ATOM 3764 N N . ILE B 1 182 ? 15.562 -6.328 -16.875 1 66.75 182 ILE B N 1
ATOM 3765 C CA . ILE B 1 182 ? 16.266 -7.441 -17.484 1 66.75 182 ILE B CA 1
ATOM 3766 C C . ILE B 1 182 ? 16 -7.453 -18.984 1 66.75 182 ILE B C 1
ATOM 3768 O O . ILE B 1 182 ? 16.75 -8.055 -19.766 1 66.75 182 ILE B O 1
ATOM 3772 N N . ASN B 1 183 ? 14.977 -6.625 -19.25 1 68.56 183 ASN B N 1
ATOM 3773 C CA . ASN B 1 183 ? 14.625 -6.633 -20.656 1 68.56 183 ASN B CA 1
ATOM 3774 C C . ASN B 1 183 ? 15.203 -5.422 -21.391 1 68.56 183 ASN B C 1
ATOM 3776 O O . ASN B 1 183 ? 14.945 -5.23 -22.578 1 68.56 183 ASN B O 1
ATOM 3780 N N . ALA B 1 184 ? 15.922 -4.727 -20.625 1 69.31 184 ALA B N 1
ATOM 3781 C CA . ALA B 1 184 ? 16.594 -3.598 -21.266 1 69.31 184 ALA B CA 1
ATOM 3782 C C . ALA B 1 184 ? 17.734 -4.074 -22.156 1 69.31 184 ALA B C 1
ATOM 3784 O O . ALA B 1 184 ? 18.422 -5.051 -21.828 1 69.31 184 ALA B O 1
ATOM 3785 N N . ALA B 1 185 ? 17.844 -3.42 -23.188 1 64.25 185 ALA B N 1
ATOM 3786 C CA . ALA B 1 185 ? 18.859 -3.77 -24.188 1 64.25 185 ALA B CA 1
ATOM 3787 C C . ALA B 1 185 ? 20.234 -3.83 -23.547 1 64.25 185 ALA B C 1
ATOM 3789 O O . ALA B 1 185 ? 21.078 -4.633 -23.969 1 64.25 185 ALA B O 1
ATOM 3790 N N . GLU B 1 186 ? 20.312 -3.119 -22.547 1 64.94 186 GLU B N 1
ATOM 3791 C CA . GLU B 1 186 ? 21.625 -2.979 -21.922 1 64.94 186 GLU B CA 1
ATOM 3792 C C . GLU B 1 186 ? 21.906 -4.113 -20.953 1 64.94 186 GLU B C 1
ATOM 3794 O O . GLU B 1 186 ? 23.031 -4.273 -20.469 1 64.94 186 GLU B O 1
ATOM 3799 N N . CYS B 1 187 ? 20.906 -4.852 -20.703 1 70.06 187 CYS B N 1
ATOM 3800 C CA . CYS B 1 187 ? 21.125 -5.938 -19.75 1 70.06 187 CYS B CA 1
ATOM 3801 C C . CYS B 1 187 ? 21.875 -7.098 -20.406 1 70.06 187 CYS B C 1
ATOM 3803 O O . CYS B 1 187 ? 21.328 -7.777 -21.281 1 70.06 187 CYS B O 1
ATOM 3805 N N . PRO B 1 188 ? 23.141 -7.18 -20.141 1 65.81 188 PRO B N 1
ATOM 3806 C CA . PRO B 1 188 ? 23.969 -8.211 -20.781 1 65.81 188 PRO B CA 1
ATOM 3807 C C . PRO B 1 188 ? 23.391 -9.617 -20.594 1 65.81 188 PRO B C 1
ATOM 3809 O O . PRO B 1 188 ? 23.625 -10.5 -21.422 1 65.81 188 PRO B O 1
ATOM 3812 N N . GLN B 1 189 ? 22.719 -9.719 -19.484 1 68.75 189 GLN B N 1
ATOM 3813 C CA . GLN B 1 189 ? 22.203 -11.055 -19.203 1 68.75 189 GLN B CA 1
ATOM 3814 C C . GLN B 1 189 ? 20.984 -11.352 -20.062 1 68.75 189 GLN B C 1
ATOM 3816 O O . GLN B 1 189 ? 20.609 -12.516 -20.234 1 68.75 189 GLN B O 1
ATOM 3821 N N . TYR B 1 190 ? 20.562 -10.266 -20.641 1 64.31 190 TYR B N 1
ATOM 3822 C CA . TYR B 1 190 ? 19.375 -10.43 -21.453 1 64.31 190 TYR B CA 1
ATOM 3823 C C . TYR B 1 190 ? 19.625 -11.391 -22.609 1 64.31 190 TYR B C 1
ATOM 3825 O O . TYR B 1 190 ? 20.656 -11.297 -23.281 1 64.31 190 TYR B O 1
ATOM 3833 N N . GLY B 1 191 ? 18.781 -12.375 -22.781 1 68.62 191 GLY B N 1
ATOM 3834 C CA . GLY B 1 191 ? 18.891 -13.336 -23.859 1 68.62 191 GLY B CA 1
ATOM 3835 C C . GLY B 1 191 ? 19.797 -14.508 -23.547 1 68.62 191 GLY B C 1
ATOM 3836 O O . GLY B 1 191 ? 19.844 -15.477 -24.312 1 68.62 191 GLY B O 1
ATOM 3837 N N . ASN B 1 192 ? 20.484 -14.398 -22.484 1 78.31 192 ASN B N 1
ATOM 3838 C CA . ASN B 1 192 ? 21.438 -15.453 -22.141 1 78.31 192 ASN B CA 1
ATOM 3839 C C . ASN B 1 192 ? 21.109 -16.062 -20.781 1 78.31 192 ASN B C 1
ATOM 3841 O O . ASN B 1 192 ? 22.016 -16.453 -20.031 1 78.31 192 ASN B O 1
ATOM 3845 N N . ILE B 1 193 ? 19.859 -16.125 -20.562 1 86.12 193 ILE B N 1
ATOM 3846 C CA . ILE B 1 193 ? 19.453 -16.609 -19.25 1 86.12 193 ILE B CA 1
ATOM 3847 C C . ILE B 1 193 ? 18.953 -18.047 -19.375 1 86.12 193 ILE B C 1
ATOM 3849 O O . ILE B 1 193 ? 18.062 -18.344 -20.188 1 86.12 193 ILE B O 1
ATOM 3853 N N . GLU B 1 194 ? 19.609 -18.922 -18.656 1 89.19 194 GLU B N 1
ATOM 3854 C CA . GLU B 1 194 ? 19.125 -20.297 -18.562 1 89.19 194 GLU B CA 1
ATOM 3855 C C . GLU B 1 194 ? 18.047 -20.422 -17.516 1 89.19 194 GLU B C 1
ATOM 3857 O O . GLU B 1 194 ? 18.203 -19.969 -16.375 1 89.19 194 GLU B O 1
ATOM 3862 N N . SER B 1 195 ? 16.953 -20.969 -17.906 1 93.75 195 SER B N 1
ATOM 3863 C CA . SER B 1 195 ? 15.82 -21.156 -17.016 1 93.75 195 SER B CA 1
ATOM 3864 C C . SER B 1 195 ? 15.398 -22.609 -16.953 1 93.75 195 SER B C 1
ATOM 3866 O O . SER B 1 195 ? 15.828 -23.422 -17.766 1 93.75 195 SER B O 1
ATOM 3868 N N . ALA B 1 196 ? 14.75 -23.016 -15.93 1 96.5 196 ALA B N 1
ATOM 3869 C CA . ALA B 1 196 ? 14.195 -24.359 -15.75 1 96.5 196 ALA B CA 1
ATOM 3870 C C . ALA B 1 196 ? 12.672 -24.328 -15.711 1 96.5 196 ALA B C 1
ATOM 3872 O O . ALA B 1 196 ? 12.078 -23.469 -15.047 1 96.5 196 ALA B O 1
ATOM 3873 N N . PRO B 1 197 ? 12.039 -25.25 -16.469 1 97.62 197 PRO B N 1
ATOM 3874 C CA . PRO B 1 197 ? 10.578 -25.312 -16.422 1 97.62 197 PRO B CA 1
ATOM 3875 C C . PRO B 1 197 ? 10.062 -25.922 -15.117 1 97.62 197 PRO B C 1
ATOM 3877 O O . PRO B 1 197 ? 10.656 -26.875 -14.594 1 97.62 197 PRO B O 1
ATOM 3880 N N . ALA B 1 198 ? 9.023 -25.406 -14.523 1 98.56 198 ALA B N 1
ATOM 3881 C CA . ALA B 1 198 ? 8.344 -25.984 -13.367 1 98.56 198 ALA B CA 1
ATOM 3882 C C . ALA B 1 198 ? 7.422 -27.125 -13.789 1 98.56 198 ALA B C 1
ATOM 3884 O O . ALA B 1 198 ? 6.219 -26.922 -13.977 1 98.56 198 ALA B O 1
ATOM 3885 N N . ILE B 1 199 ? 8.008 -28.297 -13.891 1 98.56 199 ILE B N 1
ATOM 3886 C CA . ILE B 1 199 ? 7.227 -29.484 -14.234 1 98.56 199 ILE B CA 1
ATOM 3887 C C . ILE B 1 199 ? 6.43 -29.938 -13.016 1 98.56 199 ILE B C 1
ATOM 3889 O O . ILE B 1 199 ? 7.004 -30.266 -11.977 1 98.56 199 ILE B O 1
ATOM 3893 N N . MET B 1 200 ? 5.09 -29.969 -13.18 1 98.62 200 MET B N 1
ATOM 3894 C CA . MET B 1 200 ? 4.219 -30.188 -12.031 1 98.62 200 MET B CA 1
ATOM 3895 C C . MET B 1 200 ? 2.975 -30.969 -12.422 1 98.62 200 MET B C 1
ATOM 3897 O O . MET B 1 200 ? 2.535 -30.906 -13.57 1 98.62 200 MET B O 1
ATOM 3901 N N . GLN B 1 201 ? 2.48 -31.734 -11.469 1 98.38 201 GLN B N 1
ATOM 3902 C CA . GLN B 1 201 ? 1.159 -32.344 -11.555 1 98.38 201 GLN B CA 1
ATOM 3903 C C . GLN B 1 201 ? 0.109 -31.484 -10.844 1 98.38 201 GLN B C 1
ATOM 3905 O O . GLN B 1 201 ? 0.441 -30.688 -9.977 1 98.38 201 GLN B O 1
ATOM 3910 N N . PRO B 1 202 ? -1.159 -31.656 -11.273 1 98.62 202 PRO B N 1
ATOM 3911 C CA . PRO B 1 202 ? -2.197 -30.922 -10.555 1 98.62 202 PRO B CA 1
ATOM 3912 C C . PRO B 1 202 ? -2.098 -31.078 -9.039 1 98.62 202 PRO B C 1
ATOM 3914 O O . PRO B 1 202 ? -1.945 -32.188 -8.539 1 98.62 202 PRO B O 1
ATOM 3917 N N . GLY B 1 203 ? -2.125 -29.938 -8.352 1 98.56 203 GLY B N 1
ATOM 3918 C CA . GLY B 1 203 ? -1.978 -29.953 -6.902 1 98.56 203 GLY B CA 1
ATOM 3919 C C . GLY B 1 203 ? -0.591 -29.547 -6.438 1 98.56 203 GLY B C 1
ATOM 3920 O O . GLY B 1 203 ? -0.417 -29.094 -5.305 1 98.56 203 GLY B O 1
ATOM 3921 N N . ASP B 1 204 ? 0.441 -29.734 -7.316 1 98.81 204 ASP B N 1
ATOM 3922 C CA . ASP B 1 204 ? 1.771 -29.219 -7.023 1 98.81 204 ASP B CA 1
ATOM 3923 C C . ASP B 1 204 ? 1.789 -27.688 -7.105 1 98.81 204 ASP B C 1
ATOM 3925 O O . ASP B 1 204 ? 0.917 -27.094 -7.734 1 98.81 204 ASP B O 1
ATOM 3929 N N . CYS B 1 205 ? 2.748 -27.078 -6.43 1 98.88 205 CYS B N 1
ATOM 3930 C CA . CYS B 1 205 ? 2.875 -25.625 -6.375 1 98.88 205 CYS B CA 1
ATOM 3931 C C . CYS B 1 205 ? 4.34 -25.219 -6.344 1 98.88 205 CYS B C 1
ATOM 3933 O O . CYS B 1 205 ? 5.168 -25.875 -5.723 1 98.88 205 CYS B O 1
ATOM 3935 N N . TYR B 1 206 ? 4.668 -24.188 -7.035 1 98.81 206 TYR B N 1
ATOM 3936 C CA . TYR B 1 206 ? 5.953 -23.578 -6.699 1 98.81 206 TYR B CA 1
ATOM 3937 C C . TYR B 1 206 ? 5.762 -22.281 -5.934 1 98.81 206 TYR B C 1
ATOM 3939 O O . TYR B 1 206 ? 4.82 -21.531 -6.203 1 98.81 206 TYR B O 1
ATOM 3947 N N . MET B 1 207 ? 6.551 -22.125 -4.906 1 98.94 207 MET B N 1
ATOM 3948 C CA . MET B 1 207 ? 6.727 -20.875 -4.168 1 98.94 207 MET B CA 1
ATOM 3949 C C . MET B 1 207 ? 7.871 -20.062 -4.75 1 98.94 207 MET B C 1
ATOM 3951 O O . MET B 1 207 ? 8.938 -20.594 -5.051 1 98.94 207 MET B O 1
ATOM 3955 N N . MET B 1 208 ? 7.633 -18.703 -4.91 1 98.81 208 MET B N 1
ATOM 3956 C CA . MET B 1 208 ? 8.648 -17.922 -5.602 1 98.81 208 MET B CA 1
ATOM 3957 C C . MET B 1 208 ? 8.703 -16.5 -5.043 1 98.81 208 MET B C 1
ATOM 3959 O O . MET B 1 208 ? 7.664 -15.859 -4.855 1 98.81 208 MET B O 1
ATOM 3963 N N . SER B 1 209 ? 9.906 -16.062 -4.801 1 98.25 209 SER B N 1
ATOM 3964 C CA . SER B 1 209 ? 10.164 -14.664 -4.477 1 98.25 209 SER B CA 1
ATOM 3965 C C . SER B 1 209 ? 9.859 -13.75 -5.656 1 98.25 209 SER B C 1
ATOM 3967 O O . SER B 1 209 ? 10.094 -14.117 -6.812 1 98.25 209 SER B O 1
ATOM 3969 N N . GLY B 1 210 ? 9.414 -12.555 -5.363 1 96.81 210 GLY B N 1
ATOM 3970 C CA . GLY B 1 210 ? 9.219 -11.562 -6.406 1 96.81 210 GLY B CA 1
ATOM 3971 C C . GLY B 1 210 ? 10.508 -11.172 -7.102 1 96.81 210 GLY B C 1
ATOM 3972 O O . GLY B 1 210 ? 10.477 -10.547 -8.164 1 96.81 210 GLY B O 1
ATOM 3973 N N . LYS B 1 211 ? 11.633 -11.562 -6.609 1 95.88 211 LYS B N 1
ATOM 3974 C CA . LYS B 1 211 ? 12.945 -11.227 -7.152 1 95.88 211 LYS B CA 1
ATOM 3975 C C . LYS B 1 211 ? 13.367 -12.234 -8.219 1 95.88 211 LYS B C 1
ATOM 3977 O O . LYS B 1 211 ? 14.328 -11.992 -8.953 1 95.88 211 LYS B O 1
ATOM 3982 N N . VAL B 1 212 ? 12.695 -13.289 -8.305 1 96.12 212 VAL B N 1
ATOM 3983 C CA . VAL B 1 212 ? 13.117 -14.359 -9.211 1 96.12 212 VAL B CA 1
ATOM 3984 C C . VAL B 1 212 ? 12.68 -14.039 -10.633 1 96.12 212 VAL B C 1
ATOM 3986 O O . VAL B 1 212 ? 11.531 -13.656 -10.859 1 96.12 212 VAL B O 1
ATOM 3989 N N . ILE B 1 213 ? 13.594 -14.188 -11.531 1 94 213 ILE B N 1
ATOM 3990 C CA . ILE B 1 213 ? 13.281 -14.062 -12.953 1 94 213 ILE B CA 1
ATOM 3991 C C . ILE B 1 213 ? 12.461 -15.273 -13.398 1 94 213 ILE B C 1
ATOM 3993 O O . ILE B 1 213 ? 12.812 -16.422 -13.102 1 94 213 ILE B O 1
ATOM 3997 N N . HIS B 1 214 ? 11.406 -14.992 -14.117 1 95.62 214 HIS B N 1
ATOM 3998 C CA . HIS B 1 214 ? 10.523 -16.078 -14.562 1 95.62 214 HIS B CA 1
ATOM 3999 C C . HIS B 1 214 ? 9.664 -15.633 -15.742 1 95.62 214 HIS B C 1
ATOM 4001 O O . HIS B 1 214 ? 9.68 -14.461 -16.125 1 95.62 214 HIS B O 1
ATOM 4007 N N . GLY B 1 215 ? 9.016 -16.578 -16.297 1 95.38 215 GLY B N 1
ATOM 4008 C CA . GLY B 1 215 ? 8.016 -16.344 -17.328 1 95.38 215 GLY B CA 1
ATOM 4009 C C . GLY B 1 215 ? 7.332 -17.609 -17.797 1 95.38 215 GLY B C 1
ATOM 4010 O O . GLY B 1 215 ? 7.957 -18.672 -17.844 1 95.38 215 GLY B O 1
ATOM 4011 N N . ALA B 1 216 ? 6.074 -17.453 -18.172 1 97.31 216 ALA B N 1
ATOM 4012 C CA . ALA B 1 216 ? 5.395 -18.594 -18.766 1 97.31 216 ALA B CA 1
ATOM 4013 C C . ALA B 1 216 ? 6.117 -19.062 -20.016 1 97.31 216 ALA B C 1
ATOM 4015 O O . ALA B 1 216 ? 6.586 -18.25 -20.812 1 97.31 216 ALA B O 1
ATOM 4016 N N . GLY B 1 217 ? 6.199 -20.359 -20.203 1 97.19 217 GLY B N 1
ATOM 4017 C CA . GLY B 1 217 ? 6.766 -20.906 -21.422 1 97.19 217 GLY B CA 1
ATOM 4018 C C . GLY B 1 217 ? 5.809 -20.859 -22.594 1 97.19 217 GLY B C 1
ATOM 4019 O O . GLY B 1 217 ? 4.629 -20.531 -22.422 1 97.19 217 GLY B O 1
ATOM 4020 N N . HIS B 1 218 ? 6.395 -21.109 -23.734 1 97.81 218 HIS B N 1
ATOM 4021 C CA . HIS B 1 218 ? 5.586 -21.266 -24.938 1 97.81 218 HIS B CA 1
ATOM 4022 C C . HIS B 1 218 ? 4.742 -22.531 -24.875 1 97.81 218 HIS B C 1
ATOM 4024 O O . HIS B 1 218 ? 5.266 -23.625 -24.609 1 97.81 218 HIS B O 1
ATOM 4030 N N . ASN B 1 219 ? 3.453 -22.312 -25.016 1 98.62 219 ASN B N 1
ATOM 4031 C CA . ASN B 1 219 ? 2.609 -23.484 -25.172 1 98.62 219 ASN B CA 1
ATOM 4032 C C . ASN B 1 219 ? 2.611 -24 -26.625 1 98.62 219 ASN B C 1
ATOM 4034 O O . ASN B 1 219 ? 1.821 -23.531 -27.438 1 98.62 219 ASN B O 1
ATOM 4038 N N . ALA B 1 220 ? 3.34 -24.984 -26.844 1 98.38 220 ALA B N 1
ATOM 4039 C CA . ALA B 1 220 ? 3.553 -25.5 -28.203 1 98.38 220 ALA B CA 1
ATOM 4040 C C . ALA B 1 220 ? 2.523 -26.562 -28.547 1 98.38 220 ALA B C 1
ATOM 4042 O O . ALA B 1 220 ? 2.525 -27.094 -29.656 1 98.38 220 ALA B O 1
ATOM 4043 N N . THR B 1 221 ? 1.739 -26.844 -27.641 1 98.44 221 THR B N 1
ATOM 4044 C CA . THR B 1 221 ? 0.748 -27.891 -27.875 1 98.44 221 THR B CA 1
ATOM 4045 C C . THR B 1 221 ? -0.43 -27.344 -28.688 1 98.44 221 THR B C 1
ATOM 4047 O O . THR B 1 221 ? -0.579 -26.141 -28.828 1 98.44 221 THR B O 1
ATOM 4050 N N . LEU B 1 222 ? -1.261 -28.281 -29.188 1 97.44 222 LEU B N 1
ATOM 4051 C CA . LEU B 1 222 ? -2.385 -27.906 -30.031 1 97.44 222 LEU B CA 1
ATOM 4052 C C . LEU B 1 222 ? -3.672 -27.797 -29.219 1 97.44 222 LEU B C 1
ATOM 4054 O O . LEU B 1 222 ? -4.645 -27.188 -29.672 1 97.44 222 LEU B O 1
ATOM 4058 N N . SER B 1 223 ? -3.674 -28.391 -28.047 1 97.56 223 SER B N 1
ATOM 4059 C CA . SER B 1 223 ? -4.98 -28.484 -27.406 1 97.56 223 SER B CA 1
ATOM 4060 C C . SER B 1 223 ? -4.879 -28.219 -25.906 1 97.56 223 SER B C 1
ATOM 4062 O O . SER B 1 223 ? -5.891 -27.969 -25.25 1 97.56 223 SER B O 1
ATOM 4064 N N . ASP B 1 224 ? -3.725 -28.297 -25.297 1 98.06 224 ASP B N 1
ATOM 4065 C CA . ASP B 1 224 ? -3.598 -28.188 -23.844 1 98.06 224 ASP B CA 1
ATOM 4066 C C . ASP B 1 224 ? -3.846 -26.75 -23.375 1 98.06 224 ASP B C 1
ATOM 4068 O O . ASP B 1 224 ? -3.203 -25.828 -23.859 1 98.06 224 ASP B O 1
ATOM 4072 N N . GLN B 1 225 ? -4.766 -26.578 -22.547 1 98.38 225 GLN B N 1
ATOM 4073 C CA . GLN B 1 225 ? -4.922 -25.344 -21.781 1 98.38 225 GLN B CA 1
ATOM 4074 C C . GLN B 1 225 ? -4.227 -25.438 -20.438 1 98.38 225 GLN B C 1
ATOM 4076 O O . GLN B 1 225 ? -4.742 -26.078 -19.516 1 98.38 225 GLN B O 1
ATOM 4081 N N . ARG B 1 226 ? -3.096 -24.891 -20.312 1 98.69 226 ARG B N 1
ATOM 4082 C CA . ARG B 1 226 ? -2.324 -25 -19.078 1 98.69 226 ARG B CA 1
ATOM 4083 C C . ARG B 1 226 ? -2.797 -23.984 -18.047 1 98.69 226 ARG B C 1
ATOM 4085 O O . ARG B 1 226 ? -2.6 -22.766 -18.219 1 98.69 226 ARG B O 1
ATOM 4092 N N . ARG B 1 227 ? -3.314 -24.469 -16.953 1 98.69 227 ARG B N 1
ATOM 4093 C CA . ARG B 1 227 ? -3.99 -23.625 -15.984 1 98.69 227 ARG B CA 1
ATOM 4094 C C . ARG B 1 227 ? -3.258 -23.625 -14.648 1 98.69 227 ARG B C 1
ATOM 4096 O O . ARG B 1 227 ? -2.93 -24.688 -14.125 1 98.69 227 ARG B O 1
ATOM 4103 N N . ALA B 1 228 ? -3.008 -22.438 -14.141 1 98.81 228 ALA B N 1
ATOM 4104 C CA . ALA B 1 228 ? -2.41 -22.25 -12.82 1 98.81 228 ALA B CA 1
ATOM 4105 C C . ALA B 1 228 ? -3.346 -21.469 -11.891 1 98.81 228 ALA B C 1
ATOM 4107 O O . ALA B 1 228 ? -4.059 -20.578 -12.336 1 98.81 228 ALA B O 1
ATOM 4108 N N . LEU B 1 229 ? -3.402 -21.875 -10.672 1 98.88 229 LEU B N 1
ATOM 4109 C CA . LEU B 1 229 ? -3.939 -21.062 -9.586 1 98.88 229 LEU B CA 1
ATOM 4110 C C . LEU B 1 229 ? -2.826 -20.297 -8.875 1 98.88 229 LEU B C 1
ATOM 4112 O O . LEU B 1 229 ? -1.92 -20.891 -8.297 1 98.88 229 LEU B O 1
ATOM 4116 N N . ALA B 1 230 ? -2.92 -19 -8.898 1 98.62 230 ALA B N 1
ATOM 4117 C CA . ALA B 1 230 ? -1.86 -18.172 -8.344 1 98.62 230 ALA B CA 1
ATOM 4118 C C . ALA B 1 230 ? -2.338 -17.438 -7.098 1 98.62 230 ALA B C 1
ATOM 4120 O O . ALA B 1 230 ? -3.432 -16.875 -7.082 1 98.62 230 ALA B O 1
ATOM 4121 N N . PHE B 1 231 ? -1.553 -17.484 -6.051 1 98.5 231 PHE B N 1
ATOM 4122 C CA . PHE B 1 231 ? -1.613 -16.594 -4.898 1 98.5 231 PHE B CA 1
ATOM 4123 C C . PHE B 1 231 ? -0.464 -15.586 -4.926 1 98.5 231 PHE B C 1
ATOM 4125 O O . PHE B 1 231 ? 0.701 -15.969 -4.785 1 98.5 231 PHE B O 1
ATOM 4132 N N . SER B 1 232 ? -0.794 -14.391 -5.152 1 98.38 232 SER B N 1
ATOM 4133 C CA . SER B 1 232 ? 0.193 -13.328 -5 1 98.38 232 SER B CA 1
ATOM 4134 C C . SER B 1 232 ? 0.048 -12.625 -3.652 1 98.38 232 SER B C 1
ATOM 4136 O O . SER B 1 232 ? -1.03 -12.133 -3.318 1 98.38 232 SER B O 1
ATOM 4138 N N . THR B 1 233 ? 1.115 -12.617 -2.895 1 98.5 233 THR B N 1
ATOM 4139 C CA . THR B 1 233 ? 1.078 -12.047 -1.555 1 98.5 233 THR B CA 1
ATOM 4140 C C . THR B 1 233 ? 2.129 -10.953 -1.405 1 98.5 233 THR B C 1
ATOM 4142 O O . THR B 1 233 ? 3.211 -11.039 -1.991 1 98.5 233 THR B O 1
ATOM 4145 N N . ILE B 1 234 ? 1.782 -9.953 -0.621 1 97.25 234 ILE B N 1
ATOM 4146 C CA . ILE B 1 234 ? 2.678 -8.812 -0.432 1 97.25 234 ILE B CA 1
ATOM 4147 C C . ILE B 1 234 ? 2.703 -8.414 1.043 1 97.25 234 ILE B C 1
ATOM 4149 O O . ILE B 1 234 ? 1.868 -8.867 1.828 1 97.25 234 ILE B O 1
ATOM 4153 N N . ARG B 1 235 ? 3.695 -7.613 1.342 1 94.75 235 ARG B N 1
ATOM 4154 C CA . ARG B 1 235 ? 3.764 -7.035 2.68 1 94.75 235 ARG B CA 1
ATOM 4155 C C . ARG B 1 235 ? 2.531 -6.188 2.973 1 94.75 235 ARG B C 1
ATOM 4157 O O . ARG B 1 235 ? 1.988 -5.539 2.074 1 94.75 235 ARG B O 1
ATOM 4164 N N . ARG B 1 236 ? 2.217 -6.109 4.203 1 91.88 236 ARG B N 1
ATOM 4165 C CA . ARG B 1 236 ? 0.976 -5.5 4.664 1 91.88 236 ARG B CA 1
ATOM 4166 C C . ARG B 1 236 ? 0.941 -4.012 4.336 1 91.88 236 ARG B C 1
ATOM 4168 O O . ARG B 1 236 ? -0.133 -3.434 4.16 1 91.88 236 ARG B O 1
ATOM 4175 N N . GLU B 1 237 ? 2.086 -3.344 4.168 1 92.25 237 GLU B N 1
ATOM 4176 C CA . GLU B 1 237 ? 2.162 -1.902 3.953 1 92.25 237 GLU B CA 1
ATOM 4177 C C . GLU B 1 237 ? 2.023 -1.558 2.473 1 92.25 237 GLU B C 1
ATOM 4179 O O . GLU B 1 237 ? 1.97 -0.382 2.107 1 92.25 237 GLU B O 1
ATOM 4184 N N . LEU B 1 238 ? 1.93 -2.557 1.646 1 94.56 238 LEU B N 1
ATOM 4185 C CA . LEU B 1 238 ? 1.85 -2.332 0.206 1 94.56 238 LEU B CA 1
ATOM 4186 C C . LEU B 1 238 ? 0.409 -2.441 -0.282 1 94.56 238 LEU B C 1
ATOM 4188 O O . LEU B 1 238 ? -0.372 -3.234 0.247 1 94.56 238 LEU B O 1
ATOM 4192 N N . ARG B 1 239 ? 0.116 -1.651 -1.26 1 94.38 239 ARG B N 1
ATOM 4193 C CA . ARG B 1 239 ? -1.209 -1.659 -1.87 1 94.38 239 ARG B CA 1
ATOM 4194 C C . ARG B 1 239 ? -1.349 -2.809 -2.861 1 94.38 239 ARG B C 1
ATOM 4196 O O . ARG B 1 239 ? -0.478 -3.014 -3.709 1 94.38 239 ARG B O 1
ATOM 4203 N N . PRO B 1 240 ? -2.445 -3.553 -2.758 1 96.44 240 PRO B N 1
ATOM 4204 C CA . PRO B 1 240 ? -2.641 -4.668 -3.688 1 96.44 240 PRO B CA 1
ATOM 4205 C C . PRO B 1 240 ? -3.133 -4.211 -5.059 1 96.44 240 PRO B C 1
ATOM 4207 O O . PRO B 1 240 ? -3.686 -3.117 -5.188 1 96.44 240 PRO B O 1
ATOM 4210 N N . VAL B 1 241 ? -2.975 -5.043 -6.059 1 95.62 241 VAL B N 1
ATOM 4211 C CA . VAL B 1 241 ? -3.463 -4.785 -7.41 1 95.62 241 VAL B CA 1
ATOM 4212 C C . VAL B 1 241 ? -4.984 -4.902 -7.438 1 95.62 241 VAL B C 1
ATOM 4214 O O . VAL B 1 241 ? -5.656 -4.207 -8.211 1 95.62 241 VAL B O 1
ATOM 4217 N N . GLN B 1 242 ? -5.535 -5.746 -6.574 1 97.38 242 GLN B N 1
ATOM 4218 C CA . GLN B 1 242 ? -6.98 -5.918 -6.52 1 97.38 242 GLN B CA 1
ATOM 4219 C C . GLN B 1 242 ? -7.59 -5.102 -5.383 1 97.38 242 GLN B C 1
ATOM 4221 O O . GLN B 1 242 ? -7.121 -5.164 -4.246 1 97.38 242 GLN B O 1
ATOM 4226 N N . ALA B 1 243 ? -8.641 -4.414 -5.707 1 97.75 243 ALA B N 1
ATOM 4227 C CA . ALA B 1 243 ? -9.422 -3.736 -4.672 1 97.75 243 ALA B CA 1
ATOM 4228 C C . ALA B 1 243 ? -10.445 -4.68 -4.047 1 97.75 243 ALA B C 1
ATOM 4230 O O . ALA B 1 243 ? -11.648 -4.402 -4.062 1 97.75 243 ALA B O 1
ATOM 4231 N N . PHE B 1 244 ? -10.039 -5.707 -3.383 1 98.12 244 PHE B N 1
ATOM 4232 C CA . PHE B 1 244 ? -10.852 -6.809 -2.893 1 98.12 244 PHE B CA 1
ATOM 4233 C C . PHE B 1 244 ? -12.023 -6.289 -2.061 1 98.12 244 PHE B C 1
ATOM 4235 O O . PHE B 1 244 ? -13.172 -6.684 -2.275 1 98.12 244 PHE B O 1
ATOM 4242 N N . PRO B 1 245 ? -11.773 -5.355 -1.13 1 96.88 245 PRO B N 1
ATOM 4243 C CA . PRO B 1 245 ? -12.875 -4.977 -0.24 1 96.88 245 PRO B CA 1
ATOM 4244 C C . PRO B 1 245 ? -13.992 -4.242 -0.969 1 96.88 245 PRO B C 1
ATOM 4246 O O . PRO B 1 245 ? -15.094 -4.094 -0.428 1 96.88 245 PRO B O 1
ATOM 4249 N N . LEU B 1 246 ? -13.703 -3.75 -2.137 1 97.62 246 LEU B N 1
ATOM 4250 C CA . LEU B 1 246 ? -14.711 -2.967 -2.85 1 97.62 246 LEU B CA 1
ATOM 4251 C C . LEU B 1 246 ? -15.578 -3.863 -3.727 1 97.62 246 LEU B C 1
ATOM 4253 O O . LEU B 1 246 ? -16.672 -3.471 -4.125 1 97.62 246 LEU B O 1
ATOM 4257 N N . TRP B 1 247 ? -15.078 -5.062 -4.035 1 97.12 247 TRP B N 1
ATOM 4258 C CA . TRP B 1 247 ? -15.906 -5.824 -4.969 1 97.12 247 TRP B CA 1
ATOM 4259 C C . TRP B 1 247 ? -16.281 -7.18 -4.383 1 97.12 247 TRP B C 1
ATOM 4261 O O . TRP B 1 247 ? -17.156 -7.867 -4.902 1 97.12 247 TRP B O 1
ATOM 4271 N N . ILE B 1 248 ? -15.648 -7.66 -3.336 1 98.12 248 ILE B N 1
ATOM 4272 C CA . ILE B 1 248 ? -16.125 -8.836 -2.621 1 98.12 248 ILE B CA 1
ATOM 4273 C C . ILE B 1 248 ? -17.359 -8.469 -1.8 1 98.12 248 ILE B C 1
ATOM 4275 O O . ILE B 1 248 ? -17.297 -7.617 -0.91 1 98.12 248 ILE B O 1
ATOM 4279 N N . PRO B 1 249 ? -18.469 -9.094 -2.037 1 97.44 249 PRO B N 1
ATOM 4280 C CA . PRO B 1 249 ? -19.672 -8.789 -1.247 1 97.44 249 PRO B CA 1
ATOM 4281 C C . PRO B 1 249 ? -19.5 -9.109 0.236 1 97.44 249 PRO B C 1
ATOM 4283 O O . PRO B 1 249 ? -18.875 -10.109 0.584 1 97.44 249 PRO B O 1
ATOM 4286 N N . MET B 1 250 ? -20.078 -8.281 1.067 1 96.31 250 MET B N 1
ATOM 4287 C CA . MET B 1 250 ? -19.953 -8.469 2.51 1 96.31 250 MET B CA 1
ATOM 4288 C C . MET B 1 250 ? -20.516 -9.812 2.936 1 96.31 250 MET B C 1
ATOM 4290 O O . MET B 1 250 ? -20.031 -10.43 3.881 1 96.31 250 MET B O 1
ATOM 4294 N N . LYS B 1 251 ? -21.578 -10.266 2.24 1 97.12 251 LYS B N 1
ATOM 4295 C CA . LYS B 1 251 ? -22.141 -11.578 2.553 1 97.12 251 LYS B CA 1
ATOM 4296 C C . LYS B 1 251 ? -21.078 -12.672 2.449 1 97.12 251 LYS B C 1
ATOM 4298 O O . LYS B 1 251 ? -21.047 -13.594 3.266 1 97.12 251 LYS B O 1
ATOM 4303 N N . ILE B 1 252 ? -20.203 -12.562 1.499 1 98 252 ILE B N 1
ATOM 4304 C CA . ILE B 1 252 ? -19.109 -13.516 1.322 1 98 252 ILE B CA 1
ATOM 4305 C C . ILE B 1 252 ? -18.031 -13.258 2.361 1 98 252 ILE B C 1
ATOM 4307 O O . ILE B 1 252 ? -17.531 -14.188 2.994 1 98 252 ILE B O 1
ATOM 4311 N N . ALA B 1 253 ? -17.688 -11.984 2.568 1 97.5 253 ALA B N 1
ATOM 4312 C CA . ALA B 1 253 ? -16.656 -11.625 3.539 1 97.5 253 ALA B CA 1
ATOM 4313 C C . ALA B 1 253 ? -16.984 -12.188 4.918 1 97.5 253 ALA B C 1
ATOM 4315 O O . ALA B 1 253 ? -16.078 -12.656 5.629 1 97.5 253 ALA B O 1
ATOM 4316 N N . ARG B 1 254 ? -18.234 -12.219 5.27 1 96.75 254 ARG B N 1
ATOM 4317 C CA . ARG B 1 254 ? -18.656 -12.656 6.594 1 96.75 254 ARG B CA 1
ATOM 4318 C C . ARG B 1 254 ? -18.484 -14.164 6.758 1 96.75 254 ARG B C 1
ATOM 4320 O O . ARG B 1 254 ? -18.422 -14.664 7.883 1 96.75 254 ARG B O 1
ATOM 4327 N N . GLU B 1 255 ? -18.391 -14.836 5.684 1 95.81 255 GLU B N 1
ATOM 4328 C CA . GLU B 1 255 ? -18.219 -16.281 5.734 1 95.81 255 GLU B CA 1
ATOM 4329 C C . GLU B 1 255 ? -16.75 -16.672 5.926 1 95.81 255 GLU B C 1
ATOM 4331 O O . GLU B 1 255 ? -16.438 -17.812 6.246 1 95.81 255 GLU B O 1
ATOM 4336 N N . LEU B 1 256 ? -15.93 -15.766 5.699 1 97.19 256 LEU B N 1
ATOM 4337 C CA . LEU B 1 256 ? -14.5 -16.062 5.73 1 97.19 256 LEU B CA 1
ATOM 4338 C C . LEU B 1 256 ? -13.984 -16.094 7.168 1 97.19 256 LEU B C 1
ATOM 4340 O O . LEU B 1 256 ? -14.57 -15.477 8.055 1 97.19 256 LEU B O 1
ATOM 4344 N N . SER B 1 257 ? -12.945 -16.875 7.414 1 96.06 257 SER B N 1
ATOM 4345 C CA . SER B 1 257 ? -12.266 -16.844 8.703 1 96.06 257 SER B CA 1
ATOM 4346 C C . SER B 1 257 ? -11.648 -15.469 8.969 1 96.06 257 SER B C 1
ATOM 4348 O O . SER B 1 257 ? -11.422 -14.695 8.039 1 96.06 257 SER B O 1
ATOM 4350 N N . PRO B 1 258 ? -11.305 -15.141 10.211 1 94.56 258 PRO B N 1
ATOM 4351 C CA . PRO B 1 258 ? -10.641 -13.867 10.508 1 94.56 258 PRO B CA 1
ATOM 4352 C C . PRO B 1 258 ? -9.328 -13.695 9.758 1 94.56 258 PRO B C 1
ATOM 4354 O O . PRO B 1 258 ? -9.023 -12.602 9.281 1 94.56 258 PRO B O 1
ATOM 4357 N N . ARG B 1 259 ? -8.586 -14.766 9.578 1 94.31 259 ARG B N 1
ATOM 4358 C CA . ARG B 1 259 ? -7.34 -14.703 8.82 1 94.31 259 ARG B CA 1
ATOM 4359 C C . ARG B 1 259 ? -7.598 -14.32 7.367 1 94.31 259 ARG B C 1
ATOM 4361 O O . ARG B 1 259 ? -6.941 -13.43 6.832 1 94.31 259 ARG B O 1
ATOM 4368 N N . THR B 1 260 ? -8.562 -15.008 6.801 1 96.88 260 THR B N 1
ATOM 4369 C CA . THR B 1 260 ? -8.836 -14.75 5.391 1 96.88 260 THR B CA 1
ATOM 4370 C C . THR B 1 260 ? -9.477 -13.375 5.203 1 96.88 260 THR B C 1
ATOM 4372 O O . THR B 1 260 ? -9.219 -12.703 4.203 1 96.88 260 THR B O 1
ATOM 4375 N N . GLN B 1 261 ? -10.297 -12.914 6.176 1 97.31 261 GLN B N 1
ATOM 4376 C CA . GLN B 1 261 ? -10.797 -11.547 6.152 1 97.31 261 GLN B CA 1
ATOM 4377 C C . GLN B 1 261 ? -9.648 -10.539 6.109 1 97.31 261 GLN B C 1
ATOM 4379 O O . GLN B 1 261 ? -9.688 -9.578 5.336 1 97.31 261 GLN B O 1
ATOM 4384 N N . ALA B 1 262 ? -8.664 -10.797 6.887 1 95.62 262 ALA B N 1
ATOM 4385 C CA . ALA B 1 262 ? -7.496 -9.922 6.91 1 95.62 262 ALA B CA 1
ATOM 4386 C C . ALA B 1 262 ? -6.754 -9.961 5.578 1 95.62 262 ALA B C 1
ATOM 4388 O O . ALA B 1 262 ? -6.32 -8.93 5.07 1 95.62 262 ALA B O 1
ATOM 4389 N N . MET B 1 263 ? -6.691 -11.133 4.984 1 97.25 263 MET B N 1
ATOM 4390 C CA . MET B 1 263 ? -5.965 -11.305 3.73 1 97.25 263 MET B CA 1
ATOM 4391 C C . MET B 1 263 ? -6.629 -10.516 2.607 1 97.25 263 MET B C 1
ATOM 4393 O O . MET B 1 263 ? -5.949 -10.031 1.695 1 97.25 263 MET B O 1
ATOM 4397 N N . PHE B 1 264 ? -7.918 -10.367 2.693 1 98.12 264 PHE B N 1
ATOM 4398 C CA . PHE B 1 264 ? -8.648 -9.695 1.63 1 98.12 264 PHE B CA 1
ATOM 4399 C C . PHE B 1 264 ? -8.953 -8.25 2.012 1 98.12 264 PHE B C 1
ATOM 4401 O O . PHE B 1 264 ? -9.688 -7.555 1.307 1 98.12 264 PHE B O 1
ATOM 4408 N N . GLY B 1 265 ? -8.508 -7.738 3.102 1 96.81 265 GLY B N 1
ATOM 4409 C CA . GLY B 1 265 ? -8.562 -6.32 3.432 1 96.81 265 GLY B CA 1
ATOM 4410 C C . GLY B 1 265 ? -9.82 -5.941 4.191 1 96.81 265 GLY B C 1
ATOM 4411 O O . GLY B 1 265 ? -10.297 -4.809 4.082 1 96.81 265 GLY B O 1
ATOM 4412 N N . PHE B 1 266 ? -10.344 -6.898 4.977 1 97.56 266 PHE B N 1
ATOM 4413 C CA . PHE B 1 266 ? -11.539 -6.578 5.754 1 97.56 266 PHE B CA 1
ATOM 4414 C C . PHE B 1 266 ? -11.195 -6.398 7.227 1 97.56 266 PHE B C 1
ATOM 4416 O O . PHE B 1 266 ? -12.086 -6.242 8.062 1 97.56 266 PHE B O 1
ATOM 4423 N N . ARG B 1 267 ? -9.875 -6.5 7.559 1 95.44 267 ARG B N 1
ATOM 4424 C CA . ARG B 1 267 ? -9.359 -6.254 8.898 1 95.44 267 ARG B CA 1
ATOM 4425 C C . ARG B 1 267 ? -8.18 -5.289 8.867 1 95.44 267 ARG B C 1
ATOM 4427 O O . ARG B 1 267 ? -7.512 -5.156 7.84 1 95.44 267 ARG B O 1
ATOM 4434 N N . SER B 1 268 ? -8.023 -4.613 9.984 1 93.81 268 SER B N 1
ATOM 4435 C CA . SER B 1 268 ? -6.848 -3.768 10.148 1 93.81 268 SER B CA 1
ATOM 4436 C C . SER B 1 268 ? -5.672 -4.562 10.703 1 93.81 268 SER B C 1
ATOM 4438 O O . SER B 1 268 ? -5.828 -5.719 11.102 1 93.81 268 SER B O 1
ATOM 4440 N N . SER B 1 269 ? -4.582 -4.016 10.539 1 88.56 269 SER B N 1
ATOM 4441 C CA . SER B 1 269 ? -3.4 -4.516 11.234 1 88.56 269 SER B CA 1
ATOM 4442 C C . SER B 1 269 ? -2.793 -3.441 12.133 1 88.56 269 SER B C 1
ATOM 4444 O O . SER B 1 269 ? -3.096 -2.254 11.984 1 88.56 269 SER B O 1
ATOM 4446 N N . THR B 1 270 ? -2.045 -3.875 13.031 1 83.62 270 THR B N 1
ATOM 4447 C CA . THR B 1 270 ? -1.392 -2.936 13.938 1 83.62 270 THR B CA 1
ATOM 4448 C C . THR B 1 270 ? 0.117 -2.924 13.711 1 83.62 270 THR B C 1
ATOM 4450 O O . THR B 1 270 ? 0.721 -3.969 13.461 1 83.62 270 THR B O 1
ATOM 4453 N N . GLN B 1 271 ? 0.632 -1.804 13.719 1 78.69 271 GLN B N 1
ATOM 4454 C CA . GLN B 1 271 ? 2.074 -1.626 13.586 1 78.69 271 GLN B CA 1
ATOM 4455 C C . GLN B 1 271 ? 2.631 -0.771 14.719 1 78.69 271 GLN B C 1
ATOM 4457 O O . GLN B 1 271 ? 2.082 0.287 15.031 1 78.69 271 GLN B O 1
ATOM 4462 N N . HIS B 1 272 ? 3.68 -1.281 15.258 1 73.94 272 HIS B N 1
ATOM 4463 C CA . HIS B 1 272 ? 4.391 -0.504 16.266 1 73.94 272 HIS B CA 1
ATOM 4464 C C . HIS B 1 272 ? 5.461 0.374 15.625 1 73.94 272 HIS B C 1
ATOM 4466 O O . HIS B 1 272 ? 6.352 -0.127 14.93 1 73.94 272 HIS B O 1
ATOM 4472 N N . CYS B 1 273 ? 5.297 1.597 15.734 1 72.31 273 CYS B N 1
ATOM 4473 C CA . CYS B 1 273 ? 6.277 2.564 15.258 1 72.31 273 CYS B CA 1
ATOM 4474 C C . CYS B 1 273 ? 7.094 3.135 16.406 1 72.31 273 CYS B C 1
ATOM 4476 O O . CYS B 1 273 ? 6.945 2.697 17.562 1 72.31 273 CYS B O 1
ATOM 4478 N N . ASP B 1 274 ? 8.07 3.959 16.156 1 67.62 274 ASP B N 1
ATOM 4479 C CA . ASP B 1 274 ? 9 4.516 17.141 1 67.62 274 ASP B CA 1
ATOM 4480 C C . ASP B 1 274 ? 8.25 5.184 18.281 1 67.62 274 ASP B C 1
ATOM 4482 O O . ASP B 1 274 ? 8.633 5.047 19.453 1 67.62 274 ASP B O 1
ATOM 4486 N N . VAL B 1 275 ? 7.082 5.773 17.953 1 66.75 275 VAL B N 1
ATOM 4487 C CA . VAL B 1 275 ? 6.488 6.586 19.016 1 66.75 275 VAL B CA 1
ATOM 4488 C C . VAL B 1 275 ? 5.047 6.141 19.25 1 66.75 275 VAL B C 1
ATOM 4490 O O . VAL B 1 275 ? 4.41 6.574 20.219 1 66.75 275 VAL B O 1
ATOM 4493 N N . ASP B 1 276 ? 4.551 5.301 18.344 1 76.75 276 ASP B N 1
ATOM 4494 C CA . ASP B 1 276 ? 3.133 4.98 18.484 1 76.75 276 ASP B CA 1
ATOM 4495 C C . ASP B 1 276 ? 2.822 3.607 17.891 1 76.75 276 ASP B C 1
ATOM 4497 O O . ASP B 1 276 ? 3.695 2.965 17.297 1 76.75 276 ASP B O 1
ATOM 4501 N N . THR B 1 277 ? 1.669 3.158 18.281 1 79.62 277 THR B N 1
ATOM 4502 C CA . THR B 1 277 ? 1.045 2.043 17.578 1 79.62 277 THR B CA 1
ATOM 4503 C C . THR B 1 277 ? -0.065 2.537 16.656 1 79.62 277 THR B C 1
ATOM 4505 O O . THR B 1 277 ? -0.933 3.305 17.078 1 79.62 277 THR B O 1
ATOM 4508 N N . VAL B 1 278 ? 0.05 2.188 15.484 1 81.31 278 VAL B N 1
ATOM 4509 C CA . VAL B 1 278 ? -0.9 2.689 14.492 1 81.31 278 VAL B CA 1
ATOM 4510 C C . VAL B 1 278 ? -1.677 1.526 13.883 1 81.31 278 VAL B C 1
ATOM 4512 O O . VAL B 1 278 ? -1.118 0.45 13.656 1 81.31 278 VAL B O 1
ATOM 4515 N N . HIS B 1 279 ? -2.951 1.746 13.68 1 81.81 279 HIS B N 1
ATOM 4516 C CA . HIS B 1 279 ? -3.73 0.827 12.859 1 81.81 279 HIS B CA 1
ATOM 4517 C C . HIS B 1 279 ? -3.564 1.138 11.375 1 81.81 279 HIS B C 1
ATOM 4519 O O . HIS B 1 279 ? -3.828 2.262 10.945 1 81.81 279 HIS B O 1
ATOM 4525 N N . PHE B 1 280 ? -3.055 0.169 10.648 1 88.69 280 PHE B N 1
ATOM 4526 C CA . PHE B 1 280 ? -3.109 0.285 9.195 1 88.69 280 PHE B CA 1
ATOM 4527 C C . PHE B 1 280 ? -4.449 -0.207 8.656 1 88.69 280 PHE B C 1
ATOM 4529 O O . PHE B 1 280 ? -4.973 -1.224 9.125 1 88.69 280 PHE B O 1
ATOM 4536 N N . TRP B 1 281 ? -4.902 0.573 7.73 1 95.75 281 TRP B N 1
ATOM 4537 C CA . TRP B 1 281 ? -6.152 0.194 7.082 1 95.75 281 TRP B CA 1
ATOM 4538 C C . TRP B 1 281 ? -7.301 0.164 8.086 1 95.75 281 TRP B C 1
ATOM 4540 O O . TRP B 1 281 ? -7.996 -0.846 8.219 1 95.75 281 TRP B O 1
ATOM 4550 N N . GLY B 1 282 ? -7.371 1.288 8.75 1 95.62 282 GLY B N 1
ATOM 4551 C CA . GLY B 1 282 ? -8.352 1.395 9.82 1 95.62 282 GLY B CA 1
ATOM 4552 C C . GLY B 1 282 ? -9.469 2.375 9.508 1 95.62 282 GLY B C 1
ATOM 4553 O O . GLY B 1 282 ? -9.648 2.775 8.359 1 95.62 282 GLY B O 1
ATOM 4554 N N . ASN B 1 283 ? -10.266 2.602 10.508 1 95.69 283 ASN B N 1
ATOM 4555 C CA . ASN B 1 283 ? -11.359 3.572 10.555 1 95.69 283 ASN B CA 1
ATOM 4556 C C . ASN B 1 283 ? -11.195 4.527 11.734 1 95.69 283 ASN B C 1
ATOM 4558 O O . ASN B 1 283 ? -11.672 4.246 12.836 1 95.69 283 ASN B O 1
ATOM 4562 N N . ASP B 1 284 ? -10.555 5.695 11.398 1 93.5 284 ASP B N 1
ATOM 4563 C CA . ASP B 1 284 ? -10.359 6.723 12.414 1 93.5 284 ASP B CA 1
ATOM 4564 C C . ASP B 1 284 ? -9.68 6.145 13.656 1 93.5 284 ASP B C 1
ATOM 4566 O O . ASP B 1 284 ? -10.18 6.305 14.773 1 93.5 284 ASP B O 1
ATOM 4570 N N . GLY B 1 285 ? -8.641 5.391 13.43 1 89 285 GLY B N 1
ATOM 4571 C CA . GLY B 1 285 ? -7.793 4.879 14.5 1 89 285 GLY B CA 1
ATOM 4572 C C . GLY B 1 285 ? -8.281 3.562 15.062 1 89 285 GLY B C 1
ATOM 4573 O O . GLY B 1 285 ? -7.711 3.043 16.031 1 89 285 GLY B O 1
ATOM 4574 N N . LYS B 1 286 ? -9.258 2.992 14.531 1 91.38 286 LYS B N 1
ATOM 4575 C CA . LYS B 1 286 ? -9.828 1.737 15.008 1 91.38 286 LYS B CA 1
ATOM 4576 C C . LYS B 1 286 ? -9.781 0.661 13.93 1 91.38 286 LYS B C 1
ATOM 4578 O O . LYS B 1 286 ? -9.57 0.964 12.758 1 91.38 286 LYS B O 1
ATOM 4583 N N . ASP B 1 287 ? -10.039 -0.583 14.422 1 92.31 287 ASP B N 1
ATOM 4584 C CA . ASP B 1 287 ? -10.086 -1.689 13.469 1 92.31 287 ASP B CA 1
ATOM 4585 C C . ASP B 1 287 ? -11.273 -1.546 12.516 1 92.31 287 ASP B C 1
ATOM 4587 O O . ASP B 1 287 ? -12.406 -1.367 12.953 1 92.31 287 ASP B O 1
ATOM 4591 N N . ILE B 1 288 ? -11.055 -1.702 11.273 1 96.38 288 ILE B N 1
ATOM 4592 C CA . ILE B 1 288 ? -12.094 -1.534 10.258 1 96.38 288 ILE B CA 1
ATOM 4593 C C . ILE B 1 288 ? -13.125 -2.648 10.398 1 96.38 288 ILE B C 1
ATOM 4595 O O . ILE B 1 288 ? -14.305 -2.451 10.078 1 96.38 288 ILE B O 1
ATOM 4599 N N . GLY B 1 289 ? -12.672 -3.803 10.914 1 95.5 289 GLY B N 1
ATOM 4600 C CA . GLY B 1 289 ? -13.602 -4.902 11.133 1 95.5 289 GLY B CA 1
ATOM 4601 C C . GLY B 1 289 ? -14.734 -4.543 12.07 1 95.5 289 GLY B C 1
ATOM 4602 O O . GLY B 1 289 ? -15.875 -4.98 11.875 1 95.5 289 GLY B O 1
ATOM 4603 N N . GLU B 1 290 ? -14.422 -3.748 13.062 1 94 290 GLU B N 1
ATOM 4604 C CA . GLU B 1 290 ? -15.461 -3.291 13.977 1 94 290 GLU B CA 1
ATOM 4605 C C . GLU B 1 290 ? -16.516 -2.467 13.242 1 94 290 GLU B C 1
ATOM 4607 O O . GLU B 1 290 ? -17.719 -2.67 13.445 1 94 290 GLU B O 1
ATOM 4612 N N . HIS B 1 291 ? -16.062 -1.629 12.438 1 95.31 291 HIS B N 1
ATOM 4613 C CA . HIS B 1 291 ? -16.953 -0.799 11.641 1 95.31 291 HIS B CA 1
ATOM 4614 C C . HIS B 1 291 ? -17.828 -1.652 10.727 1 95.31 291 HIS B C 1
ATOM 4616 O O . HIS B 1 291 ? -19 -1.349 10.516 1 95.31 291 HIS B O 1
ATOM 4622 N N . LEU B 1 292 ? -17.281 -2.748 10.25 1 96.56 292 LEU B N 1
ATOM 4623 C CA . LEU B 1 292 ? -17.969 -3.604 9.281 1 96.56 292 LEU B CA 1
ATOM 4624 C C . LEU B 1 292 ? -18.859 -4.625 9.992 1 96.56 292 LEU B C 1
ATOM 4626 O O . LEU B 1 292 ? -19.547 -5.402 9.336 1 96.56 292 LEU B O 1
ATOM 4630 N N . GLY B 1 293 ? -18.797 -4.613 11.297 1 94.88 293 GLY B N 1
ATOM 4631 C CA . GLY B 1 293 ? -19.609 -5.539 12.062 1 94.88 293 GLY B CA 1
ATOM 4632 C C . GLY B 1 293 ? -19.062 -6.953 12.07 1 94.88 293 GLY B C 1
ATOM 4633 O O . GLY B 1 293 ? -19.812 -7.918 12.219 1 94.88 293 GLY B O 1
ATOM 4634 N N . LEU B 1 294 ? -17.859 -7.043 11.789 1 93.25 294 LEU B N 1
ATOM 4635 C CA . LEU B 1 294 ? -17.234 -8.359 11.789 1 93.25 294 LEU B CA 1
ATOM 4636 C C . LEU B 1 294 ? -16.781 -8.742 13.195 1 93.25 294 LEU B C 1
ATOM 4638 O O . LEU B 1 294 ? -16.328 -7.891 13.961 1 93.25 294 LEU B O 1
ATOM 4642 N N . MET B 1 295 ? -17.047 -9.922 13.578 1 77 295 MET B N 1
ATOM 4643 C CA . MET B 1 295 ? -16.734 -10.398 14.922 1 77 295 MET B CA 1
ATOM 4644 C C . MET B 1 295 ? -15.234 -10.352 15.18 1 77 295 MET B C 1
ATOM 4646 O O . MET B 1 295 ? -14.445 -10.562 14.258 1 77 295 MET B O 1
ATOM 4650 N N . SER B 1 296 ? -14.969 -9.867 16.406 1 67.44 296 SER B N 1
ATOM 4651 C CA . SER B 1 296 ? -13.57 -9.758 16.797 1 67.44 296 SER B CA 1
ATOM 4652 C C . SER B 1 296 ? -12.875 -11.117 16.766 1 67.44 296 SER B C 1
ATOM 4654 O O . SER B 1 296 ? -13.5 -12.141 17.062 1 67.44 296 SER B O 1
ATOM 4656 N N . SER B 1 297 ? -11.797 -11.148 15.961 1 54.31 297 SER B N 1
ATOM 4657 C CA . SER B 1 297 ? -10.992 -12.367 16 1 54.31 297 SER B CA 1
ATOM 4658 C C . SER B 1 297 ? -10.5 -12.648 17.422 1 54.31 297 SER B C 1
ATOM 4660 O O . SER B 1 297 ? -10.023 -11.742 18.109 1 54.31 297 SER B O 1
ATOM 4662 N N . ALA B 1 298 ? -11.039 -13.578 18.172 1 39.91 298 ALA B N 1
ATOM 4663 C CA . ALA B 1 298 ? -10.555 -13.914 19.5 1 39.91 298 ALA B CA 1
ATOM 4664 C C . ALA B 1 298 ? -9.023 -13.914 19.547 1 39.91 298 ALA B C 1
ATOM 4666 O O . ALA B 1 298 ? -8.367 -14.203 18.547 1 39.91 298 ALA B O 1
#

Secondary structure (DSSP, 8-state):
----------EEETTS-HHHHHHHHHHHSEEEEETSS-HHHHHHHHHHHHHHHHTSPPP---SS-TTTTEEEE--HHHH-HHHHHTGGG-HHHHHHHHHHH-BTTTB--EEEEEEEEEEEPTTPPPPPPB-GGGGSGGGGGG-TTSPPSEEEEEEESS-B-TTBTPPEE-TTGGG-S--S-TTSTT-TTTT----EE--B-TT-EEEEETTS-EEPPPB--SS--EEEEEEEEEETTBPPSB-HHHHS-HHHHTTS-HHHHHHTTSS-EEEE-SS-EEEESEETTEEHHHHTTPPP--/----------EEETTS-HHHHHHHHHHHSEEEEETSS-HHHHHHHHHHHHHHHHTSPPP---SS-TTTTEEEE--HHHH-HHHHHTGGG-HHHHHHHHHHHEETTTEE-EEEEEEEEEEEPTTPPPPPPB-GGGGSGGGGGG-TTSPPSEEEEEEESS-B-TTBTPPEE-TTGGG-S--S-TTSTT-TTTT----EE--B-TT-EEEEETTS-EEPPPB--SS--EEEEEEEEEETTBPPSB-HHHHS-HHHHTTS-HHHHHHTTSS-EEEE-SS-EEEETEETTEEHHHHTTPPP--

InterPro domains:
  IPR008775 Phytanoyl-CoA dioxygenase-like [PF05721] (25-227)

Foldseek 3Di:
DPPPPFDDAAEDELPDPLVVVLVSCVQFQKHKYALQDPPVLLVQLCVQCVVVQVPDDQDQDPPQDQSHRKDKDFCSLVRGPSVVPPVLVRPSVVVSVQVQQPDPPQAGDKAFLTKMKMKHWAQRAKHDKAFQCVVVVVQCVVFLPRRFFKKKKKFWSAWFDLQQWAKWWQTRQSRPGHQDDCVDPPNPCNPVGRTDGDGGHGSMMMMGTSSIIMITHGNNDDGDTTMITMTMMGHPPDDHPDLQVVPPDVVSLQVHDPVNVVNSLQWWDWDDDPVDIATDSDDPRHINNVVSVHDDDD/DPPPPFDDAAEDELPDPLVVQLVSCVQFQKHKYALQDPPVLLVQLCVQCVVVQVPDDQDQDPPQDQSHRKDKDFCSLVRGPSVVPPVLVRPSVVVSVQVQQPDPPQAGDKAFLTKMKMKHWAQRAKHDKAFQCVVVVVQQVVFLPRRFFKKKKKFWSAWFDLQQWAKWWQTRQSRPGGQDDCPDPPNPCNPVGRTDGDGGHGSMMMMGTSSIIMITHGNNDDGDTTMITMTMMGHPPDDHPDLQVVPPDVVSLLVHDPVNVVNSLQWWDWDDDPVDIATDSDDPRHINNVVSVHDDDD

Organism: Aspergillus calidoustus (NCBI:txid454130)